Protein AF-A0A915IB80-F1 (afdb_monomer_lite)

Radius of gyration: 54.34 Å; chains: 1; bounding box: 116×82×132 Å

Secondary structure (DSSP, 8-state):
-HHHHHHHHHHS---S-TTTTSPPP-TTTT--HHHHHHHHHHHTTPPPPPP-GGGS--PPPPGGGTT-HHHHHHHHHHHHHHHHHHHHHHHHHHHHHHHHHHHHHHHHHHHHHHHHHHHHHHHHHHHHHHHHHHHHHHHHHHHHHHHHHHHHHHHHHHHHHHHHHHHHHHHHHHHHHHHHHHHTT--B-TTT--B--TTS-EEE-TTT--EEEHHHHHHHHHHHHHS-S--SS-S--PEEPTTT--EES-STT---B-TTSSSB--S--TT--TTSPTT---SB----BHHHH-B-SPP-SBS-SSSPPPP--EEEEEPTTSS-EEEEETTPPP----SB--PBPTTSSSBP--BS-SSSPPPP--EEEEEBTTSS-EEEEE--SS---B--SSB--PBPTTSS-B--SBS-SSSPPPPTTSTTT--B-TTSSSBGGGT-SS---STTS-----SS---PPPS-S-TT-------

Structure (mmCIF, N/CA/C/O backbone):
data_AF-A0A915IB80-F1
#
_entry.id   AF-A0A915IB80-F1
#
loop_
_atom_site.group_PDB
_atom_site.id
_atom_site.type_symbol
_atom_site.label_atom_id
_atom_site.label_alt_id
_atom_site.label_comp_id
_atom_site.label_asym_id
_atom_site.label_entity_id
_atom_site.label_seq_id
_atom_site.pdbx_PDB_ins_code
_atom_site.Cartn_x
_atom_site.Cartn_y
_atom_site.Cartn_z
_atom_site.occupancy
_atom_site.B_iso_or_equiv
_atom_site.auth_seq_id
_atom_site.auth_comp_id
_atom_site.auth_asym_id
_atom_site.auth_atom_id
_atom_site.pdbx_PDB_model_num
ATOM 1 N N . ALA A 1 1 ? 15.939 -15.869 7.870 1.00 87.38 1 ALA A N 1
ATOM 2 C CA . ALA A 1 1 ? 15.347 -15.795 6.517 1.00 87.38 1 ALA A CA 1
ATOM 3 C C . ALA A 1 1 ? 16.063 -16.736 5.556 1.00 87.38 1 ALA A C 1
ATOM 5 O O . ALA A 1 1 ? 15.451 -17.716 5.173 1.00 87.38 1 ALA A O 1
ATOM 6 N N . LEU A 1 2 ? 17.347 -16.518 5.237 1.00 92.12 2 LEU A N 1
ATOM 7 C CA . LEU A 1 2 ? 18.088 -17.384 4.302 1.00 92.12 2 LEU A CA 1
ATOM 8 C C . LEU A 1 2 ? 18.106 -18.865 4.714 1.00 92.12 2 LEU A C 1
ATOM 10 O O . LEU A 1 2 ? 17.762 -19.701 3.897 1.00 92.12 2 LEU A O 1
ATOM 14 N N . ALA A 1 3 ? 18.359 -19.176 5.989 1.00 94.06 3 ALA A N 1
ATOM 15 C CA . ALA A 1 3 ? 18.291 -20.556 6.486 1.00 94.06 3 ALA A CA 1
ATOM 16 C C . ALA A 1 3 ? 16.897 -21.204 6.333 1.00 94.06 3 ALA A C 1
ATOM 18 O O . ALA A 1 3 ? 16.801 -22.394 6.073 1.00 94.06 3 ALA A O 1
ATOM 19 N N . LEU A 1 4 ? 15.814 -20.420 6.443 1.00 93.06 4 LEU A N 1
ATOM 20 C CA . LEU A 1 4 ? 14.447 -20.919 6.222 1.00 93.06 4 LEU A CA 1
ATOM 21 C C . LEU A 1 4 ? 14.193 -21.192 4.736 1.00 93.06 4 LEU A C 1
ATOM 23 O O . LEU A 1 4 ? 13.539 -22.166 4.391 1.00 93.06 4 LEU A O 1
ATOM 27 N N . ILE A 1 5 ? 14.723 -20.339 3.855 1.00 90.31 5 ILE A N 1
ATOM 28 C CA . ILE A 1 5 ? 14.663 -20.552 2.404 1.00 90.31 5 ILE A CA 1
ATOM 29 C C . ILE A 1 5 ? 15.454 -21.809 2.036 1.00 90.31 5 ILE A C 1
ATOM 31 O O . ILE A 1 5 ? 14.980 -22.617 1.252 1.00 90.31 5 ILE A O 1
ATOM 35 N N . GLU A 1 6 ? 16.635 -21.992 2.619 1.00 90.50 6 GLU A N 1
ATOM 36 C CA . GLU A 1 6 ? 17.477 -23.166 2.399 1.00 90.50 6 GLU A CA 1
ATOM 37 C C . GLU A 1 6 ? 16.805 -24.454 2.890 1.00 90.50 6 GLU A C 1
ATOM 39 O O . GLU A 1 6 ? 16.798 -25.457 2.179 1.00 90.50 6 GLU A O 1
ATOM 44 N N . GLU A 1 7 ? 16.165 -24.418 4.060 1.00 93.12 7 GLU A N 1
ATOM 45 C CA . GLU A 1 7 ? 15.365 -25.531 4.573 1.00 93.12 7 GLU A CA 1
ATOM 46 C C . GLU A 1 7 ? 14.205 -25.883 3.624 1.00 93.12 7 GLU A C 1
ATOM 48 O O . GLU A 1 7 ? 13.997 -27.058 3.315 1.00 93.12 7 GLU A O 1
ATOM 53 N N . GLU A 1 8 ? 13.499 -24.883 3.091 1.00 90.75 8 GLU A N 1
ATOM 54 C CA . GLU A 1 8 ? 12.433 -25.094 2.106 1.00 90.75 8 GLU A CA 1
ATOM 55 C C . GLU A 1 8 ? 12.964 -25.612 0.760 1.00 90.75 8 GLU A C 1
ATOM 57 O O . GLU A 1 8 ? 12.385 -26.539 0.197 1.00 90.75 8 GLU A O 1
ATOM 62 N N . CYS A 1 9 ? 14.103 -25.112 0.274 1.00 85.44 9 CYS A N 1
ATOM 63 C CA . CYS A 1 9 ? 14.773 -25.628 -0.926 1.00 85.44 9 CYS A CA 1
ATOM 64 C C . CYS A 1 9 ? 15.261 -27.078 -0.752 1.00 85.44 9 CYS A C 1
ATOM 66 O O . CYS A 1 9 ? 15.281 -27.849 -1.714 1.00 85.44 9 CYS A O 1
ATOM 68 N N . ASN A 1 10 ? 15.637 -27.469 0.469 1.00 86.44 10 ASN A N 1
ATOM 69 C CA . ASN A 1 10 ? 16.021 -28.841 0.796 1.00 86.44 10 ASN A CA 1
ATOM 70 C C . ASN A 1 10 ? 14.811 -29.786 0.836 1.00 86.44 10 ASN A C 1
ATOM 72 O O . ASN A 1 10 ? 14.927 -30.940 0.417 1.00 86.44 10 ASN A O 1
ATOM 76 N N . ARG A 1 11 ? 13.652 -29.299 1.302 1.00 87.50 11 ARG A N 1
ATOM 77 C CA . ARG A 1 11 ? 12.377 -30.039 1.310 1.00 87.50 11 ARG A CA 1
ATOM 78 C C . ARG A 1 11 ? 11.784 -30.173 -0.091 1.00 87.50 11 ARG A C 1
ATOM 80 O O . ARG A 1 11 ? 11.353 -31.257 -0.478 1.00 87.50 11 ARG A O 1
ATOM 87 N N . PHE A 1 12 ? 11.801 -29.091 -0.862 1.00 82.19 12 PHE A N 1
ATOM 88 C CA . PHE A 1 12 ? 11.294 -29.021 -2.226 1.00 82.19 12 PHE A CA 1
ATOM 89 C C . PHE A 1 12 ? 12.437 -28.734 -3.190 1.00 82.19 12 PHE A C 1
ATOM 91 O O . PHE A 1 12 ? 12.675 -27.591 -3.583 1.00 82.19 12 PHE A O 1
ATOM 98 N N . ARG A 1 13 ? 13.132 -29.792 -3.622 1.00 74.12 13 ARG A N 1
ATOM 99 C CA . ARG A 1 13 ? 14.122 -29.653 -4.694 1.00 74.12 13 ARG A CA 1
ATOM 100 C C . ARG A 1 13 ? 13.411 -29.205 -5.975 1.00 74.12 13 ARG A C 1
ATOM 102 O O . ARG A 1 13 ? 12.499 -29.910 -6.415 1.00 74.12 13 ARG A O 1
ATOM 109 N N . PRO A 1 14 ? 13.801 -28.081 -6.600 1.00 67.38 14 PRO A N 1
ATOM 110 C CA . PRO A 1 14 ? 13.197 -27.645 -7.852 1.00 67.38 14 PRO A CA 1
ATOM 111 C C . PRO A 1 14 ? 13.402 -28.714 -8.932 1.00 67.38 14 PRO A C 1
ATOM 113 O O . PRO A 1 14 ? 14.522 -28.963 -9.369 1.00 67.38 14 PRO A O 1
ATOM 116 N N . THR A 1 15 ? 12.324 -29.381 -9.347 1.00 69.88 15 THR A N 1
ATOM 117 C CA . THR A 1 15 ? 12.363 -30.438 -10.376 1.00 69.88 15 THR A CA 1
ATOM 118 C C . THR A 1 15 ? 12.214 -29.892 -11.793 1.00 69.88 15 THR A C 1
ATOM 120 O O . THR A 1 15 ? 12.564 -30.567 -12.757 1.00 69.88 15 THR A O 1
ATOM 123 N N . LYS A 1 16 ? 11.710 -28.662 -11.936 1.00 73.44 16 LYS A N 1
ATOM 124 C CA . LYS A 1 16 ? 11.594 -27.954 -13.214 1.00 73.44 16 LYS A CA 1
ATOM 125 C C . LYS A 1 16 ? 12.650 -26.861 -13.284 1.00 73.44 16 LYS A C 1
ATOM 127 O O . LYS A 1 16 ? 12.793 -26.081 -12.344 1.00 73.44 16 LYS A O 1
ATOM 132 N N . ASN A 1 17 ? 13.346 -26.774 -14.416 1.00 79.31 17 ASN A N 1
ATOM 133 C CA . ASN A 1 17 ? 14.185 -25.621 -14.718 1.00 79.31 17 ASN A CA 1
ATOM 134 C C . ASN A 1 17 ? 13.285 -24.375 -14.749 1.00 79.31 17 ASN A C 1
ATOM 136 O O . ASN A 1 17 ? 12.453 -24.228 -15.643 1.00 79.31 17 ASN A O 1
ATOM 140 N N . TYR A 1 18 ? 13.423 -23.496 -13.757 1.00 76.12 18 TYR A N 1
ATOM 141 C CA . TYR A 1 18 ? 12.604 -22.288 -13.634 1.00 76.12 18 TYR A CA 1
ATOM 142 C C . TYR A 1 18 ? 12.807 -21.321 -14.813 1.00 76.12 18 TYR A C 1
ATOM 144 O O . TYR A 1 18 ? 11.948 -20.480 -15.062 1.00 76.12 18 TYR A O 1
ATOM 152 N N . LEU A 1 19 ? 13.888 -21.489 -15.581 1.00 80.75 19 LEU A N 1
ATOM 153 C CA . LEU A 1 1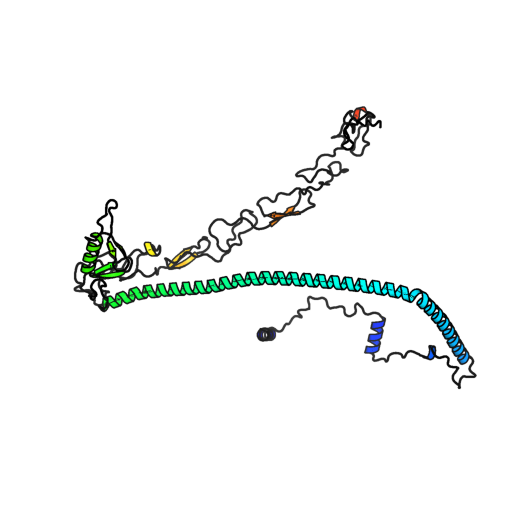9 ? 14.191 -20.742 -16.800 1.00 80.75 19 LEU A CA 1
ATOM 154 C C . LEU A 1 19 ? 13.626 -21.395 -18.072 1.00 80.75 19 LEU A C 1
ATOM 156 O O . LEU A 1 19 ? 13.797 -20.839 -19.146 1.00 80.75 19 LEU A O 1
ATOM 160 N N . ALA A 1 20 ? 12.928 -22.536 -17.991 1.00 82.56 20 ALA A N 1
ATOM 161 C CA . ALA A 1 20 ? 12.412 -23.245 -19.173 1.00 82.56 20 ALA A CA 1
ATOM 162 C C . ALA A 1 20 ? 11.377 -22.447 -19.992 1.00 82.56 20 ALA A C 1
ATOM 164 O O . ALA A 1 20 ? 11.107 -22.790 -21.137 1.00 82.56 20 ALA A O 1
ATOM 165 N N . HIS A 1 21 ? 10.779 -21.408 -19.405 1.00 83.88 21 HIS A N 1
ATOM 166 C CA . HIS A 1 21 ? 9.857 -20.500 -20.091 1.00 83.88 21 HIS A CA 1
ATOM 167 C C . HIS A 1 21 ? 10.577 -19.410 -20.902 1.00 83.88 21 HIS A C 1
ATOM 169 O O . HIS A 1 21 ? 9.936 -18.712 -21.684 1.00 83.88 21 HIS A O 1
ATOM 175 N N . LEU A 1 22 ? 11.884 -19.234 -20.691 1.00 84.50 22 LEU A N 1
ATOM 176 C CA . LEU A 1 22 ? 12.692 -18.277 -21.431 1.00 84.50 22 LEU A CA 1
ATOM 177 C C . LEU A 1 22 ? 13.285 -18.961 -22.666 1.00 84.50 22 LEU A C 1
ATOM 179 O O . LEU A 1 22 ? 13.695 -20.123 -22.583 1.00 84.50 22 LEU A O 1
ATOM 183 N N . PRO A 1 23 ? 13.360 -18.260 -23.809 1.00 85.38 23 PRO A N 1
ATOM 184 C CA . PRO A 1 23 ? 14.072 -18.779 -24.963 1.00 85.38 23 PRO A CA 1
ATOM 185 C C . PRO A 1 23 ? 15.541 -19.006 -24.595 1.00 85.38 23 PRO A C 1
ATOM 187 O O . PRO A 1 23 ? 16.161 -18.175 -23.925 1.00 85.38 23 PRO A O 1
ATOM 190 N N . THR A 1 24 ? 16.108 -20.127 -25.041 1.00 81.75 24 THR A N 1
ATOM 191 C CA . THR A 1 24 ? 17.554 -20.348 -24.958 1.00 81.75 24 THR A CA 1
ATOM 192 C C . THR A 1 24 ? 18.264 -19.227 -25.714 1.00 81.75 24 THR A C 1
ATOM 194 O O . THR A 1 24 ? 17.925 -18.998 -26.881 1.00 81.75 24 THR A O 1
ATOM 197 N N . PRO A 1 25 ? 19.223 -18.518 -25.088 1.00 83.38 25 PRO A N 1
ATOM 198 C CA . PRO A 1 25 ? 19.999 -17.507 -25.785 1.00 83.38 25 PRO A CA 1
ATOM 199 C C . PRO A 1 25 ? 20.676 -18.148 -26.989 1.00 83.38 25 PRO A C 1
ATOM 201 O O . PRO A 1 25 ? 21.252 -19.231 -26.886 1.00 83.38 25 PRO A O 1
ATOM 204 N N . LYS A 1 26 ? 20.585 -17.490 -28.139 1.00 84.62 26 LYS A N 1
ATOM 205 C CA . LYS A 1 26 ? 21.315 -17.917 -29.322 1.00 84.62 26 LYS A CA 1
ATOM 206 C C . LYS A 1 26 ? 22.748 -17.421 -29.193 1.00 84.62 26 LYS A C 1
ATOM 208 O O . LYS A 1 26 ? 23.035 -16.266 -29.499 1.00 84.62 26 LYS A O 1
ATOM 213 N N . PHE A 1 27 ? 23.617 -18.276 -28.674 1.00 80.38 27 PHE A N 1
ATOM 214 C CA . PHE A 1 27 ? 25.029 -17.950 -28.478 1.00 80.38 27 PHE A CA 1
ATOM 215 C C . PHE A 1 27 ? 25.768 -17.743 -29.810 1.00 80.38 27 PHE A C 1
ATOM 217 O O . PHE A 1 27 ? 26.704 -16.952 -29.857 1.00 80.38 27 PHE A O 1
ATOM 224 N N . ASP A 1 28 ? 25.243 -18.325 -30.891 1.00 83.50 28 ASP A N 1
ATOM 225 C CA . ASP A 1 28 ? 25.902 -18.351 -32.199 1.00 83.50 28 ASP A CA 1
ATOM 226 C C . ASP A 1 28 ? 25.352 -17.286 -33.174 1.00 83.50 28 ASP A C 1
ATOM 228 O O . ASP A 1 28 ? 25.765 -17.213 -34.327 1.00 83.50 28 ASP A O 1
ATOM 232 N N . GLU A 1 29 ? 24.397 -16.443 -32.747 1.00 83.94 29 GLU A N 1
ATOM 233 C CA . GLU A 1 29 ? 23.701 -15.484 -33.635 1.00 83.94 29 GLU A CA 1
ATOM 234 C C . GLU A 1 29 ? 24.664 -14.471 -34.281 1.00 83.94 29 GLU A C 1
ATOM 236 O O . GLU A 1 29 ? 24.414 -13.984 -35.382 1.00 83.94 29 GLU A O 1
ATOM 241 N N . PHE A 1 30 ? 25.777 -14.173 -33.608 1.00 84.50 30 PHE A N 1
ATOM 242 C CA . PHE A 1 30 ? 26.807 -13.249 -34.088 1.00 84.50 30 PHE A CA 1
ATOM 243 C C . PHE A 1 30 ? 28.076 -13.961 -34.571 1.00 84.50 30 PHE A C 1
ATOM 245 O O . PHE A 1 30 ? 29.077 -13.300 -34.855 1.00 84.50 30 PHE A O 1
ATOM 252 N N . GLU A 1 31 ? 28.064 -15.293 -34.670 1.00 88.88 31 GLU A N 1
ATOM 253 C CA . GLU A 1 31 ? 29.204 -16.034 -35.197 1.00 88.88 31 GLU A CA 1
ATOM 254 C C . GLU A 1 31 ? 29.317 -15.843 -36.705 1.00 88.88 31 GLU A C 1
ATOM 256 O O . GLU A 1 31 ? 28.497 -16.307 -37.500 1.00 88.88 31 GLU A O 1
ATOM 261 N N . THR A 1 32 ? 30.388 -15.169 -37.109 1.00 89.56 32 THR A N 1
ATOM 262 C CA . THR A 1 32 ? 30.777 -15.105 -38.517 1.00 89.56 32 THR A CA 1
ATOM 263 C C . THR A 1 32 ? 31.426 -16.421 -38.946 1.00 89.56 32 THR A C 1
ATOM 265 O O . THR A 1 32 ? 32.006 -17.134 -38.129 1.00 89.56 32 THR A O 1
ATOM 268 N N . GLU A 1 33 ? 31.402 -16.727 -40.243 1.00 89.56 33 GLU A N 1
ATOM 269 C CA . GLU A 1 33 ? 32.070 -17.920 -40.794 1.00 89.56 33 GLU A CA 1
ATOM 270 C C . GLU A 1 33 ? 33.565 -17.986 -40.429 1.00 89.56 33 GLU A C 1
ATOM 272 O O . GLU A 1 33 ? 34.106 -19.059 -40.178 1.00 89.56 33 GLU A O 1
ATOM 277 N N . VAL A 1 34 ? 34.230 -16.832 -40.302 1.00 90.31 34 VAL A N 1
ATOM 278 C CA . VAL A 1 34 ? 35.627 -16.757 -39.843 1.00 90.31 34 VAL A CA 1
ATOM 279 C C . VAL A 1 34 ? 35.761 -17.210 -38.388 1.00 90.31 34 VAL A C 1
ATOM 281 O O . VAL A 1 34 ? 36.684 -17.951 -38.065 1.00 90.31 34 VAL A O 1
ATOM 284 N N . MET A 1 35 ? 34.837 -16.798 -37.515 1.00 90.06 35 MET A N 1
ATOM 285 C CA . MET A 1 35 ? 34.837 -17.207 -36.107 1.00 90.06 35 MET A CA 1
ATOM 286 C C . MET A 1 35 ? 34.567 -18.703 -35.965 1.00 90.06 35 MET A C 1
ATOM 288 O O . MET A 1 35 ? 35.250 -19.353 -35.184 1.00 90.06 35 MET A O 1
ATOM 292 N N . LYS A 1 36 ? 33.651 -19.264 -36.762 1.00 89.81 36 LYS A N 1
ATOM 293 C CA . LYS A 1 36 ? 33.379 -20.710 -36.775 1.00 89.81 36 LYS A CA 1
ATOM 294 C C . LYS A 1 36 ? 34.614 -21.516 -37.169 1.00 89.81 36 LYS A C 1
ATOM 296 O O . LYS A 1 36 ? 34.999 -22.431 -36.447 1.00 89.81 36 LYS A O 1
ATOM 301 N N . ASN A 1 37 ? 35.279 -21.121 -38.254 1.00 89.75 37 ASN A N 1
ATOM 302 C CA . ASN A 1 37 ? 36.509 -21.770 -38.711 1.00 89.75 37 ASN A CA 1
ATOM 303 C C . ASN A 1 37 ? 37.640 -21.649 -37.674 1.00 89.75 37 ASN A C 1
ATOM 305 O O . ASN A 1 37 ? 38.411 -22.584 -37.469 1.00 89.75 37 ASN A O 1
ATOM 309 N N . GLU A 1 38 ? 37.733 -20.509 -36.985 1.00 89.81 38 GLU A N 1
ATOM 310 C CA . GLU A 1 38 ? 38.716 -20.292 -35.923 1.00 89.81 38 GLU A CA 1
ATOM 311 C C . GLU A 1 38 ? 38.407 -21.124 -34.669 1.00 89.81 38 GLU A C 1
ATOM 313 O O . GLU A 1 38 ? 39.312 -21.712 -34.072 1.00 89.81 38 GLU A O 1
ATOM 318 N N . PHE A 1 39 ? 37.133 -21.237 -34.285 1.00 90.12 39 PHE A N 1
ATOM 319 C CA . PHE A 1 39 ? 36.702 -22.120 -33.205 1.00 90.12 39 PHE A CA 1
ATOM 320 C C . PHE A 1 39 ? 36.980 -23.585 -33.537 1.00 90.12 39 PHE A C 1
ATOM 322 O O . PHE A 1 39 ? 37.485 -24.303 -32.676 1.00 90.12 39 PHE A O 1
ATOM 329 N N . GLU A 1 40 ? 36.760 -24.012 -34.780 1.00 92.12 40 GLU A N 1
ATOM 330 C CA . GLU A 1 40 ? 37.109 -25.353 -35.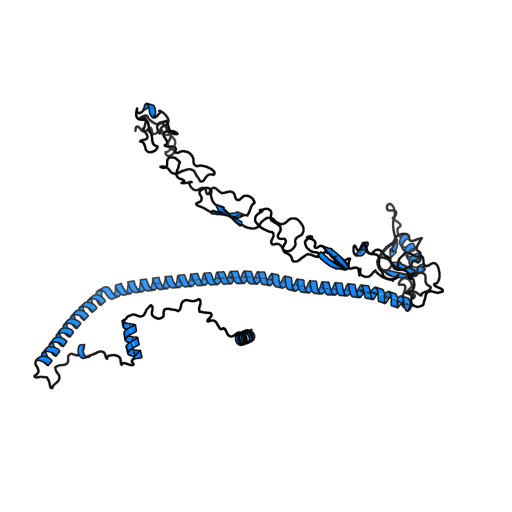251 1.00 92.12 40 GLU A CA 1
ATOM 331 C C . GLU A 1 40 ? 38.630 -25.588 -35.225 1.00 92.12 40 GLU A C 1
ATOM 333 O O . GLU A 1 40 ? 39.091 -26.622 -34.731 1.00 92.12 40 GLU A O 1
ATOM 338 N N . ARG A 1 41 ? 39.438 -24.607 -35.653 1.00 94.00 41 ARG A N 1
ATOM 339 C CA . ARG A 1 41 ? 40.908 -24.652 -35.546 1.00 94.00 41 ARG A CA 1
ATOM 340 C C . ARG A 1 41 ? 41.355 -24.840 -34.094 1.00 94.00 41 ARG A C 1
ATOM 342 O O . ARG A 1 41 ? 42.193 -25.702 -33.810 1.00 94.00 41 ARG A O 1
ATOM 349 N N . ILE A 1 42 ? 40.795 -24.053 -33.169 1.00 90.50 42 ILE A N 1
ATOM 350 C CA . ILE A 1 42 ? 41.098 -24.113 -31.730 1.00 90.50 42 ILE A CA 1
ATOM 351 C C . ILE A 1 42 ? 40.641 -25.449 -31.133 1.00 90.50 42 ILE A C 1
ATOM 353 O O . ILE A 1 42 ? 41.404 -26.082 -30.398 1.00 90.50 42 ILE A O 1
ATOM 357 N N . GLN A 1 43 ? 39.433 -25.907 -31.467 1.00 93.19 43 GLN A N 1
ATOM 358 C CA . GLN A 1 43 ? 38.877 -27.187 -31.027 1.00 93.19 43 GLN A CA 1
ATOM 359 C C . GLN A 1 43 ? 39.760 -28.359 -31.473 1.00 93.19 43 GLN A C 1
ATOM 361 O O . GLN A 1 43 ? 40.050 -29.255 -30.679 1.00 93.19 43 GLN A O 1
ATOM 366 N N . ASN A 1 44 ? 40.266 -28.299 -32.705 1.00 94.56 44 ASN A N 1
ATOM 367 C CA . ASN A 1 44 ? 41.204 -29.267 -33.269 1.00 94.56 44 ASN A CA 1
ATOM 368 C C . ASN A 1 44 ? 42.658 -29.049 -32.817 1.00 94.56 44 ASN A C 1
ATOM 370 O O . ASN A 1 44 ? 43.553 -29.777 -33.249 1.00 94.56 44 ASN A O 1
ATOM 374 N N . ARG A 1 45 ? 42.911 -28.068 -31.936 1.00 92.00 45 ARG A N 1
ATOM 375 C CA . ARG A 1 45 ? 44.236 -27.697 -31.407 1.00 92.00 45 ARG A CA 1
ATOM 376 C C . ARG A 1 45 ? 45.277 -27.440 -32.498 1.00 92.00 45 ARG A C 1
ATOM 378 O O . ARG A 1 45 ? 46.472 -27.645 -32.282 1.00 92.00 45 ARG A O 1
ATOM 385 N N . GLN A 1 46 ? 44.836 -26.998 -33.669 1.00 92.44 46 GLN A N 1
ATOM 386 C CA . GLN A 1 46 ? 45.735 -26.658 -34.759 1.00 92.44 46 GLN A CA 1
ATOM 387 C C . GLN A 1 46 ? 46.444 -25.343 -34.418 1.00 92.44 46 GLN A C 1
ATOM 389 O O . GLN A 1 46 ? 45.783 -24.410 -33.962 1.00 92.44 46 GLN A O 1
ATOM 394 N N . PRO A 1 47 ? 47.770 -25.229 -34.594 1.00 87.88 47 PRO A N 1
ATOM 395 C CA . PRO A 1 47 ? 48.475 -23.971 -34.375 1.00 87.88 47 PRO A CA 1
ATOM 396 C C . PRO A 1 47 ? 48.011 -22.909 -35.379 1.00 87.88 47 PRO A C 1
ATOM 398 O O . PRO A 1 47 ? 47.573 -23.229 -36.482 1.00 87.88 47 PRO A O 1
ATOM 401 N N . MET A 1 48 ? 48.086 -21.638 -34.985 1.00 86.12 48 MET A N 1
ATOM 402 C CA . MET A 1 48 ? 47.785 -20.531 -35.892 1.00 86.12 48 MET A CA 1
ATOM 403 C C . MET A 1 48 ? 48.845 -20.481 -36.994 1.00 86.12 48 MET A C 1
ATOM 405 O O . MET A 1 48 ? 50.034 -20.657 -36.718 1.00 86.12 48 MET A O 1
ATOM 409 N N . GLU A 1 49 ? 48.419 -20.237 -38.230 1.00 83.56 49 GLU A N 1
ATOM 410 C CA . GLU A 1 49 ? 49.351 -20.043 -39.333 1.00 83.56 49 GLU A CA 1
ATOM 411 C C . GLU A 1 49 ? 50.212 -18.803 -39.060 1.00 83.56 49 GLU A C 1
ATOM 413 O O . GLU A 1 49 ? 49.708 -17.718 -38.760 1.00 83.56 49 GLU A O 1
ATOM 418 N N . MET A 1 50 ? 51.534 -18.968 -39.106 1.00 80.81 50 MET A N 1
ATOM 419 C CA . MET A 1 50 ? 52.441 -17.853 -38.867 1.00 80.81 50 MET A CA 1
ATOM 420 C C . MET A 1 50 ? 52.394 -16.892 -40.052 1.00 80.81 50 MET A C 1
ATOM 422 O O . MET A 1 50 ? 52.581 -17.295 -41.200 1.00 80.81 50 MET A O 1
ATOM 426 N N . LEU A 1 51 ? 52.206 -15.603 -39.767 1.00 77.69 51 LEU A N 1
ATOM 427 C CA . LEU A 1 51 ? 52.257 -14.566 -40.790 1.00 77.69 51 LEU A CA 1
ATOM 428 C C . LEU A 1 51 ? 53.630 -14.578 -41.478 1.00 77.69 51 LEU A C 1
ATOM 430 O O . LEU A 1 51 ? 54.673 -14.429 -40.839 1.00 77.69 51 LEU A O 1
ATOM 434 N N . ASN A 1 52 ? 53.626 -14.737 -42.800 1.00 74.00 52 ASN A N 1
ATOM 435 C CA . ASN A 1 52 ? 54.848 -14.749 -43.590 1.00 74.00 52 ASN A CA 1
ATOM 436 C C . ASN A 1 52 ? 55.417 -13.327 -43.728 1.00 74.00 52 ASN A C 1
ATOM 438 O O . ASN A 1 52 ? 54.915 -12.515 -44.507 1.00 74.00 52 ASN A O 1
ATOM 442 N N . MET A 1 53 ? 56.487 -13.033 -42.988 1.00 74.88 53 MET A N 1
ATOM 443 C CA . MET A 1 53 ? 57.157 -11.726 -43.018 1.00 74.88 53 MET A CA 1
ATOM 444 C C . MET A 1 53 ? 58.044 -11.511 -44.251 1.00 74.88 53 MET A C 1
ATOM 446 O O . MET A 1 53 ? 58.402 -10.373 -44.534 1.00 74.88 53 MET A O 1
ATOM 450 N N . LYS A 1 54 ? 58.321 -12.554 -45.052 1.00 69.50 54 LYS A N 1
ATOM 451 C CA . LYS A 1 54 ? 59.194 -12.454 -46.240 1.00 69.50 54 LYS A CA 1
ATOM 452 C C . LYS A 1 54 ? 58.671 -11.487 -47.306 1.00 69.50 54 LYS A C 1
ATOM 454 O O . LYS A 1 54 ? 59.441 -11.040 -48.145 1.00 69.50 54 LYS A O 1
ATOM 459 N N . ARG A 1 55 ? 57.377 -11.148 -47.261 1.00 67.56 55 ARG A N 1
ATOM 460 C CA . ARG A 1 55 ? 56.746 -10.128 -48.115 1.00 67.56 55 ARG A CA 1
ATOM 461 C C . ARG A 1 55 ? 57.289 -8.713 -47.864 1.00 67.56 55 ARG A C 1
ATOM 463 O O . ARG A 1 55 ? 57.158 -7.857 -48.729 1.00 67.56 55 ARG A O 1
ATOM 470 N N . TYR A 1 56 ? 57.851 -8.453 -46.686 1.00 69.75 56 TYR A N 1
ATOM 471 C CA . TYR A 1 56 ? 58.358 -7.133 -46.303 1.00 69.75 56 TYR A CA 1
ATOM 472 C C . TYR A 1 56 ? 59.886 -7.019 -46.419 1.00 69.75 56 TYR A C 1
ATOM 474 O O . TYR A 1 56 ? 60.419 -5.912 -46.314 1.00 69.75 56 TYR A O 1
ATOM 482 N N . ASP A 1 57 ? 60.571 -8.133 -46.696 1.00 74.06 57 ASP A N 1
ATOM 483 C CA . ASP A 1 57 ? 62.026 -8.208 -46.790 1.00 74.06 57 ASP A CA 1
ATOM 484 C C . ASP A 1 57 ? 62.493 -8.273 -48.256 1.00 74.06 57 ASP A C 1
ATOM 486 O O . ASP A 1 57 ? 62.122 -9.180 -49.006 1.00 74.06 57 ASP A O 1
ATOM 490 N N . LEU A 1 58 ? 63.387 -7.360 -48.650 1.00 75.25 58 LEU A N 1
ATOM 491 C CA . LEU A 1 58 ? 64.087 -7.397 -49.943 1.00 75.25 58 LEU A CA 1
ATOM 492 C C . LEU A 1 58 ? 65.321 -8.292 -49.854 1.00 75.25 58 LEU A C 1
ATOM 494 O O . LEU A 1 58 ? 66.457 -7.818 -49.867 1.00 75.25 58 LEU A O 1
ATOM 498 N N . ASN A 1 59 ? 65.104 -9.598 -49.741 1.00 79.88 59 ASN A N 1
ATOM 499 C CA . ASN A 1 59 ? 66.210 -10.546 -49.750 1.00 79.88 59 ASN A CA 1
ATOM 500 C C . ASN A 1 59 ? 66.568 -10.950 -51.189 1.00 79.88 59 ASN A C 1
ATOM 502 O O . ASN A 1 59 ? 65.666 -11.236 -51.982 1.00 79.88 59 ASN A O 1
ATOM 506 N N . PRO A 1 60 ? 67.866 -11.024 -51.540 1.00 81.38 60 PRO A N 1
ATOM 507 C CA . PRO A 1 60 ? 68.279 -11.668 -52.780 1.00 81.38 60 PRO A CA 1
ATOM 508 C C . PRO A 1 60 ? 67.940 -13.170 -52.737 1.00 81.38 60 PRO A C 1
ATOM 510 O O . PRO A 1 60 ? 67.703 -13.719 -51.651 1.00 81.38 60 PRO A O 1
ATOM 513 N N . PRO A 1 61 ? 67.952 -13.869 -53.888 1.00 85.75 61 PRO A N 1
ATOM 514 C CA . PRO A 1 61 ? 67.818 -15.320 -53.909 1.00 85.75 61 PRO A CA 1
ATOM 515 C C . PRO A 1 61 ? 68.804 -15.985 -52.935 1.00 85.75 61 PRO A C 1
ATOM 517 O O . PRO A 1 61 ? 69.927 -15.501 -52.773 1.00 85.75 61 PRO A O 1
ATOM 520 N N . PRO A 1 62 ? 68.431 -17.098 -52.278 1.00 86.25 62 PRO A N 1
ATOM 521 C CA . PRO A 1 62 ? 69.340 -17.815 -51.389 1.00 86.25 62 PRO A CA 1
ATOM 522 C C . PRO A 1 62 ? 70.657 -18.154 -52.097 1.00 86.25 62 PRO A C 1
ATOM 524 O O . PRO A 1 62 ? 70.643 -18.491 -53.279 1.00 86.25 62 PRO A O 1
ATOM 527 N N . ALA A 1 63 ? 71.785 -18.140 -51.380 1.00 84.56 63 ALA A N 1
ATOM 528 C CA . ALA A 1 63 ? 73.118 -18.332 -51.971 1.00 84.56 63 ALA A CA 1
ATOM 529 C C . ALA A 1 63 ? 73.239 -19.591 -52.863 1.00 84.56 63 ALA A C 1
ATOM 531 O O . ALA A 1 63 ? 73.928 -19.562 -53.877 1.00 84.56 63 ALA A O 1
ATOM 532 N N . GLY A 1 64 ? 72.516 -20.672 -52.537 1.00 85.38 64 GLY A N 1
ATOM 533 C CA . GLY A 1 64 ? 72.471 -21.912 -53.329 1.00 85.38 64 GLY A CA 1
ATOM 534 C C . GLY A 1 64 ? 71.585 -21.880 -54.586 1.00 85.38 64 GLY A C 1
ATOM 535 O O . GLY A 1 64 ? 71.548 -22.866 -55.313 1.00 85.38 64 GLY A O 1
ATOM 536 N N . LYS A 1 65 ? 70.864 -20.783 -54.843 1.00 87.44 65 LYS A N 1
ATOM 537 C CA . LYS A 1 65 ? 69.958 -20.580 -55.990 1.00 87.44 65 LYS A CA 1
ATOM 538 C C . LYS A 1 65 ? 70.324 -19.349 -56.832 1.00 87.44 65 LYS A C 1
ATOM 540 O O . LYS A 1 65 ? 69.529 -18.887 -57.637 1.00 87.44 65 LYS A O 1
ATOM 545 N N . MET A 1 66 ? 71.536 -18.816 -56.683 1.00 82.19 66 MET A N 1
ATOM 546 C CA . MET A 1 66 ? 71.986 -17.618 -57.410 1.00 82.19 66 MET A CA 1
ATOM 547 C C . MET A 1 66 ? 72.087 -17.810 -58.933 1.00 82.19 66 MET A C 1
ATOM 549 O O . MET A 1 66 ? 72.107 -16.830 -59.668 1.00 82.19 66 MET A O 1
ATOM 553 N N . THR A 1 67 ? 72.155 -19.045 -59.426 1.00 87.56 67 THR A N 1
ATOM 554 C CA . THR A 1 67 ? 72.143 -19.365 -60.864 1.00 87.56 67 THR A CA 1
ATOM 555 C C . THR A 1 67 ? 70.755 -19.760 -61.378 1.00 87.56 67 THR A C 1
ATOM 557 O O . THR A 1 67 ? 70.585 -19.961 -62.578 1.00 87.56 67 THR A O 1
ATOM 560 N N . ASP A 1 68 ? 69.765 -19.874 -60.486 1.00 91.31 68 ASP A N 1
ATOM 561 C CA . ASP A 1 68 ? 68.393 -20.248 -60.816 1.00 91.31 68 ASP A CA 1
ATOM 562 C C . ASP A 1 68 ? 67.600 -19.013 -61.259 1.00 91.31 68 ASP A C 1
ATOM 564 O O . ASP A 1 68 ? 67.320 -18.103 -60.476 1.00 91.31 68 ASP A O 1
ATOM 568 N N . VAL A 1 69 ? 67.219 -18.993 -62.536 1.00 89.69 69 VAL A N 1
ATOM 569 C CA . VAL A 1 69 ? 66.444 -17.905 -63.141 1.00 89.69 69 VAL A CA 1
ATOM 570 C C . VAL A 1 69 ? 65.078 -17.746 -62.461 1.00 89.69 69 VAL A C 1
ATOM 572 O O . VAL A 1 69 ? 64.613 -16.618 -62.311 1.00 89.69 69 VAL A O 1
ATOM 575 N N . GLY A 1 70 ? 64.459 -18.839 -61.996 1.00 89.12 70 GLY A N 1
ATOM 576 C CA . GLY A 1 70 ? 63.164 -18.791 -61.311 1.00 89.12 70 GLY A CA 1
ATOM 577 C C . GLY A 1 70 ? 63.245 -18.066 -59.967 1.00 89.12 70 GLY A C 1
ATOM 578 O O . GLY A 1 70 ? 62.420 -17.204 -59.673 1.00 89.12 70 GLY A O 1
ATOM 579 N N . ALA A 1 71 ? 64.299 -18.323 -59.188 1.00 86.56 71 ALA A N 1
ATOM 580 C CA . ALA A 1 71 ? 64.518 -17.648 -57.908 1.00 86.56 71 ALA A CA 1
ATOM 581 C C . ALA A 1 71 ? 64.769 -16.135 -58.074 1.00 86.56 71 ALA A C 1
ATOM 583 O O . ALA A 1 71 ? 64.318 -15.335 -57.254 1.00 86.56 71 ALA A O 1
ATOM 584 N N . TRP A 1 72 ? 65.444 -15.723 -59.154 1.00 88.44 72 TRP A N 1
ATOM 585 C CA . TRP A 1 72 ? 65.592 -14.305 -59.499 1.00 88.44 72 TRP A CA 1
ATOM 586 C C . TRP A 1 72 ? 64.279 -13.666 -59.953 1.00 88.44 72 TRP A C 1
ATOM 588 O O . TRP A 1 72 ? 64.006 -12.530 -59.569 1.00 88.44 72 TRP A O 1
ATOM 598 N N . GLN A 1 73 ? 63.447 -14.377 -60.720 1.00 89.75 73 GLN A N 1
ATOM 599 C CA . GLN A 1 73 ? 62.112 -13.897 -61.098 1.00 89.75 73 GLN A CA 1
ATOM 600 C C . GLN A 1 73 ? 61.239 -13.651 -59.861 1.00 89.75 73 GLN A C 1
ATOM 602 O O . GLN A 1 73 ? 60.639 -12.586 -59.752 1.00 89.75 73 GLN A O 1
ATOM 607 N N . GLU A 1 74 ? 61.226 -14.572 -58.894 1.00 85.62 74 GLU A N 1
ATOM 608 C CA . GLU A 1 74 ? 60.503 -14.398 -57.626 1.00 85.62 74 GLU A CA 1
ATOM 609 C C . GLU A 1 74 ? 61.008 -13.183 -56.827 1.00 85.62 74 GLU A C 1
ATOM 611 O O . GLU A 1 74 ? 60.205 -12.391 -56.331 1.00 85.62 74 GLU A O 1
ATOM 616 N N . ALA A 1 75 ? 62.329 -12.987 -56.742 1.00 86.38 75 ALA A N 1
ATOM 617 C CA . ALA A 1 75 ? 62.919 -11.831 -56.064 1.00 86.38 75 ALA A CA 1
ATOM 618 C C . ALA A 1 75 ? 62.576 -10.496 -56.759 1.00 86.38 75 ALA A C 1
ATOM 620 O O . ALA A 1 75 ? 62.318 -9.495 -56.087 1.00 86.38 75 ALA A O 1
ATOM 621 N N . VAL A 1 76 ? 62.529 -10.475 -58.097 1.00 88.00 76 VAL A N 1
ATOM 622 C CA . VAL A 1 76 ? 62.103 -9.305 -58.887 1.00 88.00 76 VAL A CA 1
ATOM 623 C C . VAL A 1 76 ? 60.612 -9.023 -58.705 1.00 88.00 76 VAL A C 1
ATOM 625 O O . VAL A 1 76 ? 60.235 -7.872 -58.516 1.00 88.00 76 VAL A O 1
ATOM 628 N N . ILE A 1 77 ? 59.761 -10.049 -58.696 1.00 88.00 77 ILE A N 1
ATOM 629 C CA . ILE A 1 77 ? 58.322 -9.883 -58.447 1.00 88.00 77 ILE A CA 1
ATOM 630 C C . ILE A 1 77 ? 58.083 -9.328 -57.034 1.00 88.00 77 ILE A C 1
ATOM 632 O O . ILE A 1 77 ? 57.285 -8.406 -56.864 1.00 88.00 77 ILE A O 1
ATOM 636 N N . ASN A 1 78 ? 58.801 -9.833 -56.023 1.00 85.38 78 ASN A N 1
ATOM 637 C CA . ASN A 1 78 ? 58.709 -9.321 -54.654 1.00 85.38 78 ASN A CA 1
ATOM 638 C C . ASN A 1 78 ? 59.160 -7.851 -54.563 1.00 85.38 78 ASN A C 1
ATOM 640 O O . ASN A 1 78 ? 58.486 -7.033 -53.938 1.00 85.38 78 ASN A O 1
ATOM 644 N N . SER A 1 79 ? 60.260 -7.486 -55.234 1.00 86.94 79 SER A N 1
ATOM 645 C CA . SER A 1 79 ? 60.749 -6.102 -55.230 1.00 86.94 79 SER A CA 1
ATOM 646 C C . SER A 1 79 ? 59.819 -5.138 -55.970 1.00 86.94 79 SER A C 1
ATOM 648 O O . SER A 1 79 ? 59.584 -4.033 -55.481 1.00 86.94 79 SER A O 1
ATOM 650 N N . GLN A 1 80 ? 59.212 -5.565 -57.083 1.00 88.69 80 GLN A N 1
ATOM 651 C CA . GLN A 1 80 ? 58.167 -4.809 -57.779 1.00 88.69 80 GLN A CA 1
ATOM 652 C C . GLN A 1 80 ? 56.939 -4.602 -56.888 1.00 88.69 80 GLN A C 1
ATOM 654 O O . GLN A 1 80 ? 56.480 -3.474 -56.725 1.00 88.69 80 GLN A O 1
ATOM 659 N N . ALA A 1 81 ? 56.448 -5.665 -56.246 1.00 86.31 81 ALA A N 1
ATOM 660 C CA . ALA A 1 81 ? 55.325 -5.569 -55.317 1.00 86.31 81 ALA A CA 1
ATOM 661 C C . ALA A 1 81 ? 55.618 -4.608 -54.150 1.00 86.31 81 ALA A C 1
ATOM 663 O O . ALA A 1 81 ? 54.732 -3.876 -53.704 1.00 86.31 81 ALA A O 1
ATOM 664 N N . GLN A 1 82 ? 56.863 -4.573 -53.666 1.00 86.44 82 GLN A N 1
ATOM 665 C CA . GLN A 1 82 ? 57.273 -3.665 -52.600 1.00 86.44 82 GLN A CA 1
ATOM 666 C C . GLN A 1 82 ? 57.397 -2.214 -53.065 1.00 86.44 82 GLN A C 1
ATOM 668 O O . GLN A 1 82 ? 57.007 -1.318 -52.315 1.00 86.44 82 GLN A O 1
ATOM 673 N N . LEU A 1 83 ? 57.889 -1.968 -54.282 1.00 88.62 83 LEU A N 1
ATOM 674 C CA . LEU A 1 83 ? 57.925 -0.629 -54.874 1.00 88.62 83 LEU A CA 1
ATOM 675 C C . LEU A 1 83 ? 56.512 -0.044 -54.988 1.00 88.62 83 LEU A C 1
ATOM 677 O O . LEU A 1 83 ? 56.272 1.064 -54.507 1.00 88.62 83 LEU A O 1
ATOM 681 N N . GLU A 1 84 ? 55.568 -0.819 -55.526 1.00 89.94 84 GLU A N 1
ATOM 682 C CA . GLU A 1 84 ? 54.160 -0.416 -55.631 1.00 89.94 84 GLU A CA 1
ATOM 683 C C . GLU A 1 84 ? 53.535 -0.165 -54.253 1.00 89.94 84 GLU A C 1
ATOM 685 O O . GLU A 1 84 ? 52.843 0.830 -54.038 1.00 89.94 84 GLU A O 1
ATOM 690 N N . HIS A 1 85 ? 53.835 -1.014 -53.264 1.00 88.25 85 HIS A N 1
ATOM 691 C CA . HIS A 1 85 ? 53.379 -0.791 -51.894 1.00 88.25 85 HIS A CA 1
ATOM 692 C C . HIS A 1 85 ? 53.941 0.507 -51.291 1.00 88.25 85 HIS A C 1
ATOM 694 O O . HIS A 1 85 ? 53.216 1.209 -50.587 1.00 88.25 85 HIS A O 1
ATOM 700 N N . GLN A 1 86 ? 55.212 0.855 -51.539 1.00 89.12 86 GLN A N 1
ATOM 701 C CA . GLN A 1 86 ? 55.762 2.137 -51.080 1.00 89.12 86 GLN A CA 1
ATOM 702 C C . GLN A 1 86 ? 55.101 3.319 -51.793 1.00 89.12 86 GLN A C 1
ATOM 704 O O . GLN A 1 86 ? 54.765 4.293 -51.125 1.00 89.12 86 GLN A O 1
ATOM 709 N N . ALA A 1 87 ? 54.852 3.226 -53.103 1.00 92.31 87 ALA A N 1
ATOM 710 C CA . ALA A 1 87 ? 54.144 4.265 -53.850 1.00 92.31 87 ALA A CA 1
ATOM 711 C C . ALA A 1 87 ? 52.730 4.501 -53.288 1.00 92.31 87 ALA A C 1
ATOM 713 O O . ALA A 1 87 ? 52.362 5.636 -52.981 1.00 92.31 87 ALA A O 1
ATOM 714 N N . LEU A 1 88 ? 51.973 3.427 -53.040 1.00 93.69 88 LEU A N 1
ATOM 715 C CA . LEU A 1 88 ? 50.663 3.498 -52.385 1.00 93.69 88 LEU A CA 1
ATOM 716 C C . LEU A 1 88 ? 50.750 4.038 -50.956 1.00 93.69 88 LEU A C 1
ATOM 718 O O . LEU A 1 88 ? 49.892 4.809 -50.533 1.00 93.69 88 LEU A O 1
ATOM 722 N N . ARG A 1 89 ? 51.779 3.651 -50.195 1.00 94.44 89 ARG A N 1
ATOM 723 C CA . ARG A 1 89 ? 51.995 4.164 -48.840 1.00 94.44 89 ARG A CA 1
ATOM 724 C C . ARG A 1 89 ? 52.218 5.671 -48.855 1.00 94.44 89 ARG A C 1
ATOM 726 O O . ARG A 1 89 ? 51.642 6.342 -48.010 1.00 94.44 89 ARG A O 1
ATOM 733 N N . VAL A 1 90 ? 53.019 6.190 -49.785 1.00 95.62 90 VAL A N 1
ATOM 734 C CA . VAL A 1 90 ? 53.230 7.637 -49.940 1.00 95.62 90 VAL A CA 1
ATOM 735 C C . VAL A 1 90 ? 51.907 8.324 -50.267 1.00 95.62 90 VAL A C 1
ATOM 737 O O . VAL A 1 90 ? 51.506 9.204 -49.517 1.00 95.62 90 VAL A O 1
ATOM 740 N N . ALA A 1 91 ? 51.160 7.835 -51.262 1.00 95.94 91 ALA A N 1
ATOM 741 C CA . ALA A 1 91 ? 49.853 8.398 -51.610 1.00 95.94 91 ALA A CA 1
ATOM 742 C C . ALA A 1 91 ? 48.862 8.397 -50.425 1.00 95.94 91 ALA A C 1
ATOM 744 O O . ALA A 1 91 ? 48.171 9.382 -50.180 1.00 95.94 91 ALA A O 1
ATOM 745 N N . ASN A 1 92 ? 48.820 7.316 -49.639 1.00 96.62 92 ASN A N 1
ATOM 746 C CA . ASN A 1 92 ? 47.987 7.240 -48.435 1.00 96.62 92 ASN A CA 1
ATOM 747 C C . ASN A 1 92 ? 48.448 8.211 -47.338 1.00 96.62 92 ASN A C 1
ATOM 749 O O . ASN A 1 92 ? 47.611 8.763 -46.624 1.00 96.62 92 ASN A O 1
ATOM 753 N N . MET A 1 93 ? 49.760 8.409 -47.179 1.00 96.19 93 MET A N 1
ATOM 754 C CA . MET A 1 93 ? 50.307 9.367 -46.216 1.00 96.19 93 MET A CA 1
ATOM 755 C C . MET A 1 93 ? 50.028 10.805 -46.646 1.00 96.19 93 MET A C 1
ATOM 757 O O . MET A 1 93 ? 49.699 11.615 -45.785 1.00 96.19 93 MET A O 1
ATOM 761 N N . ASP A 1 94 ? 50.073 11.104 -47.943 1.00 96.75 94 ASP A N 1
ATOM 762 C CA . ASP A 1 94 ? 49.707 12.415 -48.483 1.00 96.75 94 ASP A CA 1
ATOM 763 C C . ASP A 1 94 ? 48.224 12.710 -48.219 1.00 96.75 94 ASP A C 1
ATOM 765 O O . ASP A 1 94 ? 47.894 13.748 -47.647 1.00 96.75 94 ASP A O 1
ATOM 769 N N . LEU A 1 95 ? 47.331 11.749 -48.496 1.00 96.94 95 LEU A N 1
ATOM 770 C CA . LEU A 1 95 ? 45.905 11.864 -48.157 1.00 96.94 95 LEU A CA 1
ATOM 771 C C . LEU A 1 95 ? 45.679 12.046 -46.648 1.00 96.94 95 LEU A C 1
ATOM 773 O O . LEU A 1 95 ? 44.835 12.841 -46.229 1.00 96.94 95 LEU A O 1
ATOM 777 N N . MET A 1 96 ? 46.421 11.317 -45.811 1.00 96.12 96 MET A N 1
ATOM 778 C CA . MET A 1 96 ? 46.325 11.445 -44.356 1.00 96.12 96 MET A CA 1
ATOM 779 C C . MET A 1 96 ? 46.847 12.800 -43.866 1.00 96.12 96 MET A C 1
ATOM 781 O O . MET A 1 96 ? 46.259 13.377 -42.952 1.00 96.12 96 MET A O 1
ATOM 785 N N . ALA A 1 97 ? 47.920 13.318 -44.460 1.00 95.50 97 ALA A N 1
ATOM 786 C CA . ALA A 1 97 ? 48.463 14.630 -44.135 1.00 95.50 97 ALA A CA 1
ATOM 787 C C . ALA A 1 97 ? 47.498 15.754 -44.542 1.00 95.50 97 ALA A C 1
ATOM 789 O O . ALA A 1 97 ? 47.343 16.719 -43.795 1.00 95.50 97 ALA A O 1
ATOM 790 N N . GLU A 1 98 ? 46.820 15.606 -45.682 1.00 95.94 98 GLU A N 1
ATOM 791 C CA . GLU A 1 98 ? 45.888 16.601 -46.213 1.00 95.94 98 GLU A CA 1
ATOM 792 C C . GLU A 1 98 ? 44.543 16.611 -45.464 1.00 95.94 98 GLU A C 1
ATOM 794 O O . GLU A 1 98 ? 44.076 17.669 -45.043 1.00 95.94 98 GLU A O 1
ATOM 799 N N . TYR A 1 99 ? 43.932 15.442 -45.236 1.00 96.81 99 TYR A N 1
ATOM 800 C CA . TYR A 1 99 ? 42.561 15.346 -44.708 1.00 96.81 99 TYR A CA 1
ATOM 801 C C . TYR A 1 99 ? 42.463 14.795 -43.282 1.00 96.81 99 TYR A C 1
ATOM 803 O O . TYR A 1 99 ? 41.428 14.952 -42.630 1.00 96.81 99 TYR A O 1
ATOM 811 N N . GLY A 1 100 ? 43.510 14.144 -42.770 1.00 96.19 100 GLY A N 1
ATOM 812 C CA . GLY A 1 100 ? 43.446 13.385 -41.520 1.00 96.19 100 GLY A CA 1
ATOM 813 C C . GLY A 1 100 ? 43.113 14.243 -40.302 1.00 96.19 100 GLY A C 1
ATOM 814 O O . GLY A 1 100 ? 42.301 13.836 -39.473 1.00 96.19 100 GLY A O 1
ATOM 815 N N . ALA A 1 101 ? 43.678 15.451 -40.209 1.00 95.62 101 ALA A N 1
ATOM 816 C CA . ALA A 1 101 ? 43.425 16.347 -39.082 1.00 95.62 101 ALA A CA 1
ATOM 817 C C . ALA A 1 101 ? 41.958 16.805 -39.019 1.00 95.62 101 ALA A C 1
ATOM 819 O O . ALA A 1 101 ? 41.340 16.743 -37.955 1.00 95.62 101 ALA A O 1
ATOM 820 N N . GLU A 1 102 ? 41.383 17.227 -40.148 1.00 96.25 102 GLU A N 1
ATOM 821 C CA . GLU A 1 102 ? 39.983 17.667 -40.206 1.00 96.25 102 GLU A CA 1
ATOM 822 C C . GLU A 1 102 ? 39.010 16.492 -40.046 1.00 96.25 102 GLU A C 1
ATOM 824 O O . GLU A 1 102 ? 38.056 16.584 -39.272 1.00 96.25 102 GLU A O 1
ATOM 829 N N . ALA A 1 103 ? 39.293 15.343 -40.668 1.00 96.81 103 ALA A N 1
ATOM 830 C CA . ALA A 1 103 ? 38.507 14.126 -40.471 1.00 96.81 103 ALA A CA 1
ATOM 831 C C . ALA A 1 103 ? 38.494 13.686 -38.996 1.00 96.81 103 ALA A C 1
ATOM 833 O O . ALA A 1 103 ? 37.443 13.327 -38.459 1.00 96.81 103 ALA A O 1
ATOM 834 N N . TRP A 1 104 ? 39.639 13.772 -38.308 1.00 97.00 104 TRP A N 1
ATOM 835 C CA . TRP A 1 104 ? 39.740 13.436 -36.888 1.00 97.00 104 TRP A CA 1
ATOM 836 C C . TRP A 1 104 ? 38.972 14.413 -35.992 1.00 97.00 104 TRP A C 1
ATOM 838 O O . TRP A 1 104 ? 38.338 13.993 -35.024 1.00 97.00 104 TRP A O 1
ATOM 848 N N . LYS A 1 105 ? 38.972 15.714 -36.311 1.00 97.44 105 LYS A N 1
ATOM 849 C CA . LYS A 1 105 ? 38.150 16.704 -35.594 1.00 97.44 105 LYS A CA 1
ATOM 850 C C . LYS A 1 105 ? 36.662 16.375 -35.703 1.00 97.44 105 LYS A C 1
ATOM 852 O O . LYS A 1 105 ? 35.992 16.298 -34.676 1.00 97.44 105 LYS A O 1
ATOM 857 N N . VAL A 1 106 ? 36.168 16.096 -36.912 1.00 97.38 106 VAL A N 1
ATOM 858 C CA . VAL A 1 106 ? 34.767 15.693 -37.132 1.00 97.38 106 VAL A CA 1
ATOM 859 C C . VAL A 1 106 ? 34.441 14.402 -36.377 1.00 97.38 106 VAL A C 1
ATOM 861 O O . VAL A 1 106 ? 33.400 14.307 -35.728 1.00 97.38 106 VAL A O 1
ATOM 864 N N . TYR A 1 107 ? 35.345 13.421 -36.400 1.00 97.50 107 TYR A N 1
ATOM 865 C CA . TYR A 1 107 ? 35.181 12.185 -35.636 1.00 97.50 107 TYR A CA 1
ATOM 866 C C . TYR A 1 107 ? 35.062 12.446 -34.124 1.00 97.50 107 TYR A C 1
ATOM 868 O O . TYR A 1 107 ? 34.148 11.925 -33.480 1.00 97.50 107 TYR A O 1
ATOM 876 N N . ASN A 1 108 ? 35.911 13.311 -33.560 1.00 97.75 108 ASN A N 1
ATOM 877 C CA . ASN A 1 108 ? 35.830 13.695 -32.148 1.00 97.75 108 ASN A CA 1
ATOM 878 C C . ASN A 1 108 ? 34.513 14.406 -31.809 1.00 97.75 108 ASN A C 1
ATOM 880 O O . ASN A 1 108 ? 33.941 14.155 -30.748 1.00 97.75 108 ASN A O 1
ATOM 884 N N . GLU A 1 109 ? 33.984 15.249 -32.701 1.00 97.94 109 GLU A N 1
ATOM 885 C CA . GLU A 1 109 ? 32.664 15.853 -32.499 1.00 97.94 109 GLU A CA 1
ATOM 886 C C . GLU A 1 109 ? 31.548 14.807 -32.452 1.00 97.94 109 GLU A C 1
ATOM 888 O O . GLU A 1 109 ? 30.655 14.896 -31.606 1.00 97.94 109 GLU A O 1
ATOM 893 N N . ILE A 1 110 ? 31.584 13.810 -33.341 1.00 98.00 110 ILE A N 1
ATOM 894 C CA . ILE A 1 110 ? 30.608 12.714 -33.348 1.00 98.00 110 ILE A CA 1
ATOM 895 C C . ILE A 1 110 ? 30.698 11.928 -32.038 1.00 98.00 110 ILE A C 1
ATOM 897 O O . ILE A 1 110 ? 29.669 11.704 -31.397 1.00 98.00 110 ILE A O 1
ATOM 901 N N . LEU A 1 111 ? 31.910 11.579 -31.592 1.00 97.44 111 LEU A N 1
ATOM 902 C CA . LEU A 1 111 ? 32.121 10.907 -30.308 1.00 97.44 111 LEU A CA 1
ATOM 903 C C . LEU A 1 111 ? 31.572 11.727 -29.137 1.00 97.44 111 LEU A C 1
ATOM 905 O O . LEU A 1 111 ? 30.889 11.181 -28.270 1.00 97.44 111 LEU A O 1
ATOM 909 N N . GLN A 1 112 ? 31.802 13.041 -29.129 1.00 98.19 112 GLN A N 1
ATOM 910 C CA . GLN A 1 112 ? 31.273 13.918 -28.089 1.00 98.19 112 GLN A CA 1
ATOM 911 C C . GLN A 1 112 ? 29.738 13.958 -28.103 1.00 98.19 112 GLN A C 1
ATOM 913 O O . GLN A 1 112 ? 29.112 13.930 -27.042 1.00 98.19 112 GLN A O 1
ATOM 918 N N . ARG A 1 113 ? 29.107 13.977 -29.286 1.00 98.19 113 ARG A N 1
ATOM 919 C CA . ARG A 1 113 ? 27.641 13.896 -29.408 1.00 98.19 113 ARG A CA 1
ATOM 920 C C . ARG A 1 113 ? 27.109 12.563 -28.883 1.00 98.19 113 ARG A C 1
ATOM 922 O O . ARG A 1 113 ? 26.154 12.569 -28.108 1.00 98.19 113 ARG A O 1
ATOM 929 N N . MET A 1 114 ? 27.745 11.445 -29.239 1.00 98.06 114 MET A N 1
ATOM 930 C CA . MET A 1 114 ? 27.376 10.114 -28.740 1.00 98.06 114 MET A CA 1
ATOM 931 C C . MET A 1 114 ? 27.501 10.028 -27.214 1.00 98.06 114 MET A C 1
ATOM 933 O O . MET A 1 114 ? 26.588 9.536 -26.550 1.00 98.06 114 MET A O 1
ATOM 937 N N . LEU A 1 115 ? 28.584 10.566 -26.644 1.00 97.88 115 LEU A N 1
ATOM 938 C CA . LEU A 1 115 ? 28.786 10.631 -25.196 1.00 97.88 115 LEU A CA 1
ATOM 939 C C . LEU A 1 115 ? 27.682 11.448 -24.514 1.00 97.88 115 LEU A C 1
ATOM 941 O O . LEU A 1 115 ? 27.088 10.994 -23.536 1.00 97.88 115 LEU A O 1
ATOM 945 N N . ASN A 1 116 ? 27.363 12.628 -25.048 1.00 98.12 116 ASN A N 1
ATOM 946 C CA . ASN A 1 116 ? 26.312 13.488 -24.506 1.00 98.12 116 ASN A CA 1
ATOM 947 C C . ASN A 1 116 ? 24.931 12.815 -24.574 1.00 98.12 116 ASN A C 1
ATOM 949 O O . ASN A 1 116 ? 24.133 12.938 -23.640 1.00 98.12 116 ASN A O 1
ATOM 953 N N . GLN A 1 117 ? 24.650 12.073 -25.649 1.00 98.12 117 GLN A N 1
ATOM 954 C CA . GLN A 1 117 ? 23.414 11.306 -25.799 1.00 98.12 117 GLN A CA 1
ATOM 955 C C . GLN A 1 117 ? 23.329 10.182 -24.760 1.00 98.12 117 GLN A C 1
ATOM 957 O O . GLN A 1 117 ? 22.322 10.080 -24.057 1.00 98.12 117 GLN A O 1
ATOM 962 N N . ALA A 1 118 ? 24.393 9.391 -24.599 1.00 97.56 118 ALA A N 1
ATOM 963 C CA . ALA A 1 118 ? 24.454 8.332 -23.593 1.00 97.56 118 ALA A CA 1
ATOM 964 C C . ALA A 1 118 ? 24.313 8.892 -22.166 1.00 97.56 118 ALA A C 1
ATOM 966 O O . ALA A 1 118 ? 23.560 8.358 -21.352 1.00 97.56 118 ALA A O 1
ATOM 967 N N . GLN A 1 119 ? 24.967 10.020 -21.871 1.00 98.19 119 GLN A N 1
ATOM 968 C CA . GLN A 1 119 ? 24.863 10.690 -20.575 1.00 98.19 119 GLN A CA 1
ATOM 969 C C . GLN A 1 119 ? 23.446 11.216 -20.308 1.00 98.19 119 GLN A C 1
ATOM 971 O O . GLN A 1 119 ? 22.950 11.123 -19.183 1.00 98.19 119 GLN A O 1
ATOM 976 N N . SER A 1 120 ? 22.775 11.736 -21.338 1.00 98.06 120 SER A N 1
ATOM 977 C CA . SER A 1 120 ? 21.384 12.184 -21.242 1.00 98.06 120 SER A CA 1
ATOM 978 C C . SER A 1 120 ? 20.445 11.013 -20.953 1.00 98.06 120 SER A C 1
ATOM 980 O O . SER A 1 120 ? 19.622 11.108 -20.044 1.00 98.06 120 SER A O 1
ATOM 982 N N . GLN A 1 121 ? 20.613 9.881 -21.646 1.00 98.06 121 GLN A N 1
ATOM 983 C CA . GLN A 1 121 ? 19.845 8.662 -21.374 1.00 98.06 121 GLN A CA 1
ATOM 984 C C . GLN A 1 121 ? 20.083 8.138 -19.954 1.00 98.06 121 GLN A C 1
ATOM 986 O O . GLN A 1 121 ? 19.129 7.826 -19.244 1.00 98.06 121 GLN A O 1
ATOM 991 N N . LEU A 1 122 ? 21.336 8.115 -19.493 1.00 97.25 122 LEU A N 1
ATOM 992 C CA . LEU A 1 122 ? 21.666 7.720 -18.124 1.00 97.25 122 LEU A CA 1
ATOM 993 C C . LEU A 1 122 ? 20.976 8.618 -17.088 1.00 97.25 122 LEU A C 1
ATOM 995 O O . LEU A 1 122 ? 20.461 8.127 -16.084 1.00 97.25 122 LEU A O 1
ATOM 999 N N . ASN A 1 123 ? 20.959 9.932 -17.318 1.00 97.56 123 ASN A N 1
ATOM 1000 C CA . ASN A 1 123 ? 20.313 10.880 -16.414 1.00 97.56 123 ASN A CA 1
ATOM 1001 C C . ASN A 1 123 ? 18.787 10.717 -16.398 1.00 97.56 123 ASN A C 1
ATOM 1003 O O . ASN A 1 123 ? 18.192 10.800 -15.323 1.00 97.56 123 ASN A O 1
ATOM 1007 N N . LEU A 1 124 ? 18.167 10.432 -17.548 1.00 97.88 124 LEU A N 1
ATOM 1008 C CA . LEU A 1 124 ? 16.740 10.107 -17.632 1.00 97.88 124 LEU A CA 1
ATOM 1009 C C . LEU A 1 124 ? 16.411 8.857 -16.809 1.00 97.88 124 LEU A C 1
ATOM 1011 O O . LEU A 1 124 ? 15.591 8.934 -15.898 1.00 97.88 124 LEU A O 1
ATOM 1015 N N . VAL A 1 125 ? 17.130 7.753 -17.028 1.00 97.12 125 VAL A N 1
ATOM 1016 C CA . VAL A 1 125 ? 16.920 6.503 -16.276 1.00 97.12 125 VAL A CA 1
ATOM 1017 C C . VAL A 1 125 ? 17.157 6.708 -14.775 1.00 97.12 125 VAL A C 1
ATOM 1019 O O . VAL A 1 125 ? 16.402 6.211 -13.941 1.00 97.12 125 VAL A O 1
ATOM 1022 N N . ARG A 1 126 ? 18.176 7.486 -14.385 1.00 97.31 126 ARG A N 1
ATOM 1023 C CA . ARG A 1 126 ? 18.404 7.837 -12.972 1.00 97.31 126 ARG A CA 1
ATOM 1024 C C . ARG A 1 126 ? 17.222 8.592 -12.369 1.00 97.31 126 ARG A C 1
ATOM 1026 O O . ARG A 1 126 ? 16.864 8.314 -11.225 1.00 97.31 126 ARG A O 1
ATOM 1033 N N . LYS A 1 127 ? 16.625 9.521 -13.117 1.00 97.00 127 LYS A N 1
ATOM 1034 C CA . LYS A 1 127 ? 15.446 10.272 -12.678 1.00 97.00 127 LYS A CA 1
ATOM 1035 C C . LYS A 1 127 ? 14.236 9.350 -12.514 1.00 97.00 127 LYS A C 1
ATOM 1037 O O . LYS A 1 127 ? 13.606 9.385 -11.463 1.00 97.00 127 LYS A O 1
ATOM 1042 N N . GLU A 1 128 ? 13.983 8.461 -13.470 1.00 97.88 128 GLU A N 1
ATOM 1043 C CA . GLU A 1 128 ? 12.906 7.462 -13.382 1.00 97.88 128 GLU A CA 1
ATOM 1044 C C . GLU A 1 128 ? 13.068 6.554 -12.150 1.00 97.88 128 GLU A C 1
ATOM 1046 O O . GLU A 1 128 ? 12.124 6.341 -11.387 1.00 97.88 128 GLU A O 1
ATOM 1051 N N . ILE A 1 129 ? 14.290 6.078 -11.879 1.00 96.25 129 ILE A N 1
ATOM 1052 C CA . ILE A 1 129 ? 14.593 5.289 -10.672 1.00 96.25 129 ILE A CA 1
ATOM 1053 C C . ILE A 1 129 ? 14.301 6.096 -9.398 1.00 96.25 129 ILE A C 1
ATOM 1055 O O . ILE A 1 129 ? 13.760 5.557 -8.427 1.00 96.25 129 ILE A O 1
ATOM 1059 N N . GLN A 1 130 ? 14.666 7.380 -9.370 1.00 96.56 130 GLN A N 1
ATOM 1060 C CA . GLN A 1 130 ? 14.403 8.252 -8.226 1.00 96.56 130 GLN A CA 1
ATOM 1061 C C . GLN A 1 130 ? 12.905 8.483 -8.011 1.00 96.56 130 GLN A C 1
ATOM 1063 O O . GLN A 1 130 ? 12.459 8.414 -6.867 1.00 96.56 130 GLN A O 1
ATOM 1068 N N . GLU A 1 131 ? 12.131 8.688 -9.075 1.00 96.88 131 GLU A N 1
ATOM 1069 C CA . GLU A 1 131 ? 10.674 8.841 -9.012 1.00 96.88 131 GLU A CA 1
ATOM 1070 C C . GLU A 1 131 ? 10.005 7.584 -8.440 1.00 96.88 131 GLU A C 1
ATOM 1072 O O . GLU A 1 131 ? 9.224 7.676 -7.490 1.00 96.88 131 GLU A O 1
ATOM 1077 N N . VAL A 1 132 ? 10.392 6.394 -8.917 1.00 97.56 132 VAL A N 1
ATOM 1078 C CA . VAL A 1 132 ? 9.900 5.114 -8.376 1.00 97.56 132 VAL A CA 1
ATOM 1079 C C . VAL A 1 132 ? 10.255 4.958 -6.896 1.00 97.56 132 VAL A C 1
ATOM 1081 O O . VAL A 1 132 ? 9.427 4.522 -6.092 1.00 97.56 132 VAL A O 1
ATOM 1084 N N . ASN A 1 133 ? 11.482 5.305 -6.502 1.00 97.38 133 ASN A N 1
ATOM 1085 C CA . ASN A 1 133 ? 11.904 5.226 -5.104 1.00 97.38 133 ASN A CA 1
ATOM 1086 C C . ASN A 1 133 ? 11.168 6.239 -4.217 1.00 97.38 133 ASN A C 1
ATOM 1088 O O . ASN A 1 133 ? 10.841 5.921 -3.070 1.00 97.38 133 ASN A O 1
ATOM 1092 N N . PHE A 1 134 ? 10.886 7.434 -4.735 1.00 96.81 134 PHE A N 1
ATOM 1093 C CA . PHE A 1 134 ? 10.116 8.456 -4.039 1.00 96.81 134 PHE A CA 1
ATOM 1094 C C . PHE A 1 134 ? 8.674 7.998 -3.798 1.00 96.81 134 PHE A C 1
ATOM 1096 O O . PHE A 1 134 ? 8.222 7.999 -2.651 1.00 96.81 134 PHE A O 1
ATOM 1103 N N . ASP A 1 135 ? 7.989 7.515 -4.837 1.00 96.50 135 ASP A N 1
ATOM 1104 C CA . ASP A 1 135 ? 6.628 6.978 -4.732 1.00 96.50 135 ASP A CA 1
ATOM 1105 C C . ASP A 1 135 ? 6.570 5.772 -3.776 1.00 96.50 135 ASP A C 1
ATOM 1107 O O . ASP A 1 135 ? 5.734 5.711 -2.869 1.00 96.50 135 ASP A O 1
ATOM 1111 N N . ARG A 1 136 ? 7.538 4.848 -3.879 1.00 97.81 136 ARG A N 1
ATOM 1112 C CA . ARG A 1 136 ? 7.671 3.723 -2.941 1.00 97.81 136 ARG A CA 1
ATOM 1113 C C . ARG A 1 136 ? 7.808 4.208 -1.500 1.00 97.81 136 ARG A C 1
ATOM 1115 O O . ARG A 1 136 ? 7.119 3.685 -0.624 1.00 97.81 136 ARG A O 1
ATOM 1122 N N . LYS A 1 137 ? 8.662 5.204 -1.246 1.00 96.38 137 LYS A N 1
ATOM 1123 C CA . LYS A 1 137 ? 8.855 5.778 0.092 1.00 96.38 137 LYS A CA 1
ATOM 1124 C C . LYS A 1 137 ? 7.561 6.397 0.614 1.00 96.38 137 LYS A C 1
ATOM 1126 O O . LYS A 1 137 ? 7.198 6.135 1.757 1.00 96.38 137 LYS A O 1
ATOM 1131 N N . GLN A 1 138 ? 6.844 7.171 -0.199 1.00 96.12 138 GLN A N 1
ATOM 1132 C CA . GLN A 1 138 ? 5.565 7.764 0.206 1.00 96.12 138 GLN A CA 1
ATOM 1133 C C . GLN A 1 138 ? 4.537 6.691 0.582 1.00 96.12 138 GLN A C 1
ATOM 1135 O O . GLN A 1 138 ? 3.953 6.750 1.667 1.00 96.12 138 GLN A O 1
ATOM 1140 N N . LYS A 1 139 ? 4.377 5.662 -0.260 1.00 96.00 139 LYS A N 1
ATOM 1141 C CA . LYS A 1 139 ? 3.481 4.526 0.004 1.00 96.00 139 LYS A CA 1
ATOM 1142 C C . LYS A 1 139 ? 3.859 3.784 1.287 1.00 96.00 139 LYS A C 1
ATOM 1144 O O . LYS A 1 139 ? 2.987 3.497 2.107 1.00 96.00 139 LYS A O 1
ATOM 1149 N N . GLN A 1 140 ? 5.149 3.511 1.491 1.00 96.06 140 GLN A N 1
ATOM 1150 C CA . GLN A 1 140 ? 5.652 2.838 2.692 1.00 96.06 140 GLN A CA 1
ATOM 1151 C C . GLN A 1 140 ? 5.434 3.669 3.960 1.00 96.06 140 GLN A C 1
ATOM 1153 O O . GLN A 1 140 ? 5.000 3.119 4.968 1.00 96.06 140 GLN A O 1
ATOM 1158 N N . MET A 1 141 ? 5.671 4.982 3.916 1.00 95.62 141 MET A N 1
ATOM 1159 C CA . MET A 1 141 ? 5.437 5.872 5.058 1.00 95.62 141 MET A CA 1
ATOM 1160 C C . MET A 1 141 ? 3.950 5.938 5.424 1.00 95.62 141 MET A C 1
ATOM 1162 O O . MET A 1 141 ? 3.601 5.781 6.594 1.00 95.62 141 MET A O 1
ATOM 1166 N N . ALA A 1 142 ? 3.067 6.080 4.431 1.00 94.00 142 ALA A N 1
ATOM 1167 C CA . ALA A 1 142 ? 1.621 6.093 4.648 1.00 94.00 142 ALA A CA 1
ATOM 1168 C C . ALA A 1 142 ? 1.104 4.758 5.216 1.00 94.00 142 ALA A C 1
ATOM 1170 O O . ALA A 1 142 ? 0.269 4.740 6.123 1.00 94.00 142 ALA A O 1
ATOM 1171 N N . ALA A 1 143 ? 1.603 3.627 4.705 1.00 95.44 143 ALA A N 1
ATOM 1172 C CA . ALA A 1 143 ? 1.279 2.307 5.239 1.00 95.44 143 ALA A CA 1
ATOM 1173 C C . ALA A 1 143 ? 1.828 2.118 6.662 1.00 95.44 143 ALA A C 1
ATOM 1175 O O . ALA A 1 143 ? 1.113 1.625 7.531 1.00 95.44 143 ALA A O 1
ATOM 1176 N N . GLY A 1 144 ? 3.061 2.559 6.922 1.00 94.56 144 GLY A N 1
ATOM 1177 C CA . GLY A 1 144 ? 3.697 2.488 8.236 1.00 94.56 144 GLY A CA 1
ATOM 1178 C C . GLY A 1 144 ? 2.935 3.271 9.305 1.00 94.56 144 GLY A C 1
ATOM 1179 O O . GLY A 1 144 ? 2.741 2.768 10.409 1.00 94.56 144 GLY A O 1
ATOM 1180 N N . GLU A 1 145 ? 2.431 4.464 8.982 1.00 95.12 145 GLU A N 1
ATOM 1181 C CA . GLU A 1 145 ? 1.590 5.234 9.905 1.00 95.12 145 GLU A CA 1
ATOM 1182 C C . GLU A 1 145 ? 0.264 4.517 10.204 1.00 95.12 145 GLU A C 1
ATOM 1184 O O . GLU A 1 145 ? -0.162 4.444 11.359 1.00 95.12 145 GLU A O 1
ATOM 1189 N N . LYS A 1 146 ? -0.375 3.928 9.183 1.00 94.00 146 LYS A N 1
ATOM 1190 C CA . LYS A 1 146 ? -1.589 3.117 9.368 1.00 94.00 146 LYS A CA 1
ATOM 1191 C C . LYS A 1 146 ? -1.325 1.903 10.256 1.00 94.00 146 LYS A C 1
ATOM 1193 O O . LYS A 1 146 ? -2.122 1.643 11.152 1.00 94.00 146 LYS A O 1
ATOM 1198 N N . LEU A 1 147 ? -0.219 1.189 10.039 1.00 92.94 147 LEU A N 1
ATOM 1199 C CA . LEU A 1 147 ? 0.164 0.037 10.857 1.00 92.94 147 LEU A CA 1
ATOM 1200 C C . LEU A 1 147 ? 0.396 0.441 12.313 1.00 92.94 147 LEU A C 1
ATOM 1202 O O . LEU A 1 147 ? -0.175 -0.191 13.194 1.00 92.94 147 LEU A O 1
ATOM 1206 N N . LYS A 1 148 ? 1.106 1.546 12.574 1.00 92.88 148 LYS A N 1
ATOM 1207 C CA . LYS A 1 148 ? 1.281 2.065 13.942 1.00 92.88 148 LYS A CA 1
ATOM 1208 C C . LYS A 1 148 ? -0.054 2.356 14.626 1.00 92.88 148 LYS A C 1
ATOM 1210 O O . LYS A 1 148 ? -0.280 1.896 15.740 1.00 92.88 148 LYS A O 1
ATOM 1215 N N . LYS A 1 149 ? -0.972 3.046 13.940 1.00 91.94 149 LYS A N 1
ATOM 1216 C CA . LYS A 1 149 ? -2.321 3.316 14.473 1.00 91.94 149 LYS A CA 1
ATOM 1217 C C . LYS A 1 149 ? -3.097 2.026 14.748 1.00 91.94 149 LYS A C 1
ATOM 1219 O O . LYS A 1 149 ? -3.841 1.952 15.724 1.00 91.94 149 LYS A O 1
ATOM 1224 N N . LEU A 1 150 ? -2.952 1.012 13.894 1.00 88.56 150 LEU A N 1
ATOM 1225 C CA . LEU A 1 150 ? -3.597 -0.288 14.085 1.00 88.56 150 LEU A CA 1
ATOM 1226 C C . LEU A 1 150 ? -2.999 -1.058 15.266 1.00 88.56 150 LEU A C 1
ATOM 1228 O O . LEU A 1 150 ? -3.767 -1.587 16.062 1.00 88.56 150 LEU A O 1
ATOM 1232 N N . GLU A 1 151 ? -1.678 -1.063 15.431 1.00 87.25 151 GLU A N 1
ATOM 1233 C CA . GLU A 1 151 ? -1.002 -1.671 16.584 1.00 87.25 151 GLU A CA 1
ATOM 1234 C C . GLU A 1 151 ? -1.377 -0.972 17.898 1.00 87.25 151 GLU A C 1
ATOM 1236 O O . GLU A 1 151 ? -1.637 -1.621 18.912 1.00 87.25 151 GLU A O 1
ATOM 1241 N N . GLU A 1 152 ? -1.450 0.361 17.904 1.00 86.25 152 GLU A N 1
ATOM 1242 C CA . GLU A 1 152 ? -1.924 1.133 19.058 1.00 86.25 152 GLU A CA 1
ATOM 1243 C C . GLU A 1 152 ? -3.384 0.808 19.387 1.00 86.25 152 GLU A C 1
ATOM 1245 O O . GLU A 1 152 ? -3.738 0.593 20.550 1.00 86.25 152 GLU A O 1
ATOM 1250 N N . ARG A 1 153 ? -4.235 0.698 18.362 1.00 81.19 153 ARG A N 1
ATOM 1251 C CA . ARG A 1 153 ? -5.635 0.303 18.527 1.00 81.19 153 ARG A CA 1
ATOM 1252 C C . ARG A 1 153 ? -5.775 -1.133 19.022 1.00 81.19 153 ARG A C 1
ATOM 1254 O O . ARG A 1 153 ? -6.649 -1.392 19.843 1.00 81.19 153 ARG A O 1
ATOM 1261 N N . GLU A 1 154 ? -4.942 -2.060 18.561 1.00 79.12 154 GLU A N 1
ATOM 1262 C CA . GLU A 1 154 ? -4.910 -3.438 19.057 1.00 79.12 154 GLU A CA 1
ATOM 1263 C C . GLU A 1 154 ? -4.561 -3.467 20.548 1.00 79.12 154 GLU A C 1
ATOM 1265 O O . GLU A 1 154 ? -5.273 -4.092 21.338 1.00 79.12 154 GLU A O 1
ATOM 1270 N N . LYS A 1 155 ? -3.539 -2.707 20.962 1.00 75.44 155 LYS A N 1
ATOM 1271 C CA . LYS A 1 155 ? -3.182 -2.545 22.380 1.00 75.44 155 LYS A CA 1
ATOM 1272 C C . LYS A 1 155 ? -4.348 -1.974 23.192 1.00 75.44 155 LYS A C 1
ATOM 1274 O O . LYS A 1 155 ? -4.615 -2.462 24.289 1.00 75.44 155 LYS A O 1
ATOM 1279 N N . PHE A 1 156 ? -5.078 -0.996 22.650 1.00 69.75 156 PHE A N 1
ATOM 1280 C CA . PHE A 1 156 ? -6.265 -0.426 23.294 1.00 69.75 156 PHE A CA 1
ATOM 1281 C C . PHE A 1 156 ? -7.447 -1.411 23.372 1.00 69.75 156 PHE A C 1
ATOM 1283 O O . PHE A 1 156 ? -8.165 -1.473 24.366 1.00 69.75 156 PHE A O 1
ATOM 1290 N N . LEU A 1 157 ? -7.660 -2.236 22.348 1.00 65.81 157 LEU A N 1
ATOM 1291 C CA . LEU A 1 157 ? -8.678 -3.288 22.390 1.00 65.81 157 LEU A CA 1
ATOM 1292 C C . LEU A 1 157 ? -8.318 -4.364 23.422 1.00 65.81 157 LEU A C 1
ATOM 1294 O O . LEU A 1 157 ? -9.196 -4.843 24.141 1.00 65.81 157 LEU A O 1
ATOM 1298 N N . ALA A 1 158 ? -7.032 -4.694 23.561 1.00 62.31 158 ALA A N 1
ATOM 1299 C CA . ALA A 1 158 ? -6.542 -5.598 24.595 1.00 62.31 158 ALA A CA 1
ATOM 1300 C C . ALA A 1 158 ? -6.721 -5.020 26.012 1.00 62.31 158 ALA A C 1
ATOM 1302 O O . ALA A 1 158 ? -7.072 -5.761 26.935 1.00 62.31 158 ALA A O 1
ATOM 1303 N N . THR A 1 159 ? -6.545 -3.706 26.212 1.00 63.19 159 THR A N 1
ATOM 1304 C CA . THR A 1 159 ? -6.883 -3.060 27.492 1.00 63.19 159 THR A CA 1
ATOM 1305 C C . THR A 1 159 ? -8.390 -3.025 27.727 1.00 63.19 159 THR A C 1
ATOM 1307 O O . THR A 1 159 ? -8.810 -3.317 28.840 1.00 63.19 159 THR A O 1
ATOM 1310 N N . GLY A 1 160 ? -9.214 -2.791 26.704 1.00 59.91 160 GLY A N 1
ATOM 1311 C CA . GLY A 1 160 ? -10.674 -2.903 26.793 1.00 59.91 160 GLY A CA 1
ATOM 1312 C C . GLY A 1 160 ? -11.139 -4.302 27.216 1.00 59.91 160 GLY A C 1
ATOM 1313 O O . GLY A 1 160 ? -11.969 -4.435 28.112 1.00 59.91 160 GLY A O 1
ATOM 1314 N N . LEU A 1 161 ? -10.538 -5.356 26.657 1.00 61.09 161 LEU A N 1
ATOM 1315 C CA . LEU A 1 161 ? -10.772 -6.747 27.063 1.00 61.09 161 LEU A CA 1
ATOM 1316 C C . LEU A 1 161 ? -10.331 -7.006 28.508 1.00 61.09 161 LEU A C 1
ATOM 1318 O O . LEU A 1 161 ? -11.049 -7.669 29.253 1.00 61.09 161 LEU A O 1
ATOM 1322 N N . ARG A 1 162 ? -9.191 -6.446 28.933 1.00 59.62 162 ARG A N 1
ATOM 1323 C CA . ARG A 1 162 ? -8.732 -6.497 30.331 1.00 59.62 162 ARG A CA 1
ATOM 1324 C C . ARG A 1 162 ? -9.674 -5.763 31.273 1.00 59.62 162 ARG A C 1
ATOM 1326 O O . ARG A 1 162 ? -9.931 -6.279 32.349 1.00 59.62 162 ARG A O 1
ATOM 1333 N N . VAL A 1 163 ? -10.206 -4.611 30.874 1.00 60.31 163 VAL A N 1
ATOM 1334 C CA . VAL A 1 163 ? -11.179 -3.825 31.638 1.00 60.31 163 VAL A CA 1
ATOM 1335 C C . VAL A 1 163 ? -12.510 -4.568 31.727 1.00 60.31 163 VAL A C 1
ATOM 1337 O O . VAL A 1 163 ? -13.041 -4.695 32.820 1.00 60.31 163 VAL A O 1
ATOM 1340 N N . LEU A 1 164 ? -13.008 -5.154 30.636 1.00 59.16 164 LEU A N 1
ATOM 1341 C CA . LEU A 1 164 ? -14.196 -6.017 30.634 1.00 59.16 164 LEU A CA 1
ATOM 1342 C C . LEU A 1 164 ? -14.005 -7.260 31.508 1.00 59.16 164 LEU A C 1
ATOM 1344 O O . LEU A 1 164 ? -14.892 -7.585 32.290 1.00 59.16 164 LEU A O 1
ATOM 1348 N N . LEU A 1 165 ? -12.845 -7.920 31.437 1.00 59.25 165 LEU A N 1
ATOM 1349 C CA . LEU A 1 165 ? -12.466 -9.005 32.349 1.00 59.25 165 LEU A CA 1
ATOM 1350 C C . LEU A 1 165 ? -12.390 -8.518 33.797 1.00 59.25 165 LEU A C 1
ATOM 1352 O O . LEU A 1 165 ? -12.840 -9.229 34.690 1.00 59.25 165 LEU A O 1
ATOM 1356 N N . TYR A 1 166 ? -11.873 -7.311 34.039 1.00 55.75 166 TYR A N 1
ATOM 1357 C CA . TYR A 1 166 ? -11.832 -6.701 35.364 1.00 55.75 166 TYR A CA 1
ATOM 1358 C C . TYR A 1 166 ? -13.239 -6.396 35.865 1.00 55.75 166 TYR A C 1
ATOM 1360 O O . TYR A 1 166 ? -13.528 -6.734 36.996 1.00 55.75 166 TYR A O 1
ATOM 1368 N N . PHE A 1 167 ? -14.144 -5.861 35.043 1.00 56.59 167 PHE A N 1
ATOM 1369 C CA . PHE A 1 167 ? -15.550 -5.633 35.389 1.00 56.59 167 PHE A CA 1
ATOM 1370 C C . PHE A 1 167 ? -16.311 -6.942 35.613 1.00 56.59 167 PHE A C 1
ATOM 1372 O O . PHE A 1 167 ? -17.095 -7.033 36.555 1.00 56.59 167 PHE A O 1
ATOM 1379 N N . LEU A 1 168 ? -16.067 -7.983 34.811 1.00 56.00 168 LEU A N 1
ATOM 1380 C CA . LEU A 1 168 ? -16.662 -9.306 35.025 1.00 56.00 168 LEU A CA 1
ATOM 1381 C C . LEU A 1 168 ? -16.157 -9.922 36.335 1.00 56.00 168 LEU A C 1
ATOM 1383 O O . LEU A 1 168 ? -16.943 -10.427 37.131 1.00 56.00 168 LEU A O 1
ATOM 1387 N N . LYS A 1 169 ? -14.850 -9.821 36.596 1.00 58.00 169 LYS A N 1
ATOM 1388 C CA . LYS A 1 169 ? -14.234 -10.280 37.842 1.00 58.00 169 LYS A CA 1
ATOM 1389 C C . LYS A 1 169 ? -14.706 -9.441 39.031 1.00 58.00 169 LYS A C 1
ATOM 1391 O O . LYS A 1 169 ? -15.016 -10.008 40.067 1.00 58.00 169 LYS A O 1
ATOM 1396 N N . LEU A 1 170 ? -14.842 -8.124 38.883 1.00 55.94 170 LEU A N 1
ATOM 1397 C CA . LEU A 1 170 ? -15.312 -7.191 39.911 1.00 55.94 170 LEU A CA 1
ATOM 1398 C C . LEU A 1 170 ? -16.794 -7.415 40.240 1.00 55.94 170 LEU A C 1
ATOM 1400 O O . LEU A 1 170 ? -17.167 -7.404 41.401 1.00 55.94 170 LEU A O 1
ATOM 1404 N N . THR A 1 171 ? -17.653 -7.666 39.252 1.00 54.09 171 THR A N 1
ATOM 1405 C CA . THR A 1 171 ? -19.086 -7.934 39.486 1.00 54.09 171 THR A CA 1
ATOM 1406 C C . THR A 1 171 ? -19.329 -9.288 40.153 1.00 54.09 171 THR A C 1
ATOM 1408 O O . THR A 1 171 ? -20.140 -9.358 41.077 1.00 54.09 171 THR A O 1
ATOM 1411 N N . VAL A 1 172 ? -18.598 -10.336 39.751 1.00 58.72 172 VAL A N 1
ATOM 1412 C CA . VAL A 1 172 ? -18.628 -11.655 40.413 1.00 58.72 172 VAL A CA 1
ATOM 1413 C C . VAL A 1 172 ? -18.071 -11.553 41.838 1.00 58.72 172 VAL A C 1
ATOM 1415 O O . VAL A 1 172 ? -18.743 -11.955 42.783 1.00 58.72 172 VAL A O 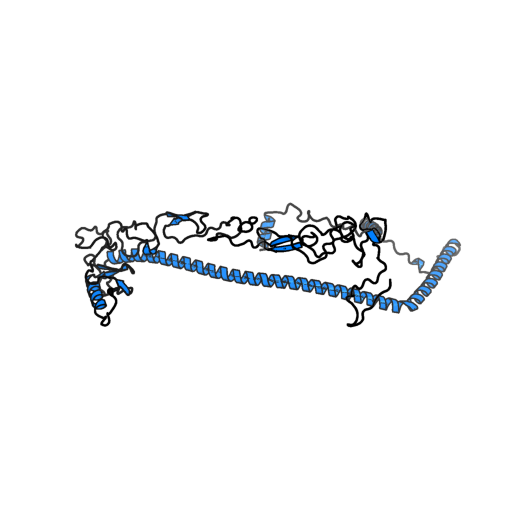1
ATOM 1418 N N . THR A 1 173 ? -16.920 -10.895 42.018 1.00 63.06 173 THR A N 1
ATOM 1419 C CA . THR A 1 173 ? -16.320 -10.697 43.351 1.00 63.06 173 THR A CA 1
ATOM 1420 C C . THR A 1 173 ? -17.128 -9.774 44.256 1.00 63.06 173 THR A C 1
ATOM 1422 O O . THR A 1 173 ? -17.122 -9.995 45.457 1.00 63.06 173 THR A O 1
ATOM 1425 N N . ILE A 1 174 ? -17.850 -8.763 43.753 1.00 71.12 174 ILE A N 1
ATOM 1426 C CA . ILE A 1 174 ? -18.726 -7.927 44.594 1.00 71.12 174 ILE A CA 1
ATOM 1427 C C . ILE A 1 174 ? -19.876 -8.762 45.160 1.00 71.12 174 ILE A C 1
ATOM 1429 O O . ILE A 1 174 ? -20.185 -8.622 46.342 1.00 71.12 174 ILE A O 1
ATOM 1433 N N . LEU A 1 175 ? -20.504 -9.615 44.344 1.00 75.62 175 LEU A N 1
ATOM 1434 C CA . LEU A 1 175 ? -21.578 -10.496 44.801 1.00 75.62 175 LEU A CA 1
ATOM 1435 C C . LEU A 1 175 ? -21.050 -11.492 45.841 1.00 75.62 175 LEU A C 1
ATOM 1437 O O . LEU A 1 175 ? -21.572 -11.524 46.951 1.00 75.62 175 LEU A O 1
ATOM 1441 N N . GLU A 1 176 ? -19.973 -12.214 45.525 1.00 78.62 176 GLU A N 1
ATOM 1442 C CA . GLU A 1 176 ? -19.349 -13.188 46.434 1.00 78.62 176 GLU A CA 1
ATOM 1443 C C . GLU A 1 176 ? -18.861 -12.532 47.736 1.00 78.62 176 GLU A C 1
ATOM 1445 O O . GLU A 1 176 ? -19.171 -13.014 48.824 1.00 78.62 176 GLU A O 1
ATOM 1450 N N . ARG A 1 177 ? -18.191 -11.375 47.651 1.00 82.94 177 ARG A N 1
ATOM 1451 C CA . ARG A 1 177 ? -17.700 -10.621 48.814 1.00 82.94 177 ARG A CA 1
ATOM 1452 C C . ARG A 1 177 ? -18.839 -10.129 49.697 1.00 82.94 177 ARG A C 1
ATOM 1454 O O . ARG A 1 177 ? -18.748 -10.255 50.913 1.00 82.94 177 ARG A O 1
ATOM 1461 N N . LEU A 1 178 ? -19.902 -9.561 49.122 1.00 85.31 178 LEU A N 1
ATOM 1462 C CA . LEU A 1 178 ? -21.056 -9.110 49.907 1.00 85.31 178 LEU A CA 1
ATOM 1463 C C . LEU A 1 178 ? -21.766 -10.293 50.572 1.00 85.31 178 LEU A C 1
ATOM 1465 O O . LEU A 1 178 ? -22.152 -10.191 51.735 1.00 85.31 178 LEU A O 1
ATOM 1469 N N . GLU A 1 179 ? -21.923 -11.418 49.870 1.00 83.81 179 GLU A N 1
ATOM 1470 C CA . GLU A 1 179 ? -22.495 -12.635 50.451 1.00 83.81 179 GLU A CA 1
ATOM 1471 C C . GLU A 1 179 ? -21.654 -13.168 51.611 1.00 83.81 179 GLU A C 1
ATOM 1473 O O . GLU A 1 179 ? -22.209 -13.504 52.658 1.00 83.81 179 GLU A O 1
ATOM 1478 N N . GLU A 1 180 ? -20.334 -13.221 51.451 1.00 85.75 180 GLU A N 1
ATOM 1479 C CA . GLU A 1 180 ? -19.401 -13.677 52.478 1.00 85.75 180 GLU A CA 1
ATOM 1480 C C . GLU A 1 180 ? -19.373 -12.732 53.685 1.00 85.75 180 GLU A C 1
ATOM 1482 O O . GLU A 1 180 ? -19.527 -13.184 54.820 1.00 85.75 180 GLU A O 1
ATOM 1487 N N . GLN A 1 181 ? -19.269 -11.418 53.464 1.00 87.56 181 GLN A N 1
ATOM 1488 C CA . GLN A 1 181 ? -19.236 -10.429 54.543 1.00 87.56 181 GLN A CA 1
ATOM 1489 C C . GLN A 1 181 ? -20.539 -10.395 55.347 1.00 87.56 181 GLN A C 1
ATOM 1491 O O . GLN A 1 181 ? -20.511 -10.263 56.570 1.00 87.56 181 GLN A O 1
ATOM 1496 N N . LEU A 1 182 ? -21.692 -10.545 54.689 1.00 87.38 182 LEU A N 1
ATOM 1497 C CA . LEU A 1 182 ? -22.978 -10.632 55.383 1.00 87.38 182 LEU A CA 1
ATOM 1498 C C . LEU A 1 182 ? -23.129 -11.973 56.116 1.00 87.38 182 LEU A C 1
ATOM 1500 O O . LEU A 1 182 ? -23.617 -12.002 57.244 1.00 87.38 182 LEU A O 1
ATOM 1504 N N . ARG A 1 183 ? -22.685 -13.089 55.519 1.00 84.56 183 ARG A N 1
ATOM 1505 C CA . ARG A 1 183 ? -22.718 -14.424 56.148 1.00 84.56 183 ARG A CA 1
ATOM 1506 C C . ARG A 1 183 ? -21.812 -14.504 57.378 1.00 84.56 183 ARG A C 1
ATOM 1508 O O . ARG A 1 183 ? -22.203 -15.129 58.365 1.00 84.56 183 ARG A O 1
ATOM 1515 N N . ASN A 1 184 ? -20.658 -13.849 57.339 1.00 86.31 184 ASN A N 1
ATOM 1516 C CA . ASN A 1 184 ? -19.683 -13.824 58.430 1.00 86.31 184 ASN A CA 1
ATOM 1517 C C . ASN A 1 184 ? -19.889 -12.640 59.393 1.00 86.31 184 ASN A C 1
ATOM 1519 O O . ASN A 1 184 ? -19.128 -12.495 60.343 1.00 86.31 184 ASN A O 1
ATOM 1523 N N . GLU A 1 185 ? -20.917 -11.808 59.172 1.00 88.00 185 GLU A N 1
ATOM 1524 C CA . GLU A 1 185 ? -21.236 -10.619 59.983 1.00 88.00 185 GLU A CA 1
ATOM 1525 C C . GLU A 1 185 ? -20.055 -9.636 60.104 1.00 88.00 185 GLU A C 1
ATOM 1527 O O . GLU A 1 185 ? -19.834 -9.013 61.141 1.00 88.00 185 GLU A O 1
ATOM 1532 N N . THR A 1 186 ? -19.274 -9.500 59.030 1.00 88.75 186 THR A N 1
ATOM 1533 C CA . THR A 1 186 ? -18.129 -8.583 58.933 1.00 88.75 186 THR A CA 1
ATOM 1534 C C . THR A 1 186 ? -18.434 -7.323 58.126 1.00 88.75 186 THR A C 1
ATOM 1536 O O . THR A 1 186 ? -17.611 -6.414 58.102 1.00 88.75 186 THR A O 1
ATOM 1539 N N . TYR A 1 187 ? -19.599 -7.240 57.473 1.00 91.25 187 TYR A N 1
ATOM 1540 C CA . TYR A 1 187 ? -20.020 -6.038 56.751 1.00 91.25 187 TYR A CA 1
ATOM 1541 C C . TYR A 1 187 ? -20.395 -4.911 57.727 1.00 91.25 187 TYR A C 1
ATOM 1543 O O . TYR A 1 187 ? -21.199 -5.125 58.634 1.00 91.25 187 TYR A O 1
ATOM 1551 N N . GLU A 1 188 ? -19.890 -3.698 57.505 1.00 91.00 188 GLU A N 1
ATOM 1552 C CA . GLU A 1 188 ? -20.128 -2.535 58.368 1.00 91.00 188 GLU A CA 1
ATOM 1553 C C . GLU A 1 188 ? -21.030 -1.492 57.701 1.00 91.00 188 GLU A C 1
ATOM 1555 O O . GLU A 1 188 ? -20.888 -1.144 56.528 1.00 91.00 188 GLU A O 1
ATOM 1560 N N . CYS A 1 189 ? -21.985 -0.968 58.467 1.00 91.00 189 CYS A N 1
ATOM 1561 C CA . CYS A 1 189 ? -22.830 0.134 58.033 1.00 91.00 189 CYS A CA 1
ATOM 1562 C C . CYS A 1 189 ? -22.030 1.439 58.070 1.00 91.00 189 CYS A C 1
ATOM 1564 O O . CYS A 1 189 ? -21.737 1.951 59.142 1.00 91.00 189 CYS A O 1
ATOM 1566 N N . MET A 1 190 ? -21.758 2.046 56.917 1.00 88.56 190 MET A N 1
ATOM 1567 C CA . MET A 1 190 ? -20.950 3.276 56.820 1.00 88.56 190 MET A CA 1
ATOM 1568 C C . MET A 1 190 ? -21.551 4.531 57.488 1.00 88.56 190 MET A C 1
ATOM 1570 O O . MET A 1 190 ? -20.888 5.557 57.542 1.00 88.56 190 MET A O 1
ATOM 1574 N N . ILE A 1 191 ? -22.800 4.484 57.970 1.00 88.06 191 ILE A N 1
ATOM 1575 C CA . ILE A 1 191 ? -23.408 5.607 58.710 1.00 88.06 191 ILE A CA 1
ATOM 1576 C C . ILE A 1 191 ? -23.046 5.553 60.201 1.00 88.06 191 ILE A C 1
ATOM 1578 O O . ILE A 1 191 ? -22.820 6.593 60.806 1.00 88.06 191 ILE A O 1
ATOM 1582 N N . CYS A 1 192 ? -23.040 4.363 60.815 1.00 91.38 192 CYS A N 1
ATOM 1583 C CA . CYS A 1 192 ? -22.764 4.201 62.251 1.00 91.38 192 CYS A CA 1
ATOM 1584 C C . CYS A 1 192 ? -21.483 3.417 62.558 1.00 91.38 192 CYS A C 1
ATOM 1586 O O . CYS A 1 192 ? -21.135 3.279 63.723 1.00 91.38 192 CYS A O 1
ATOM 1588 N N . CYS A 1 193 ? -20.816 2.882 61.536 1.00 89.06 193 CYS A N 1
ATOM 1589 C CA . CYS A 1 193 ? -19.635 2.024 61.632 1.00 89.06 193 CYS A CA 1
ATOM 1590 C C . CYS A 1 193 ? -19.843 0.753 62.483 1.00 89.06 193 CYS A C 1
ATOM 1592 O O . CYS A 1 193 ? -18.884 0.144 62.943 1.00 89.06 193 CYS A O 1
ATOM 1594 N N . GLU A 1 194 ? -21.094 0.322 62.685 1.00 92.31 194 GLU A N 1
ATOM 1595 C CA . GLU A 1 194 ? -21.420 -0.945 63.350 1.00 92.31 194 GLU A CA 1
ATOM 1596 C C . GLU A 1 194 ? -21.606 -2.072 62.322 1.00 92.31 194 GLU A C 1
ATOM 1598 O O . GLU A 1 194 ? -22.108 -1.854 61.212 1.00 92.31 194 GLU A O 1
ATOM 1603 N N . LYS A 1 195 ? -21.274 -3.306 62.721 1.00 92.12 195 LYS A N 1
ATOM 1604 C CA . LYS A 1 195 ? -21.488 -4.516 61.912 1.00 92.12 195 LYS A CA 1
ATOM 1605 C C . LYS A 1 195 ? -22.978 -4.787 61.690 1.00 92.12 195 LYS A C 1
ATOM 1607 O O . LYS A 1 195 ? -23.765 -4.754 62.636 1.00 92.12 195 LYS A O 1
ATOM 1612 N N . ILE A 1 196 ? -23.354 -5.098 60.451 1.00 90.50 196 ILE A N 1
ATOM 1613 C CA . ILE A 1 196 ? -24.704 -5.536 60.080 1.00 90.50 196 ILE A CA 1
ATOM 1614 C C . ILE A 1 196 ? -24.838 -7.026 60.397 1.00 90.50 196 ILE A C 1
ATOM 1616 O O . ILE A 1 196 ? -24.174 -7.869 59.795 1.00 90.50 196 ILE A O 1
ATOM 1620 N N . ARG A 1 197 ? -25.708 -7.350 61.354 1.00 88.25 197 ARG A N 1
ATOM 1621 C CA . ARG A 1 197 ? -25.968 -8.719 61.811 1.00 88.25 197 ARG A CA 1
ATOM 1622 C C . ARG A 1 197 ? -27.189 -9.307 61.119 1.00 88.25 197 ARG A C 1
ATOM 1624 O O . ARG A 1 197 ? -28.099 -8.587 60.721 1.00 88.25 197 ARG A O 1
ATOM 1631 N N . ARG A 1 198 ? -27.312 -10.638 61.125 1.00 85.56 198 ARG A N 1
ATOM 1632 C CA . ARG A 1 198 ? -28.473 -11.365 60.562 1.00 85.56 198 ARG A CA 1
ATOM 1633 C C . ARG A 1 198 ? -29.844 -10.889 61.049 1.00 85.56 198 ARG A C 1
ATOM 1635 O O . ARG A 1 198 ? -30.833 -11.059 60.341 1.00 85.56 198 ARG A O 1
ATOM 1642 N N . ARG A 1 199 ? -29.917 -10.381 62.283 1.00 83.50 199 ARG A N 1
ATOM 1643 C CA . ARG A 1 199 ? -31.162 -9.937 62.933 1.00 83.50 199 ARG A CA 1
ATOM 1644 C C . ARG A 1 199 ? -31.521 -8.488 62.612 1.00 83.50 199 ARG A C 1
ATOM 1646 O O . ARG A 1 199 ? -32.619 -8.063 62.959 1.00 83.50 199 ARG A O 1
ATOM 1653 N N . ASP A 1 200 ? -30.613 -7.747 61.986 1.00 88.50 200 ASP A N 1
ATOM 1654 C CA . ASP A 1 200 ? -30.818 -6.338 61.706 1.00 88.50 200 ASP A CA 1
ATOM 1655 C C . ASP A 1 200 ? -31.777 -6.140 60.533 1.00 88.50 200 ASP A C 1
ATOM 1657 O O . ASP A 1 200 ? -31.746 -6.853 59.527 1.00 88.50 200 ASP A O 1
ATOM 1661 N N . PHE A 1 201 ? -32.604 -5.105 60.638 1.00 90.38 201 PHE A N 1
ATOM 1662 C CA . PHE A 1 201 ? -33.334 -4.592 59.490 1.00 90.38 201 PHE A CA 1
ATOM 1663 C C . PHE A 1 201 ? -32.392 -3.749 58.645 1.00 90.38 201 PHE A C 1
ATOM 1665 O O . PHE A 1 201 ? -31.757 -2.814 59.146 1.00 90.38 201 PHE A O 1
ATOM 1672 N N . ILE A 1 202 ? -32.331 -4.061 57.356 1.00 92.06 202 ILE A N 1
ATOM 1673 C CA . ILE A 1 202 ? -31.439 -3.397 56.411 1.00 92.06 202 ILE A CA 1
ATOM 1674 C C . ILE A 1 202 ? -32.210 -2.600 55.368 1.00 92.06 202 ILE A C 1
ATOM 1676 O O . ILE A 1 202 ? -33.370 -2.887 55.070 1.00 92.06 202 ILE A O 1
ATOM 1680 N N . TRP A 1 203 ? -31.524 -1.640 54.768 1.00 92.56 203 TRP A N 1
ATOM 1681 C CA . TRP A 1 203 ? -31.878 -1.059 53.485 1.00 92.56 203 TRP A CA 1
ATOM 1682 C C . TRP A 1 203 ? -30.682 -1.201 52.541 1.00 92.56 203 TRP A C 1
ATOM 1684 O O . TRP A 1 203 ? -29.544 -0.955 52.943 1.00 92.56 203 TRP A O 1
ATOM 1694 N N . SER A 1 204 ? -30.930 -1.602 51.293 1.00 90.56 204 SER A N 1
ATOM 1695 C CA . SER A 1 204 ? -29.893 -1.729 50.264 1.00 90.56 204 SER A CA 1
ATOM 1696 C C . SER A 1 204 ? -30.194 -0.827 49.074 1.00 90.56 204 SER A C 1
ATOM 1698 O O . SER A 1 204 ? -31.276 -0.925 48.481 1.00 90.56 204 SER A O 1
ATOM 1700 N N . CYS A 1 205 ? -29.227 -0.001 48.677 1.00 89.69 205 CYS A N 1
ATOM 1701 C CA . CYS A 1 205 ? -29.385 0.862 47.510 1.00 89.69 205 CYS A CA 1
ATOM 1702 C C . CYS A 1 205 ? -29.466 0.030 46.223 1.00 89.69 205 CYS A C 1
ATOM 1704 O O . CYS A 1 205 ? -28.616 -0.821 45.991 1.00 89.69 205 CYS A O 1
ATOM 1706 N N . GLN A 1 206 ? -30.431 0.299 45.343 1.00 85.31 206 GLN A N 1
ATOM 1707 C CA . GLN A 1 206 ? -30.541 -0.437 44.073 1.00 85.31 206 GLN A CA 1
ATOM 1708 C C . GLN A 1 206 ? -29.552 0.021 42.997 1.00 85.31 206 GLN A C 1
ATOM 1710 O O . GLN A 1 206 ? -29.379 -0.680 42.008 1.00 85.31 206 GLN A O 1
ATOM 1715 N N . GLN A 1 207 ? -28.901 1.171 43.198 1.00 86.38 207 GLN A N 1
ATOM 1716 C CA . GLN A 1 207 ? -27.919 1.704 42.254 1.00 86.38 207 GLN A CA 1
ATOM 1717 C C . GLN A 1 207 ? -26.493 1.259 42.592 1.00 86.38 207 GLN A C 1
ATOM 1719 O O . GLN A 1 207 ? -25.767 0.802 41.717 1.00 86.38 207 GLN A O 1
ATOM 1724 N N . CYS A 1 208 ? -26.081 1.379 43.859 1.00 88.81 208 CYS A N 1
ATOM 1725 C CA . CYS A 1 208 ? -24.719 1.039 44.288 1.00 88.81 208 CYS A CA 1
ATOM 1726 C C . CYS A 1 208 ? -24.619 -0.201 45.181 1.00 88.81 208 CYS A C 1
ATOM 1728 O O . CYS A 1 208 ? -23.520 -0.539 45.615 1.00 88.81 208 CYS A O 1
ATOM 1730 N N . PHE A 1 209 ? -25.746 -0.841 45.502 1.00 90.06 209 PHE A N 1
ATOM 1731 C CA . PHE A 1 209 ? -25.835 -2.093 46.266 1.00 90.06 209 PHE A CA 1
ATOM 1732 C C . PHE A 1 209 ? -25.236 -2.089 47.679 1.00 90.06 209 PHE A C 1
ATOM 1734 O O . PHE A 1 209 ? -25.182 -3.141 48.312 1.00 90.06 209 PHE A O 1
ATOM 1741 N N . HIS A 1 210 ? -24.851 -0.925 48.207 1.00 90.69 210 HIS A N 1
ATOM 1742 C CA . HIS A 1 210 ? -24.418 -0.796 49.594 1.00 90.69 210 HIS A CA 1
ATOM 1743 C C . HIS A 1 210 ? -25.580 -1.085 50.540 1.00 90.69 210 HIS A C 1
ATOM 1745 O O . HIS A 1 210 ? -26.713 -0.642 50.313 1.00 90.69 210 HIS A O 1
ATOM 1751 N N . VAL A 1 211 ? -25.267 -1.827 51.598 1.00 92.38 211 VAL A N 1
ATOM 1752 C CA . VAL A 1 211 ? -26.198 -2.220 52.651 1.00 92.38 211 VAL A CA 1
ATOM 1753 C C . VAL A 1 211 ? -25.990 -1.316 53.856 1.00 92.38 211 VAL A C 1
ATOM 1755 O O . VAL A 1 211 ? -24.867 -0.966 54.205 1.00 92.38 211 VAL A O 1
ATOM 1758 N N . PHE A 1 212 ? -27.081 -0.923 54.489 1.00 93.50 212 PHE A N 1
ATOM 1759 C CA . PHE A 1 212 ? -27.077 -0.067 55.662 1.00 93.50 212 PHE A CA 1
ATOM 1760 C C . PHE A 1 212 ? -28.129 -0.563 56.644 1.00 93.50 212 PHE A C 1
ATOM 1762 O O . PHE A 1 212 ? -29.128 -1.158 56.233 1.00 93.50 212 PHE A O 1
ATOM 1769 N N . HIS A 1 213 ? -27.984 -0.245 57.929 1.00 93.31 213 HIS A N 1
ATOM 1770 C CA . HIS A 1 213 ? -29.095 -0.425 58.858 1.00 93.31 213 HIS A CA 1
ATOM 1771 C C . HIS A 1 213 ? -30.272 0.469 58.461 1.00 93.31 213 HIS A C 1
ATOM 1773 O O . HIS A 1 213 ? -30.105 1.671 58.233 1.00 93.31 213 HIS A O 1
ATOM 1779 N N . LEU A 1 214 ? -31.483 -0.087 58.474 1.00 92.12 214 LEU A N 1
ATOM 1780 C CA . LEU A 1 214 ? -32.710 0.646 58.164 1.00 92.12 214 LEU A CA 1
ATOM 1781 C C . LEU A 1 214 ? -32.876 1.869 59.082 1.00 92.12 214 LEU A C 1
ATOM 1783 O O . LEU A 1 214 ? -33.240 2.945 58.613 1.00 92.12 214 LEU A O 1
ATOM 1787 N N . LYS A 1 215 ? -32.540 1.732 60.376 1.00 91.62 215 LYS A N 1
ATOM 1788 C CA . LYS A 1 215 ? -32.564 2.833 61.361 1.00 91.62 215 LYS A CA 1
ATOM 1789 C C . LYS A 1 215 ? -31.667 4.007 60.942 1.00 91.62 215 LYS A C 1
ATOM 1791 O O . LYS A 1 215 ? -32.060 5.162 61.091 1.00 91.62 215 LYS A O 1
ATOM 1796 N N . CYS A 1 216 ? -30.486 3.714 60.399 1.00 93.69 216 CYS A N 1
ATOM 1797 C CA . CYS A 1 216 ? -29.501 4.718 60.012 1.00 93.69 216 CYS A CA 1
ATOM 1798 C C . CYS A 1 216 ? -29.933 5.443 58.737 1.00 93.69 216 CYS A C 1
ATOM 1800 O O . CYS A 1 216 ? -29.930 6.671 58.697 1.00 93.69 216 CYS A O 1
ATOM 1802 N N . VAL A 1 217 ? -30.392 4.695 57.730 1.00 91.56 217 VAL A N 1
ATOM 1803 C CA . VAL A 1 217 ? -30.871 5.281 56.470 1.00 91.56 217 VAL A CA 1
ATOM 1804 C C . VAL A 1 217 ? -32.131 6.107 56.673 1.00 91.56 217 VAL A C 1
ATOM 1806 O O . VAL A 1 217 ? -32.233 7.179 56.096 1.00 91.56 217 VAL A O 1
ATOM 1809 N N . LYS A 1 218 ? -33.065 5.678 57.532 1.00 90.88 218 LYS A N 1
ATOM 1810 C CA . LYS A 1 218 ? -34.256 6.477 57.865 1.00 90.88 218 LYS A CA 1
ATOM 1811 C C . LYS A 1 218 ? -33.898 7.843 58.446 1.00 90.88 218 LYS A C 1
ATOM 1813 O O . LYS A 1 218 ? -34.493 8.841 58.052 1.00 90.88 218 LYS A O 1
ATOM 1818 N N . LYS A 1 219 ? -32.932 7.899 59.371 1.00 90.31 219 LYS A N 1
ATOM 1819 C CA . LYS A 1 219 ? -32.450 9.170 59.940 1.00 90.31 219 LYS A CA 1
ATOM 1820 C C . LYS A 1 219 ? -31.793 10.042 58.868 1.00 90.31 219 LYS A C 1
ATOM 1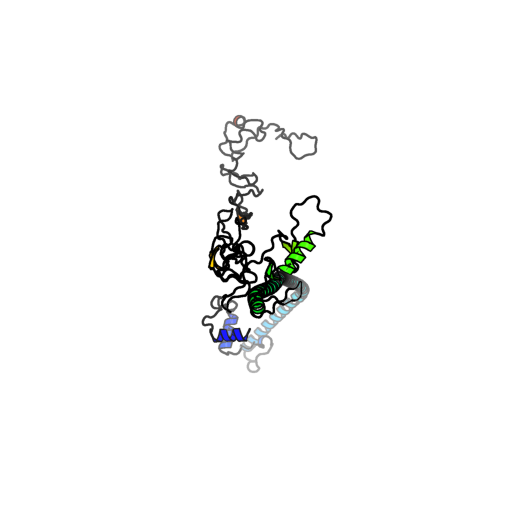822 O O . LYS A 1 219 ? -32.132 11.214 58.762 1.00 90.31 219 LYS A O 1
ATOM 1827 N N . TRP A 1 220 ? -30.932 9.446 58.043 1.00 90.81 220 TRP A N 1
ATOM 1828 C CA . TRP A 1 220 ? -30.248 10.134 56.945 1.00 90.81 220 TRP A CA 1
ATOM 1829 C C . TRP A 1 220 ? -31.209 10.696 55.888 1.00 90.81 220 TRP A C 1
ATOM 1831 O O . TRP A 1 220 ? -31.069 11.833 55.440 1.00 90.81 220 TRP A O 1
ATOM 1841 N N . ALA A 1 221 ? -32.201 9.903 55.480 1.00 88.50 221 ALA A N 1
ATOM 1842 C CA . ALA A 1 221 ? -33.186 10.300 54.484 1.00 88.50 221 ALA A CA 1
ATOM 1843 C C . ALA A 1 221 ? -33.991 11.516 54.963 1.00 88.50 221 ALA A C 1
ATOM 1845 O O . ALA A 1 221 ? -34.155 12.461 54.199 1.00 88.50 221 ALA A O 1
ATOM 1846 N N . LYS A 1 222 ? -34.397 11.531 56.243 1.00 85.62 222 LYS A N 1
ATOM 1847 C CA . LYS A 1 222 ? -35.115 12.655 56.865 1.00 85.62 222 LYS A CA 1
ATOM 1848 C C . LYS A 1 222 ? -34.269 13.927 56.967 1.00 85.62 222 LYS A C 1
ATOM 1850 O O . LYS A 1 222 ? -34.762 14.997 56.635 1.00 85.62 222 LYS A O 1
ATOM 1855 N N . SER A 1 223 ? -33.000 13.829 57.375 1.00 81.31 223 SER A N 1
ATOM 1856 C CA . SER A 1 223 ? -32.115 15.006 57.453 1.00 81.31 223 SER A CA 1
ATOM 1857 C C . SER A 1 223 ? -31.775 15.582 56.077 1.00 81.31 223 SER A C 1
ATOM 1859 O O . SER A 1 223 ? -31.533 16.775 55.935 1.00 81.31 223 SER A O 1
ATOM 1861 N N . SER A 1 224 ? -31.764 14.736 55.046 1.00 69.25 224 SER A N 1
ATOM 1862 C CA . SER A 1 224 ? -31.490 15.157 53.669 1.00 69.25 224 SER A CA 1
ATOM 1863 C C . SER A 1 224 ? -32.661 15.914 53.033 1.00 69.25 224 SER A C 1
ATOM 1865 O O . SER A 1 224 ? -32.446 16.680 52.099 1.00 69.25 224 SER A O 1
ATOM 1867 N N . THR A 1 225 ? -33.891 15.703 53.514 1.00 66.62 225 THR A N 1
ATOM 1868 C CA . THR A 1 225 ? -35.098 16.376 53.007 1.00 66.62 225 THR A CA 1
ATOM 1869 C C . THR A 1 225 ? -35.398 17.702 53.711 1.00 66.62 225 THR A C 1
ATOM 1871 O O . THR A 1 225 ? -36.059 18.546 53.121 1.00 66.62 225 THR A O 1
ATOM 1874 N N . THR A 1 226 ? -34.907 17.919 54.938 1.00 55.62 226 THR A N 1
ATOM 1875 C CA . THR A 1 226 ? -35.198 19.125 55.743 1.00 55.62 226 THR A CA 1
ATOM 1876 C C . THR A 1 226 ? -34.305 20.335 55.443 1.00 55.62 226 THR A C 1
ATOM 1878 O O . THR A 1 226 ? -34.635 21.431 55.869 1.00 55.62 226 THR A O 1
ATOM 1881 N N . ASN A 1 227 ? -33.204 20.175 54.700 1.00 49.69 227 ASN A N 1
ATOM 1882 C CA . ASN A 1 227 ? -32.220 21.244 54.448 1.00 49.69 227 ASN A CA 1
ATOM 1883 C C . ASN A 1 227 ? -32.461 22.058 53.151 1.00 49.69 227 ASN A C 1
ATOM 1885 O O . ASN A 1 227 ? -31.521 22.649 52.626 1.00 49.69 227 ASN A O 1
ATOM 1889 N N . ASN A 1 228 ? -33.681 22.089 52.602 1.00 49.62 228 ASN A N 1
ATOM 1890 C CA . ASN A 1 228 ? -34.015 22.915 51.430 1.00 49.62 228 ASN A CA 1
ATOM 1891 C C . ASN A 1 228 ? -35.074 23.967 51.783 1.00 49.62 228 ASN A C 1
ATOM 1893 O O . ASN A 1 228 ? -36.266 23.743 51.599 1.00 49.62 228 ASN A O 1
ATOM 1897 N N . GLU A 1 229 ? -34.628 25.130 52.263 1.00 46.91 229 GLU A N 1
ATOM 1898 C CA . GLU A 1 229 ? -35.494 26.280 52.579 1.00 46.91 229 GLU A CA 1
ATOM 1899 C C . GLU A 1 229 ? -35.979 27.056 51.333 1.00 46.91 229 GLU A C 1
ATOM 1901 O O . GLU A 1 229 ? -36.796 27.958 51.461 1.00 46.91 229 GLU A O 1
ATOM 1906 N N . ASN A 1 230 ? -35.575 26.667 50.115 1.00 48.12 230 ASN A N 1
ATOM 1907 C CA . ASN A 1 230 ? -35.994 27.309 48.857 1.00 48.12 230 ASN A CA 1
ATOM 1908 C C . ASN A 1 230 ? -36.674 26.322 47.890 1.00 48.12 230 ASN A C 1
ATOM 1910 O O . ASN A 1 230 ? -36.202 26.105 46.776 1.00 48.12 230 ASN A O 1
ATOM 1914 N N . ALA A 1 231 ? -37.775 25.694 48.309 1.00 45.81 231 ALA A N 1
ATOM 1915 C CA . ALA A 1 231 ? -38.560 24.785 47.467 1.00 45.81 231 ALA A CA 1
ATOM 1916 C C . ALA A 1 231 ? -39.932 25.379 47.107 1.00 45.81 231 ALA A C 1
ATOM 1918 O O . ALA A 1 231 ? -40.978 24.833 47.450 1.00 45.81 231 ALA A O 1
ATOM 1919 N N . SER A 1 232 ? -39.930 26.501 46.389 1.00 44.66 232 SER A N 1
ATOM 1920 C CA . SER A 1 232 ? -41.038 26.845 45.495 1.00 44.66 232 SER A CA 1
ATOM 1921 C C . SER A 1 232 ? -40.737 26.186 44.144 1.00 44.66 232 SER A C 1
ATOM 1923 O O . SER A 1 232 ? -39.663 26.392 43.594 1.00 44.66 232 SER A O 1
ATOM 1925 N N . GLU A 1 233 ? -41.675 25.388 43.626 1.00 48.69 233 GLU A N 1
ATOM 1926 C CA . GLU A 1 233 ? -41.692 24.863 42.245 1.00 48.69 233 GLU A CA 1
ATOM 1927 C C . GLU A 1 233 ? -40.826 23.627 41.899 1.00 48.69 233 GLU A C 1
ATOM 1929 O O . GLU A 1 233 ? -40.133 23.619 40.894 1.00 48.69 233 GLU A O 1
ATOM 1934 N N . THR A 1 234 ? -40.915 22.513 42.643 1.00 41.97 234 THR A N 1
ATOM 1935 C CA . THR A 1 234 ? -40.940 21.147 42.038 1.00 41.97 234 THR A CA 1
ATOM 1936 C C . THR A 1 234 ? -41.354 20.070 43.072 1.00 41.97 234 THR A C 1
ATOM 1938 O O . THR A 1 234 ? -40.662 19.895 44.074 1.00 41.97 234 THR A O 1
ATOM 1941 N N . PRO A 1 235 ? -42.428 19.271 42.875 1.00 45.72 235 PRO A N 1
ATOM 1942 C CA . PRO A 1 235 ? -43.015 18.438 43.944 1.00 45.72 235 PRO A CA 1
ATOM 1943 C C . PRO A 1 235 ? -42.325 17.084 44.211 1.00 45.72 235 PRO A C 1
ATOM 1945 O O . PRO A 1 235 ? -42.989 16.129 44.607 1.00 45.72 235 PRO A O 1
ATOM 1948 N N . ASN A 1 236 ? -41.024 16.916 43.945 1.00 53.88 236 ASN A N 1
ATOM 1949 C CA . ASN A 1 236 ? -40.416 15.575 44.016 1.00 53.88 236 ASN A CA 1
ATOM 1950 C C . ASN A 1 236 ? -38.929 15.561 44.404 1.00 53.88 236 ASN A C 1
ATOM 1952 O O . ASN A 1 236 ? -38.102 14.908 43.759 1.00 53.88 236 ASN A O 1
ATOM 1956 N N . LEU A 1 237 ? -38.572 16.271 45.477 1.00 64.69 237 LEU A N 1
ATOM 1957 C CA . LEU A 1 237 ? -37.231 16.188 46.056 1.00 64.69 237 LEU A CA 1
ATOM 1958 C C . LEU A 1 237 ? -37.054 14.850 46.798 1.00 64.69 237 LEU A C 1
ATOM 1960 O O . LEU A 1 237 ? -37.402 14.695 47.965 1.00 64.69 237 LEU A O 1
ATOM 1964 N N . GLY A 1 238 ? -36.528 13.847 46.097 1.00 79.12 238 GLY A N 1
ATOM 1965 C CA . GLY A 1 238 ? -36.044 12.620 46.728 1.00 79.12 238 GLY A CA 1
ATOM 1966 C C . GLY A 1 238 ? -34.842 12.868 47.655 1.00 79.12 238 GLY A C 1
ATOM 1967 O O . GLY A 1 238 ? -34.243 13.939 47.658 1.00 79.12 238 GLY A O 1
ATOM 1968 N N . TRP A 1 239 ? -34.440 11.852 48.416 1.00 88.50 239 TRP A N 1
ATOM 1969 C CA . TRP A 1 239 ? -33.262 11.883 49.289 1.00 88.50 239 TRP A CA 1
ATOM 1970 C C . TRP A 1 239 ? -32.066 11.184 48.627 1.00 88.50 239 TRP A C 1
ATOM 1972 O O . TRP A 1 239 ? -32.229 10.276 47.808 1.00 88.50 239 TRP A O 1
ATOM 1982 N N . ARG A 1 240 ? -30.838 11.587 48.966 1.00 90.00 240 ARG A N 1
ATOM 1983 C CA . ARG A 1 240 ? -29.620 11.052 48.336 1.00 90.00 240 ARG A CA 1
ATOM 1984 C C . ARG A 1 240 ? -29.016 9.905 49.139 1.00 90.00 240 ARG A C 1
ATOM 1986 O O . ARG A 1 240 ? -28.857 9.999 50.355 1.00 90.00 240 ARG A O 1
ATOM 1993 N N . CYS A 1 241 ? -28.641 8.826 48.453 1.00 90.12 241 CYS A N 1
ATOM 1994 C CA . CYS A 1 241 ? -27.943 7.698 49.071 1.00 90.12 241 CYS A CA 1
ATOM 1995 C C . CYS A 1 241 ? -26.580 8.140 49.655 1.00 90.12 241 CYS A C 1
ATOM 1997 O O . CYS A 1 241 ? -25.796 8.725 48.908 1.00 90.12 241 CYS A O 1
ATOM 1999 N N . PRO A 1 242 ? -26.236 7.788 50.912 1.00 89.25 242 PRO A N 1
ATOM 2000 C CA . PRO A 1 242 ? -24.955 8.163 51.522 1.00 89.25 242 PRO A CA 1
ATOM 2001 C C . PRO A 1 242 ? -23.718 7.674 50.754 1.00 89.25 242 PRO A C 1
ATOM 2003 O O . PRO A 1 242 ? -22.674 8.310 50.811 1.00 89.25 242 PRO A O 1
ATOM 2006 N N . ALA A 1 243 ? -23.826 6.548 50.038 1.00 87.62 243 ALA A N 1
ATOM 2007 C CA . ALA A 1 243 ? -22.707 5.970 49.294 1.00 87.62 243 ALA A CA 1
ATOM 2008 C C . ALA A 1 243 ? -22.556 6.541 47.877 1.00 87.62 243 ALA A C 1
ATOM 2010 O O . ALA A 1 243 ? -21.453 6.868 47.463 1.00 87.62 243 ALA A O 1
ATOM 2011 N N . CYS A 1 244 ? -23.646 6.617 47.105 1.00 90.62 244 CYS A N 1
ATOM 2012 C CA . CYS A 1 244 ? -23.575 6.936 45.670 1.00 90.62 244 CYS A CA 1
ATOM 2013 C C . CYS A 1 244 ? -24.291 8.219 45.259 1.00 90.62 244 CYS A C 1
ATOM 2015 O O . CYS A 1 244 ? -24.347 8.519 44.072 1.00 90.62 244 CYS A O 1
ATOM 2017 N N . GLN A 1 245 ? -24.895 8.939 46.206 1.00 90.12 245 GLN A N 1
ATOM 2018 C CA . GLN A 1 245 ? -25.642 10.178 45.968 1.00 90.12 245 GLN A CA 1
ATOM 2019 C C . GLN A 1 245 ? -26.846 10.055 45.010 1.00 90.12 245 GLN A C 1
ATOM 2021 O O . GLN A 1 245 ? -27.491 11.062 44.698 1.00 90.12 245 GLN A O 1
ATOM 2026 N N . ASN A 1 246 ? -27.203 8.832 44.593 1.00 87.88 246 ASN A N 1
ATOM 2027 C CA . ASN A 1 246 ? -28.380 8.571 43.771 1.00 87.88 246 ASN A CA 1
ATOM 2028 C C . ASN A 1 246 ? -29.654 9.020 44.497 1.00 87.88 246 ASN A C 1
ATOM 2030 O O . ASN A 1 246 ? -29.806 8.773 45.700 1.00 87.88 246 ASN A O 1
ATOM 2034 N N . ILE A 1 247 ? -30.563 9.654 43.757 1.00 88.44 247 ILE A N 1
ATOM 2035 C CA . ILE A 1 247 ? -31.808 10.206 44.295 1.00 88.44 247 ILE A CA 1
ATOM 2036 C C . ILE A 1 247 ? -32.824 9.070 44.442 1.00 88.44 247 ILE A C 1
ATOM 2038 O O . ILE A 1 247 ? -33.194 8.414 43.471 1.00 88.44 247 ILE A O 1
ATOM 2042 N N . ASN A 1 248 ? -33.274 8.835 45.670 1.00 86.25 248 ASN A N 1
ATOM 2043 C CA . ASN A 1 248 ? -34.294 7.856 46.027 1.00 86.25 248 ASN A CA 1
ATOM 2044 C C . ASN A 1 248 ? -35.571 8.593 46.439 1.00 86.25 248 ASN A C 1
ATOM 2046 O O . ASN A 1 248 ? -35.516 9.639 47.079 1.00 86.25 248 ASN A O 1
ATOM 2050 N N . ARG A 1 249 ? -36.735 8.052 46.086 1.00 82.50 249 ARG A N 1
ATOM 2051 C CA . ARG A 1 249 ? -38.034 8.640 46.449 1.00 82.50 249 ARG A CA 1
ATOM 2052 C C . ARG A 1 249 ? -38.518 8.094 47.799 1.00 82.50 249 ARG A C 1
ATOM 2054 O O . ARG A 1 249 ? -38.026 7.061 48.250 1.00 82.50 249 ARG A O 1
ATOM 2061 N N . ASN A 1 250 ? -39.482 8.779 48.416 1.00 73.75 250 ASN A N 1
ATOM 2062 C CA . ASN A 1 250 ? -40.223 8.342 49.611 1.00 73.75 250 ASN A CA 1
ATOM 2063 C C . ASN A 1 250 ? -39.348 8.060 50.852 1.00 73.75 250 ASN A C 1
ATOM 2065 O O . ASN A 1 250 ? -39.136 6.910 51.234 1.00 73.75 250 ASN A O 1
ATOM 2069 N N . ALA A 1 251 ? -38.864 9.115 51.517 1.00 76.38 251 ALA A N 1
ATOM 2070 C CA . ALA A 1 251 ? -38.066 9.003 52.747 1.00 76.38 251 ALA A CA 1
ATOM 2071 C C . ALA A 1 251 ? -38.853 8.447 53.958 1.00 76.38 251 ALA A C 1
ATOM 2073 O O . ALA A 1 251 ? -38.266 7.845 54.859 1.00 76.38 251 ALA A O 1
ATOM 2074 N N . GLU A 1 252 ? -40.173 8.640 53.987 1.00 70.38 252 GLU A N 1
ATOM 2075 C CA . GLU A 1 252 ? -41.023 8.321 55.144 1.00 70.38 252 GLU A CA 1
ATOM 2076 C C . GLU A 1 252 ? -41.389 6.831 55.233 1.00 70.38 252 GLU A C 1
ATOM 2078 O O . GLU A 1 252 ? -41.418 6.269 56.328 1.00 70.38 252 GLU A O 1
ATOM 2083 N N . ASN A 1 253 ? -41.537 6.163 54.085 1.00 78.75 253 ASN A N 1
ATOM 2084 C CA . ASN A 1 253 ? -42.001 4.774 53.976 1.00 78.75 253 ASN A CA 1
ATOM 2085 C C . ASN A 1 253 ? -40.870 3.788 53.645 1.00 78.75 253 ASN A C 1
ATOM 2087 O O . ASN A 1 253 ? -41.046 2.839 52.885 1.00 78.75 253 ASN A O 1
ATOM 2091 N N . LEU A 1 254 ? -39.672 4.017 54.189 1.00 86.38 254 LEU A N 1
ATOM 2092 C CA . LEU A 1 254 ? -38.571 3.067 54.036 1.00 86.38 254 LEU A CA 1
ATOM 2093 C C . LEU A 1 254 ? -38.862 1.792 54.839 1.00 86.38 254 LEU A C 1
ATOM 2095 O O . LEU A 1 254 ? -38.969 1.820 56.066 1.00 86.38 254 LEU A O 1
ATOM 2099 N N . GLU A 1 255 ? -38.917 0.655 54.163 1.00 88.06 255 GLU A N 1
ATOM 2100 C CA . GLU A 1 255 ? -39.064 -0.661 54.787 1.00 88.06 255 GLU A CA 1
ATOM 2101 C C . GLU A 1 255 ? -37.847 -1.538 54.490 1.00 88.06 255 GLU A C 1
ATOM 2103 O O . GLU A 1 255 ? -37.069 -1.274 53.567 1.00 88.06 255 GLU A O 1
ATOM 2108 N N . SER A 1 256 ? -37.653 -2.580 55.302 1.00 88.88 256 SER A N 1
ATOM 2109 C CA . SER A 1 256 ? -36.603 -3.561 55.041 1.00 88.88 256 SER A CA 1
ATOM 2110 C C . SER A 1 256 ? -37.121 -4.575 54.038 1.00 88.88 256 SER A C 1
ATOM 2112 O O . SER A 1 256 ? -37.944 -5.407 54.389 1.00 88.88 256 SER A O 1
ATOM 2114 N N . PHE A 1 257 ? -36.656 -4.516 52.797 1.00 89.19 257 PHE A N 1
ATOM 2115 C CA . PHE A 1 257 ? -36.987 -5.505 51.772 1.00 89.19 257 PHE A CA 1
ATOM 2116 C C . PHE A 1 257 ? -35.845 -6.507 51.573 1.00 89.19 257 PHE A C 1
ATOM 2118 O O . PHE A 1 257 ? -34.684 -6.196 51.847 1.00 89.19 257 PHE A O 1
ATOM 2125 N N . CYS A 1 258 ? -36.153 -7.688 51.015 1.00 89.00 258 CYS A N 1
ATOM 2126 C CA . CYS A 1 258 ? -35.127 -8.543 50.404 1.00 89.00 258 CYS A CA 1
ATOM 2127 C C . CYS A 1 258 ? -34.313 -7.738 49.381 1.00 89.00 258 CYS A C 1
ATOM 2129 O O . CYS A 1 258 ? -34.836 -6.812 48.758 1.00 89.00 258 CYS A O 1
ATOM 2131 N N . PHE A 1 259 ? -33.092 -8.174 49.063 1.00 89.56 259 PHE A N 1
ATOM 2132 C CA . PHE A 1 259 ? -32.323 -7.569 47.963 1.00 89.56 259 PHE A CA 1
ATOM 2133 C C . PHE A 1 259 ? -33.077 -7.561 46.623 1.00 89.56 259 PHE A C 1
ATOM 2135 O O . PHE A 1 259 ? -32.834 -6.717 45.770 1.00 89.56 259 PHE A O 1
ATOM 2142 N N . CYS A 1 260 ? -34.018 -8.488 46.443 1.00 87.88 260 CYS A N 1
ATOM 2143 C CA . CYS A 1 260 ? -34.893 -8.597 45.285 1.00 87.88 260 CYS A CA 1
ATOM 2144 C C . CYS A 1 260 ? -36.105 -7.648 45.256 1.00 87.88 260 CYS A C 1
ATOM 2146 O O . CYS A 1 260 ? -36.861 -7.706 44.290 1.00 87.88 260 CYS A O 1
ATOM 2148 N N . LEU A 1 261 ? -36.320 -6.857 46.312 1.00 87.75 261 LEU A N 1
ATOM 2149 C CA . LEU A 1 261 ? -37.440 -5.929 46.525 1.00 87.75 261 LEU A CA 1
ATOM 2150 C C . LEU A 1 261 ? -38.869 -6.501 46.455 1.00 87.75 261 LEU A C 1
ATOM 2152 O O . LEU A 1 261 ? -39.827 -5.743 46.395 1.00 87.75 261 LEU A O 1
ATOM 2156 N N . ARG A 1 262 ? -39.048 -7.825 46.476 1.00 85.38 262 ARG A N 1
ATOM 2157 C CA . ARG A 1 262 ? -40.381 -8.454 46.366 1.00 85.38 262 ARG A CA 1
ATOM 2158 C C . ARG A 1 262 ? -41.037 -8.800 47.693 1.00 85.38 262 ARG A C 1
ATOM 2160 O O . ARG A 1 262 ? -42.234 -9.046 47.718 1.00 85.38 262 ARG A O 1
ATOM 2167 N N . GLU A 1 263 ? -40.261 -8.882 48.765 1.00 84.81 263 GLU A N 1
ATOM 2168 C CA . GLU A 1 263 ? -40.766 -9.270 50.079 1.00 84.81 263 GLU A CA 1
ATOM 2169 C C . GLU A 1 263 ? -40.223 -8.325 51.135 1.00 84.81 263 GLU A C 1
ATOM 2171 O O . GLU A 1 263 ? -39.012 -8.082 51.183 1.00 84.81 263 GLU A O 1
ATOM 2176 N N . ILE A 1 264 ? -41.128 -7.817 51.970 1.00 83.38 264 ILE A N 1
ATOM 2177 C CA . ILE A 1 264 ? -40.785 -7.086 53.184 1.00 83.38 264 ILE A CA 1
ATOM 2178 C C . ILE A 1 264 ? -40.264 -8.110 54.198 1.00 83.38 264 ILE A C 1
ATOM 2180 O O . ILE A 1 264 ? -40.893 -9.135 54.463 1.00 83.38 264 ILE A O 1
ATOM 2184 N N . LEU A 1 265 ? -39.095 -7.847 54.766 1.00 75.25 265 LEU A N 1
ATOM 2185 C CA . LEU A 1 265 ? -38.496 -8.606 55.853 1.00 75.25 265 LEU A CA 1
ATOM 2186 C C . LEU A 1 265 ? -39.161 -8.163 57.160 1.00 75.25 265 LEU A C 1
ATOM 2188 O O . LEU A 1 265 ? -38.677 -7.265 57.841 1.00 75.25 265 LEU A O 1
ATOM 2192 N N . ILE A 1 266 ? -40.307 -8.767 57.474 1.00 61.03 266 ILE A N 1
ATOM 2193 C CA . ILE A 1 266 ? -41.150 -8.409 58.629 1.00 61.03 266 ILE A CA 1
ATOM 2194 C C . ILE A 1 266 ? -40.803 -9.166 59.922 1.00 61.03 266 ILE A C 1
ATOM 2196 O O . ILE A 1 266 ? -41.113 -8.677 61.003 1.00 61.03 266 ILE A O 1
ATOM 2200 N N . TYR A 1 267 ? -40.123 -10.318 59.857 1.00 55.12 267 TYR A N 1
ATOM 2201 C CA . TYR A 1 267 ? -39.845 -11.136 61.043 1.00 55.12 267 TYR A CA 1
ATOM 2202 C C . TYR A 1 267 ? -38.446 -11.751 61.025 1.00 55.12 267 TYR A C 1
ATOM 2204 O O . TYR A 1 267 ? -37.942 -12.174 59.983 1.00 55.12 267 TYR A O 1
ATOM 2212 N N . GLN A 1 268 ? -37.824 -11.807 62.211 1.00 52.88 268 GLN A N 1
ATOM 2213 C CA . GLN A 1 268 ? -36.605 -12.571 62.465 1.00 52.88 268 GLN A CA 1
ATOM 2214 C C . GLN A 1 268 ? -36.768 -13.957 61.844 1.00 52.88 268 GLN A C 1
ATOM 2216 O O . GLN A 1 268 ? -37.729 -14.657 62.152 1.00 52.88 268 GLN A O 1
ATOM 2221 N N . ASN A 1 269 ? -35.826 -14.352 60.992 1.00 48.34 269 ASN A N 1
ATOM 2222 C CA . ASN A 1 269 ? -35.726 -15.692 60.422 1.00 48.34 269 ASN A CA 1
ATOM 2223 C C . ASN A 1 269 ? -35.459 -16.732 61.539 1.00 48.34 269 ASN A C 1
ATOM 2225 O O . ASN A 1 269 ? -34.384 -17.324 61.617 1.00 48.34 269 ASN A O 1
ATOM 2229 N N . LYS A 1 270 ? -36.420 -16.958 62.441 1.00 44.28 270 LYS A N 1
ATOM 2230 C CA . LYS A 1 270 ? -36.471 -18.131 63.313 1.00 44.28 270 LYS A CA 1
ATOM 2231 C C . LYS A 1 270 ? -36.805 -19.317 62.410 1.00 44.28 270 LYS A C 1
ATOM 2233 O O . LYS A 1 270 ? -37.967 -19.620 62.184 1.00 44.28 270 LYS A O 1
ATOM 2238 N N . GLY A 1 271 ? -35.768 -19.916 61.827 1.00 48.50 271 GLY A N 1
ATOM 2239 C CA . GLY A 1 271 ? -35.882 -21.112 60.988 1.00 48.50 271 GLY A CA 1
ATOM 2240 C C . GLY A 1 271 ? -35.280 -21.009 59.586 1.00 48.50 271 GLY A C 1
ATOM 2241 O O . GLY A 1 271 ? -35.322 -21.998 58.858 1.00 48.50 271 GLY A O 1
ATOM 2242 N N . ALA A 1 272 ? -34.680 -19.881 59.178 1.00 52.91 272 ALA A N 1
ATOM 2243 C CA . ALA A 1 272 ? -33.896 -19.907 57.944 1.00 52.91 272 ALA A CA 1
ATOM 2244 C C . ALA A 1 272 ? -32.668 -20.789 58.160 1.00 52.91 272 ALA A C 1
ATOM 2246 O O . ALA A 1 272 ? -31.843 -20.517 59.030 1.00 52.91 272 ALA A O 1
ATOM 2247 N N . SER A 1 273 ? -32.556 -21.839 57.350 1.00 56.50 273 SER A N 1
ATOM 2248 C CA . SER A 1 273 ? -31.363 -22.673 57.250 1.00 56.50 273 SER A CA 1
ATOM 2249 C C . SER A 1 273 ? -30.104 -21.797 57.255 1.00 56.50 273 SER A C 1
ATOM 2251 O O . SER A 1 273 ? -30.027 -20.859 56.455 1.00 56.50 273 SER A O 1
ATOM 2253 N N . SER A 1 274 ? -29.116 -22.139 58.090 1.00 61.84 274 SER A N 1
ATOM 2254 C CA . SER A 1 274 ? -27.809 -21.458 58.221 1.00 61.84 274 SER A CA 1
ATOM 2255 C C . SER A 1 274 ? -27.110 -21.171 56.872 1.00 61.84 274 SER A C 1
ATOM 2257 O O . SER A 1 274 ? -26.276 -20.277 56.752 1.00 61.84 274 SER A O 1
ATOM 2259 N N . PHE A 1 275 ? -27.506 -21.893 55.822 1.00 62.97 275 PHE A N 1
ATOM 2260 C CA . PHE A 1 275 ? -26.973 -21.819 54.467 1.00 62.97 275 PHE A CA 1
ATOM 2261 C C . PHE A 1 275 ? -27.484 -20.650 53.602 1.00 62.97 275 PHE A C 1
ATOM 2263 O O . PHE A 1 275 ? -26.876 -20.376 52.565 1.00 62.97 275 PHE A O 1
ATOM 2270 N N . ARG A 1 276 ? -28.564 -19.949 53.985 1.00 74.94 276 ARG A N 1
ATOM 2271 C CA . ARG A 1 276 ? -29.094 -18.814 53.199 1.00 74.94 276 ARG A CA 1
ATOM 2272 C C . ARG A 1 276 ? -28.301 -17.533 53.451 1.00 74.94 276 ARG A C 1
ATOM 2274 O O . ARG A 1 276 ? -27.964 -17.222 54.592 1.00 74.94 276 ARG A O 1
ATOM 2281 N N . THR A 1 277 ? -28.087 -16.749 52.393 1.00 80.69 277 THR A N 1
ATOM 2282 C CA . THR A 1 277 ? -27.519 -15.403 52.512 1.00 80.69 277 THR A CA 1
ATOM 2283 C C . THR A 1 277 ? -28.427 -14.536 53.397 1.00 80.69 277 THR A C 1
ATOM 2285 O O . THR A 1 277 ? -29.630 -14.441 53.117 1.00 80.69 277 THR A O 1
ATOM 2288 N N . PRO A 1 278 ? -27.897 -13.905 54.461 1.00 85.81 278 PRO A N 1
ATOM 2289 C CA . PRO A 1 278 ? -28.676 -13.027 55.331 1.00 85.81 278 PRO A CA 1
ATOM 2290 C C . PRO A 1 278 ? -29.423 -11.943 54.550 1.00 85.81 278 PRO A C 1
ATOM 2292 O O . PRO A 1 278 ? -28.960 -11.489 53.506 1.00 85.81 278 PRO A O 1
ATOM 2295 N N . HIS A 1 279 ? -30.601 -11.551 55.041 1.00 86.75 279 HIS A N 1
ATOM 2296 C CA . HIS A 1 279 ? -31.469 -10.534 54.421 1.00 86.75 279 HIS A CA 1
ATOM 2297 C C . HIS A 1 279 ? -31.954 -10.852 52.987 1.00 86.75 279 HIS A C 1
ATOM 2299 O O . HIS A 1 279 ? -32.505 -9.998 52.292 1.00 86.75 279 HIS A O 1
ATOM 2305 N N . SER A 1 280 ? -31.804 -12.101 52.539 1.00 87.06 280 SER A N 1
ATOM 2306 C CA . SER A 1 280 ? -32.373 -12.599 51.283 1.00 87.06 280 SER A CA 1
ATOM 2307 C C . SER A 1 280 ? -33.654 -13.394 51.541 1.00 87.06 280 SER A C 1
ATOM 2309 O O . SER A 1 280 ? -33.733 -14.148 52.507 1.00 87.06 280 SER A O 1
ATOM 2311 N N . CYS A 1 281 ? -34.647 -13.307 50.648 1.00 85.00 281 CYS A N 1
ATOM 2312 C CA . CYS A 1 281 ? -35.883 -14.097 50.788 1.00 85.00 281 CYS A CA 1
ATOM 2313 C C . CYS A 1 281 ? -35.710 -15.587 50.424 1.00 85.00 281 CYS A C 1
ATOM 2315 O O . CYS A 1 281 ? -36.569 -16.420 50.703 1.00 85.00 281 CYS A O 1
ATOM 2317 N N . GLY A 1 282 ? -34.602 -15.941 49.762 1.00 80.06 282 GLY A N 1
ATOM 2318 C CA . GLY A 1 282 ? -34.303 -17.301 49.298 1.00 80.06 282 GLY A CA 1
ATOM 2319 C C . GLY A 1 282 ? -35.224 -17.838 48.194 1.00 80.06 282 GLY A C 1
ATOM 2320 O O . GLY A 1 282 ? -35.159 -19.023 47.886 1.00 80.06 282 GLY A O 1
ATOM 2321 N N . LYS A 1 283 ? -36.054 -16.989 47.573 1.00 85.94 283 LYS A N 1
ATOM 2322 C CA . LYS A 1 283 ? -36.748 -17.283 46.307 1.00 85.94 283 LYS A CA 1
ATOM 2323 C C . LYS A 1 283 ? -35.901 -16.818 45.117 1.00 85.94 283 LYS A C 1
ATOM 2325 O O . LYS A 1 283 ? -35.042 -15.950 45.265 1.00 85.94 283 LYS A O 1
ATOM 2330 N N . MET A 1 284 ? -36.189 -17.330 43.921 1.00 86.50 284 MET A N 1
ATOM 2331 C CA . MET A 1 284 ? -35.576 -16.901 42.647 1.00 86.50 284 MET A CA 1
ATOM 2332 C C . MET A 1 284 ? -35.682 -15.386 42.470 1.00 86.50 284 MET A C 1
ATOM 2334 O O . MET A 1 284 ? -36.803 -14.893 42.509 1.00 86.50 284 MET A O 1
ATOM 2338 N N . CYS A 1 285 ? -34.576 -14.666 42.268 1.00 87.94 285 CYS A N 1
ATOM 2339 C CA . CYS A 1 285 ? -34.441 -13.205 42.296 1.00 87.94 285 CYS A CA 1
ATOM 2340 C C . CYS A 1 285 ? -35.430 -12.479 41.375 1.00 87.94 285 CYS A C 1
ATOM 2342 O O . CYS A 1 285 ? -36.080 -11.538 41.824 1.00 87.94 285 CYS A O 1
ATOM 2344 N N . LYS A 1 286 ? -35.571 -12.916 40.115 1.00 85.94 286 LYS A N 1
ATOM 2345 C CA . LYS A 1 286 ? -36.481 -12.340 39.102 1.00 85.94 286 LYS A CA 1
ATOM 2346 C C . LYS A 1 286 ? -36.387 -10.812 38.881 1.00 85.94 286 LYS A C 1
ATOM 2348 O O . LYS A 1 286 ? -37.235 -10.277 38.177 1.00 85.94 286 LYS A O 1
ATOM 2353 N N . ARG A 1 287 ? -35.379 -10.103 39.417 1.00 85.19 287 ARG A N 1
ATOM 2354 C CA . ARG A 1 287 ? -35.133 -8.683 39.090 1.00 85.19 287 ARG A CA 1
ATOM 2355 C C . ARG A 1 287 ? -34.969 -8.514 37.574 1.00 85.19 287 ARG A C 1
ATOM 2357 O O . ARG A 1 287 ? -34.301 -9.342 36.942 1.00 85.19 287 ARG A O 1
ATOM 2364 N N . SER A 1 288 ? -35.586 -7.463 37.023 1.00 79.06 288 SER A N 1
ATOM 2365 C CA . SER A 1 288 ? -35.447 -7.098 35.609 1.00 79.06 288 SER A CA 1
ATOM 2366 C C . SER A 1 288 ? -34.017 -6.640 35.326 1.00 79.06 288 SER A C 1
ATOM 2368 O O . SER A 1 288 ? -33.401 -5.953 36.141 1.00 79.06 288 SER A O 1
ATOM 2370 N N . ARG A 1 289 ? -33.485 -7.057 34.175 1.00 78.00 289 ARG A N 1
ATOM 2371 C CA . ARG A 1 289 ? -32.157 -6.678 33.667 1.00 78.00 289 ARG A CA 1
ATOM 2372 C C . ARG A 1 289 ? -32.252 -5.736 32.463 1.00 78.00 289 ARG A C 1
ATOM 2374 O O . ARG A 1 289 ? -31.229 -5.424 31.848 1.00 78.00 289 ARG A O 1
ATOM 2381 N N . GLU A 1 290 ? -33.466 -5.301 32.140 1.00 67.00 290 GLU A N 1
ATOM 2382 C CA . GLU A 1 290 ? -33.793 -4.486 30.973 1.00 67.00 290 GLU A CA 1
ATOM 2383 C C . GLU A 1 290 ? -33.130 -3.109 31.050 1.00 67.00 290 GLU A C 1
ATOM 2385 O O . GLU A 1 290 ? -32.464 -2.700 30.107 1.00 67.00 290 GLU A O 1
ATOM 2390 N N . SER A 1 291 ? -33.167 -2.469 32.222 1.00 61.91 291 SER A N 1
ATOM 2391 C CA . SER A 1 291 ? -32.589 -1.138 32.448 1.00 61.91 291 SER A CA 1
ATOM 2392 C C . SER A 1 291 ? -31.058 -1.069 32.377 1.00 61.91 291 SER A C 1
ATOM 2394 O O . SER A 1 291 ? -30.518 0.024 32.246 1.00 61.91 291 SER A O 1
ATOM 2396 N N . ILE A 1 292 ? -30.350 -2.202 32.480 1.00 65.12 292 ILE A N 1
ATOM 2397 C CA . ILE A 1 292 ? -28.873 -2.241 32.500 1.00 65.12 292 ILE A CA 1
ATOM 2398 C C . ILE A 1 292 ? -28.313 -2.870 31.221 1.00 65.12 292 ILE A C 1
ATOM 2400 O O . ILE A 1 292 ? -27.320 -2.397 30.685 1.00 65.12 292 ILE A O 1
ATOM 2404 N N . THR A 1 293 ? -28.920 -3.959 30.742 1.00 67.38 293 THR A N 1
ATOM 2405 C CA . THR A 1 293 ? -28.360 -4.783 29.650 1.00 67.38 293 THR A CA 1
ATOM 2406 C C . THR A 1 293 ? -29.321 -4.984 28.477 1.00 67.38 293 THR A C 1
ATOM 2408 O O . THR A 1 293 ? -29.027 -5.789 27.596 1.00 67.38 293 THR A O 1
ATOM 2411 N N . GLY A 1 294 ? -30.496 -4.335 28.483 1.00 75.44 294 GLY A N 1
ATOM 2412 C CA . GLY A 1 294 ? -31.544 -4.558 27.474 1.00 75.44 294 GLY A CA 1
ATOM 2413 C C . GLY A 1 294 ? -32.054 -6.004 27.439 1.00 75.44 294 GLY A C 1
ATOM 2414 O O . GLY A 1 294 ? -32.594 -6.464 26.440 1.00 75.44 294 GLY A O 1
ATOM 2415 N N . CYS A 1 295 ? -31.818 -6.766 28.509 1.00 83.44 295 CYS A N 1
ATOM 2416 C CA . CYS A 1 295 ? -32.117 -8.186 28.570 1.00 83.44 295 CYS A CA 1
ATOM 2417 C C . CYS A 1 295 ? -33.542 -8.403 29.111 1.00 83.44 295 CYS A C 1
ATOM 2419 O O . CYS A 1 295 ? -33.777 -8.092 30.283 1.00 83.44 295 CYS A O 1
ATOM 2421 N N . PRO A 1 296 ? -34.461 -9.013 28.334 1.00 82.75 296 PRO A N 1
ATOM 2422 C CA . PRO A 1 296 ? -35.837 -9.274 28.773 1.00 82.75 296 PRO A CA 1
ATOM 2423 C C . PRO A 1 296 ? -35.940 -10.470 29.736 1.00 82.75 296 PRO A C 1
ATOM 2425 O O . PRO A 1 296 ? -37.023 -10.844 30.180 1.00 82.75 296 PRO A O 1
ATOM 2428 N N . HIS A 1 297 ? -34.821 -11.131 30.052 1.00 84.12 297 HIS A N 1
ATOM 2429 C CA . HIS A 1 297 ? -34.829 -12.356 30.840 1.00 84.12 297 HIS A CA 1
ATOM 2430 C C . HIS A 1 297 ? -34.722 -12.087 32.349 1.00 84.12 297 HIS A C 1
ATOM 2432 O O . HIS A 1 297 ? -33.790 -11.401 32.786 1.00 84.12 297 HIS A O 1
ATOM 2438 N N . PRO A 1 298 ? -35.593 -12.703 33.175 1.00 84.69 298 PRO A N 1
ATOM 2439 C CA . PRO A 1 298 ? -35.519 -12.576 34.626 1.00 84.69 298 PRO A CA 1
ATOM 2440 C C . PRO A 1 298 ? -34.264 -13.260 35.182 1.00 84.69 298 PRO A C 1
ATOM 2442 O O . PRO A 1 298 ? -33.835 -14.307 34.692 1.00 84.69 298 PRO A O 1
ATOM 2445 N N . CYS A 1 299 ? -33.689 -12.694 36.249 1.00 86.75 299 CYS A N 1
ATOM 2446 C CA . CYS A 1 299 ? -32.545 -13.294 36.940 1.00 86.75 299 CYS A CA 1
ATOM 2447 C C . CYS A 1 299 ? -32.883 -14.702 37.491 1.00 86.75 299 CYS A C 1
ATOM 2449 O O . CYS A 1 299 ? -33.813 -14.804 38.303 1.00 86.75 299 CYS A O 1
ATOM 2451 N N . PRO A 1 300 ? -32.130 -15.762 37.110 1.00 86.31 300 PRO A N 1
ATOM 2452 C CA . PRO A 1 300 ? -32.391 -17.135 37.543 1.00 86.31 300 PRO A CA 1
ATOM 2453 C C . PRO A 1 300 ? -31.705 -17.510 38.867 1.00 86.31 300 PRO A C 1
ATOM 2455 O O . PRO A 1 300 ? -31.887 -18.621 39.343 1.00 86.31 300 PRO A O 1
ATOM 2458 N N . LEU A 1 301 ? -30.897 -16.631 39.465 1.00 86.75 301 LEU A N 1
ATOM 2459 C CA . LEU A 1 301 ? -30.278 -16.913 40.763 1.00 86.75 301 LEU A CA 1
ATOM 2460 C C . LEU A 1 301 ? -31.287 -16.748 41.901 1.00 86.75 301 LEU A C 1
ATOM 2462 O O . LEU A 1 301 ? -32.278 -16.032 41.749 1.00 86.75 301 LEU A O 1
ATOM 2466 N N . LEU A 1 302 ? -31.023 -17.357 43.060 1.00 87.69 302 LEU A N 1
ATOM 2467 C CA . LEU A 1 302 ? -31.734 -17.021 44.298 1.00 87.69 302 LEU A CA 1
ATOM 2468 C C . LEU A 1 302 ? -31.529 -15.538 44.642 1.00 87.69 302 LEU A C 1
ATOM 2470 O O . LEU A 1 302 ? -30.628 -14.886 44.121 1.00 87.69 302 LEU A O 1
ATOM 2474 N N . CYS A 1 303 ? -32.395 -14.972 45.485 1.00 87.44 303 CYS A N 1
ATOM 2475 C CA . CYS A 1 303 ? -32.216 -13.612 45.989 1.00 87.44 303 CYS A CA 1
ATOM 2476 C C . CYS A 1 303 ? -30.791 -13.442 46.539 1.00 87.44 303 CYS A C 1
ATOM 2478 O O . CYS A 1 303 ? -30.408 -14.155 47.459 1.00 87.44 303 CYS A O 1
ATOM 2480 N N . HIS A 1 304 ? -30.054 -12.498 45.961 1.00 87.38 304 HIS A N 1
ATOM 2481 C CA . HIS A 1 304 ? -28.635 -12.262 46.209 1.00 87.38 304 HIS A CA 1
ATOM 2482 C C . HIS A 1 304 ? -28.393 -10.759 46.445 1.00 87.38 304 HIS A C 1
ATOM 2484 O O . HIS A 1 304 ? -29.137 -9.935 45.893 1.00 87.38 304 HIS A O 1
ATOM 2490 N N . PRO A 1 305 ? -27.384 -10.365 47.237 1.00 88.00 305 PRO A N 1
ATOM 2491 C CA . PRO A 1 305 ? -26.923 -8.983 47.311 1.00 88.00 305 PRO A CA 1
ATOM 2492 C C . PRO A 1 305 ? -26.235 -8.577 45.998 1.00 88.00 305 PRO A C 1
ATOM 2494 O O . PRO A 1 305 ? -25.878 -9.421 45.175 1.00 88.00 305 PRO A O 1
ATOM 2497 N N . GLY A 1 306 ? -26.059 -7.275 45.772 1.00 87.38 306 GLY A N 1
ATOM 2498 C CA . GLY A 1 306 ? -25.345 -6.799 44.583 1.00 87.38 306 GLY A CA 1
ATOM 2499 C C . GLY A 1 306 ? -26.155 -6.795 43.272 1.00 87.38 306 GLY A C 1
ATOM 2500 O O . GLY A 1 306 ? -27.358 -7.104 43.264 1.00 87.38 306 GLY A O 1
ATOM 2501 N N . PRO A 1 307 ? -25.495 -6.420 42.157 1.00 86.06 307 PRO A N 1
ATOM 2502 C CA . PRO A 1 307 ? -26.079 -6.438 40.819 1.00 86.06 307 PRO A CA 1
ATOM 2503 C C . PRO A 1 307 ? -26.330 -7.869 40.337 1.00 86.06 307 PRO A C 1
ATOM 2505 O O . PRO A 1 307 ? -25.660 -8.816 40.743 1.00 86.06 307 PRO A O 1
ATOM 2508 N N . CYS A 1 308 ? -27.299 -8.042 39.436 1.00 85.06 308 CYS A N 1
ATOM 2509 C CA . CYS A 1 308 ? -27.492 -9.331 38.772 1.00 85.06 308 CYS A CA 1
ATOM 2510 C C . CYS A 1 308 ? -26.314 -9.619 37.822 1.00 85.06 308 CYS A C 1
ATOM 2512 O O . CYS A 1 308 ? -25.958 -8.730 37.047 1.00 85.06 308 CYS A O 1
ATOM 2514 N N . PRO A 1 309 ? -25.760 -10.847 37.797 1.00 81.69 309 PRO A N 1
ATOM 2515 C CA . PRO A 1 309 ? -24.727 -11.200 36.825 1.00 81.69 309 PRO A CA 1
ATOM 2516 C C . PRO A 1 309 ? -25.287 -11.202 35.391 1.00 81.69 309 PRO A C 1
ATOM 2518 O O . PRO A 1 309 ? -26.512 -11.239 35.219 1.00 81.69 309 PRO A O 1
ATOM 2521 N N . PRO A 1 310 ? -24.428 -11.223 34.353 1.00 82.25 310 PRO A N 1
ATOM 2522 C CA . PRO A 1 310 ? -24.853 -11.304 32.954 1.00 82.25 310 PRO A CA 1
ATOM 2523 C C . PRO A 1 310 ? -25.835 -12.454 32.680 1.00 82.25 310 PRO A C 1
ATOM 2525 O O . PRO A 1 310 ? -25.934 -13.423 33.438 1.00 82.25 310 PRO A O 1
ATOM 2528 N N . CYS A 1 311 ? -26.635 -12.347 31.616 1.00 84.50 311 CYS A N 1
ATOM 2529 C CA . CYS A 1 311 ? -27.602 -13.393 31.280 1.00 84.50 311 CYS A CA 1
ATOM 2530 C C . CYS A 1 311 ? -26.902 -14.668 30.788 1.00 84.50 311 CYS A C 1
ATOM 2532 O O . CYS A 1 311 ? -26.133 -14.592 29.831 1.00 84.50 311 CYS A O 1
ATOM 2534 N N . PRO A 1 312 ? -27.172 -15.844 31.392 1.00 82.81 312 PRO A N 1
ATOM 2535 C CA . PRO A 1 312 ? -26.613 -17.099 30.902 1.00 82.81 312 PRO A CA 1
ATOM 2536 C C . PRO A 1 312 ? -27.349 -17.626 29.663 1.00 82.81 312 PRO A C 1
ATOM 2538 O O . PRO A 1 312 ? -26.829 -18.515 28.995 1.00 82.81 312 PRO A O 1
ATOM 2541 N N . LYS A 1 313 ? -28.545 -17.101 29.341 1.00 83.50 313 LYS A N 1
ATOM 2542 C CA . LYS A 1 313 ? -29.299 -17.537 28.162 1.00 83.50 313 LYS A CA 1
ATOM 2543 C C . LYS A 1 313 ? -28.560 -17.157 26.887 1.00 83.50 313 LYS A C 1
ATOM 2545 O O . LYS A 1 313 ? -28.164 -16.004 26.708 1.00 83.50 313 LYS A O 1
ATOM 2550 N N . ILE A 1 314 ? -28.429 -18.136 26.007 1.00 85.56 314 ILE A N 1
ATOM 2551 C CA . ILE A 1 314 ? -27.914 -17.961 24.658 1.00 85.56 314 ILE A CA 1
ATOM 2552 C C . ILE A 1 314 ? -29.099 -17.582 23.774 1.00 85.56 314 ILE A C 1
ATOM 2554 O O . ILE A 1 314 ? -30.138 -18.237 23.816 1.00 85.56 314 ILE A O 1
ATOM 2558 N N . VAL A 1 315 ? -28.947 -16.498 23.028 1.00 86.69 315 VAL A N 1
ATOM 2559 C CA . VAL A 1 315 ? -29.909 -16.023 22.036 1.00 86.69 315 VAL A CA 1
ATOM 2560 C C . VAL A 1 315 ? -29.217 -15.953 20.688 1.00 86.69 315 VAL A C 1
ATOM 2562 O O . VAL A 1 315 ? -28.006 -15.728 20.599 1.00 86.69 315 VAL A O 1
ATOM 2565 N N . GLU A 1 316 ? -29.990 -16.145 19.635 1.00 88.44 316 GLU A N 1
ATOM 2566 C CA . GLU A 1 316 ? -29.531 -15.844 18.294 1.00 88.44 316 GLU A CA 1
ATOM 2567 C C . GLU A 1 316 ? -29.598 -14.328 18.093 1.00 88.44 316 GLU A C 1
ATOM 2569 O O . GLU A 1 316 ? -30.663 -13.720 18.190 1.00 88.44 316 GLU A O 1
ATOM 2574 N N . LYS A 1 317 ? -28.441 -13.698 17.874 1.00 85.19 317 LYS A N 1
ATOM 2575 C CA . LYS A 1 317 ? -28.374 -12.306 17.431 1.00 85.19 317 LYS A CA 1
ATOM 2576 C C . LYS A 1 317 ? -28.107 -12.263 15.941 1.00 85.19 317 LYS A C 1
ATOM 2578 O O . LYS A 1 317 ? -27.310 -13.048 15.423 1.00 85.19 317 LYS A O 1
ATOM 2583 N N . PHE A 1 318 ? -28.721 -11.295 15.281 1.00 83.06 318 PHE A N 1
ATOM 2584 C CA . PHE A 1 318 ? -28.450 -10.984 13.889 1.00 83.06 318 PHE A CA 1
ATOM 2585 C C . PHE A 1 318 ? -27.359 -9.925 13.799 1.00 83.06 318 PHE A C 1
ATOM 2587 O O . PHE A 1 318 ? -27.207 -9.071 14.674 1.00 83.06 318 PHE A O 1
ATOM 2594 N N . CYS A 1 319 ? -26.571 -10.012 12.736 1.00 85.69 319 CYS A N 1
ATOM 2595 C CA . CYS A 1 319 ? -25.664 -8.952 12.348 1.00 85.69 319 CYS A CA 1
ATOM 2596 C C . CYS A 1 319 ? -26.449 -7.654 12.132 1.00 85.69 319 CYS A C 1
ATOM 2598 O O . CYS A 1 319 ? -27.588 -7.702 11.676 1.00 85.69 319 CYS A O 1
ATOM 2600 N N . VAL A 1 320 ? -25.813 -6.502 12.345 1.00 81.94 320 VAL A N 1
ATOM 2601 C CA . VAL A 1 320 ? -26.404 -5.189 12.028 1.00 81.94 320 VAL A CA 1
ATOM 2602 C C . VAL A 1 320 ? -26.911 -5.105 10.575 1.00 81.94 320 VAL A C 1
ATOM 2604 O O . VAL A 1 320 ? -27.894 -4.426 10.318 1.00 81.94 320 VAL A O 1
ATOM 2607 N N . CYS A 1 321 ? -26.287 -5.820 9.631 1.00 78.19 321 CYS A N 1
ATOM 2608 C CA . CYS A 1 321 ? -26.733 -5.881 8.231 1.00 78.19 321 CYS A CA 1
ATOM 2609 C C . CYS A 1 321 ? -27.778 -6.981 7.937 1.00 78.19 321 CYS A C 1
ATOM 2611 O O . CYS A 1 321 ? -28.158 -7.166 6.790 1.00 78.19 321 CYS A O 1
ATOM 2613 N N . GLY A 1 322 ? -28.188 -7.780 8.928 1.00 82.12 322 GLY A N 1
ATOM 2614 C CA . GLY A 1 322 ? -29.157 -8.878 8.783 1.00 82.12 322 GLY A CA 1
ATOM 2615 C C . GLY A 1 322 ? -28.625 -10.171 8.144 1.00 82.12 322 GLY A C 1
ATOM 2616 O O . GLY A 1 322 ? -29.159 -11.244 8.400 1.00 82.12 322 GLY A O 1
ATOM 2617 N N . SER A 1 323 ? -27.521 -10.126 7.393 1.00 78.38 323 SER A N 1
ATOM 2618 C CA . SER A 1 323 ? -27.061 -11.231 6.521 1.00 78.38 323 SER A CA 1
ATOM 2619 C C . SER A 1 323 ? -26.460 -12.460 7.225 1.00 78.38 323 SER A C 1
ATOM 2621 O O . SER A 1 323 ? -26.050 -13.429 6.580 1.00 78.38 323 SER A O 1
ATOM 2623 N N . SER A 1 324 ? -26.299 -12.426 8.546 1.00 83.25 324 SER A N 1
ATOM 2624 C CA . SER A 1 324 ? -25.792 -13.573 9.303 1.00 83.25 324 SER A CA 1
ATOM 2625 C C . SER A 1 324 ? -26.237 -13.504 10.746 1.00 83.25 324 SER A C 1
ATOM 2627 O O . SER A 1 324 ? -26.253 -12.415 11.322 1.00 83.25 324 SER A O 1
ATOM 2629 N N . SER A 1 325 ? -26.466 -14.660 11.349 1.00 87.69 325 SER A N 1
ATOM 2630 C CA . SER A 1 325 ? -26.741 -14.788 12.770 1.00 87.69 325 SER A CA 1
ATOM 2631 C C . SER A 1 325 ? -25.600 -15.490 13.508 1.00 87.69 325 SER A C 1
ATOM 2633 O O . SER A 1 325 ? -24.785 -16.208 12.919 1.00 87.69 325 SER A O 1
ATOM 2635 N N . LYS A 1 326 ? -25.497 -15.234 14.815 1.00 87.12 326 LYS A N 1
ATOM 2636 C CA . LYS A 1 326 ? -24.615 -15.964 15.733 1.00 87.12 326 LYS A CA 1
ATOM 2637 C C . LYS A 1 326 ? -25.308 -16.180 17.070 1.00 87.12 326 LYS A C 1
ATOM 2639 O O . LYS A 1 326 ? -26.007 -15.304 17.573 1.00 87.12 326 LYS A O 1
ATOM 2644 N N . HIS A 1 327 ? -25.032 -17.330 17.673 1.00 89.12 327 HIS A N 1
ATOM 2645 C CA . HIS A 1 327 ? -25.476 -17.663 19.020 1.00 89.12 327 HIS A CA 1
ATOM 2646 C C . HIS A 1 327 ? -24.552 -16.992 20.041 1.00 89.12 327 HIS A C 1
ATOM 2648 O O . HIS A 1 327 ? -23.368 -17.318 20.132 1.00 89.12 327 HIS A O 1
ATOM 2654 N N . VAL A 1 328 ? -25.085 -16.035 20.797 1.00 86.94 328 VAL A N 1
ATOM 2655 C CA . VAL A 1 328 ? -24.341 -15.249 21.792 1.00 86.94 328 VAL A CA 1
ATOM 2656 C C . VAL A 1 328 ? -25.127 -15.162 23.096 1.00 86.94 328 VAL A C 1
ATOM 2658 O O . VAL A 1 328 ? -26.333 -15.397 23.135 1.00 86.94 328 VAL A O 1
ATOM 2661 N N . ARG A 1 329 ? -24.462 -14.830 24.205 1.00 84.88 329 ARG A N 1
ATOM 2662 C CA . ARG A 1 329 ? -25.168 -14.605 25.476 1.00 84.88 329 ARG A CA 1
ATOM 2663 C C . ARG A 1 329 ? -26.041 -13.355 25.379 1.00 84.88 329 ARG A C 1
ATOM 2665 O O . ARG A 1 329 ? -25.617 -12.334 24.842 1.00 84.88 329 ARG A O 1
ATOM 2672 N N . CYS A 1 330 ? -27.251 -13.421 25.919 1.00 83.69 330 CYS A N 1
ATOM 2673 C CA . CYS A 1 330 ? -28.178 -12.295 25.930 1.00 83.69 330 CYS A CA 1
ATOM 2674 C C . CYS A 1 330 ? -27.584 -11.087 26.682 1.00 83.69 330 CYS A C 1
ATOM 2676 O O . CYS A 1 330 ? -27.002 -11.248 27.756 1.00 83.69 330 CYS A O 1
ATOM 2678 N N . GLY A 1 331 ? -27.751 -9.883 26.127 1.00 77.12 331 GLY A N 1
ATOM 2679 C CA . GLY A 1 331 ? -27.147 -8.643 26.639 1.00 77.12 331 GLY A CA 1
ATOM 2680 C C . GLY A 1 331 ? -25.726 -8.358 26.129 1.00 77.12 331 GLY A C 1
ATOM 2681 O O . GLY A 1 331 ? -25.103 -7.408 26.586 1.00 77.12 331 GLY A O 1
ATOM 2682 N N . THR A 1 332 ? -25.198 -9.165 25.201 1.00 80.44 332 THR A N 1
ATOM 2683 C CA . THR A 1 332 ? -23.997 -8.812 24.418 1.00 80.44 332 THR A CA 1
ATOM 2684 C C . THR A 1 332 ? -24.305 -7.676 23.442 1.00 80.44 332 THR A C 1
ATOM 2686 O O . THR A 1 332 ? -25.443 -7.559 22.997 1.00 80.44 332 THR A O 1
ATOM 2689 N N . GLU A 1 333 ? -23.323 -6.840 23.102 1.00 77.75 333 GLU A N 1
ATOM 2690 C CA . GLU A 1 333 ? -23.480 -5.790 22.080 1.00 77.75 333 GLU A CA 1
ATOM 2691 C C . GLU A 1 333 ? -23.771 -6.381 20.689 1.00 77.75 333 GLU A C 1
ATOM 2693 O O . GLU A 1 333 ? -23.555 -7.571 20.437 1.00 77.75 333 GLU A O 1
ATOM 2698 N N . ASP A 1 334 ? -24.299 -5.561 19.783 1.00 78.88 334 ASP A N 1
ATOM 2699 C CA . ASP A 1 334 ? -24.565 -5.981 18.406 1.00 78.88 334 ASP A CA 1
ATOM 2700 C C . ASP A 1 334 ? -23.259 -6.219 17.640 1.00 78.88 334 ASP A C 1
ATOM 2702 O O . ASP A 1 334 ? -22.262 -5.522 17.836 1.00 78.88 334 ASP A O 1
ATOM 2706 N N . PHE A 1 335 ? -23.244 -7.218 16.752 1.00 82.00 335 PHE A N 1
ATOM 2707 C CA . PHE A 1 335 ? -22.039 -7.583 16.006 1.00 82.00 335 PHE A CA 1
ATOM 2708 C C . PHE A 1 335 ? -22.170 -7.277 14.513 1.00 82.00 335 PHE A C 1
ATOM 2710 O O . PHE A 1 335 ? -23.250 -7.332 13.927 1.00 82.00 335 PHE A O 1
ATOM 2717 N N . LYS A 1 336 ? -21.029 -6.996 13.879 1.00 83.38 336 LYS A N 1
ATOM 2718 C CA . LYS A 1 336 ? -20.897 -6.838 12.425 1.00 83.38 336 LYS A CA 1
ATOM 2719 C C . LYS A 1 336 ? -20.286 -8.101 11.824 1.00 83.38 336 LYS A C 1
ATOM 2721 O O . LYS A 1 336 ? -19.352 -8.678 12.390 1.00 83.38 336 LYS A O 1
ATOM 2726 N N . CYS A 1 337 ? -20.820 -8.563 10.699 1.00 81.06 337 CYS A N 1
ATOM 2727 C CA . CYS A 1 337 ? -20.297 -9.726 10.000 1.00 81.06 337 CYS A CA 1
ATOM 2728 C C . CYS A 1 337 ? -19.040 -9.348 9.203 1.00 81.06 337 CYS A C 1
ATOM 2730 O O . CYS A 1 337 ? -18.717 -8.176 9.033 1.00 81.06 337 CYS A O 1
ATOM 2732 N N . LYS A 1 338 ? -18.298 -10.354 8.738 1.00 83.06 338 LYS A N 1
ATOM 2733 C CA . LYS A 1 338 ? -17.109 -10.162 7.889 1.00 83.06 338 LYS A CA 1
ATOM 2734 C C . LYS A 1 338 ? -17.376 -10.519 6.421 1.00 83.06 338 LYS A C 1
ATOM 2736 O O . LYS A 1 338 ? -16.430 -10.695 5.662 1.00 83.06 338 LYS A O 1
ATOM 2741 N N . LYS A 1 339 ? -18.647 -10.680 6.040 1.00 81.81 339 LYS A N 1
ATOM 2742 C CA . LYS A 1 339 ? -19.049 -10.974 4.661 1.00 81.81 339 LYS A CA 1
ATOM 2743 C C . LYS A 1 339 ? -19.092 -9.676 3.848 1.00 81.81 339 LYS A C 1
ATOM 2745 O O . LYS A 1 339 ? -19.371 -8.607 4.401 1.00 81.81 339 LYS A O 1
ATOM 2750 N N . LYS A 1 340 ? -18.787 -9.778 2.555 1.00 84.50 340 LYS A N 1
ATOM 2751 C CA . LYS A 1 340 ? -19.033 -8.701 1.587 1.00 84.50 340 LYS A CA 1
ATOM 2752 C C . LYS A 1 340 ? -20.546 -8.558 1.381 1.00 84.50 340 LYS A C 1
ATOM 2754 O O . LYS A 1 340 ? -21.262 -9.537 1.567 1.00 84.50 340 LYS A O 1
ATOM 2759 N N . CYS A 1 341 ? -21.016 -7.347 1.085 1.00 83.12 341 CYS A N 1
ATOM 2760 C CA . CYS A 1 341 ? -22.448 -7.075 0.933 1.00 83.12 341 CYS A CA 1
ATOM 2761 C C . CYS A 1 341 ? -23.041 -7.727 -0.326 1.00 83.12 341 CYS A C 1
ATOM 2763 O O . CYS A 1 341 ? -24.142 -8.245 -0.248 1.00 83.12 341 CYS A O 1
ATOM 2765 N N . GLU A 1 342 ? -22.318 -7.712 -1.453 1.00 81.38 342 GLU A N 1
ATOM 2766 C CA . GLU A 1 342 ? -22.699 -8.337 -2.741 1.00 81.38 342 GLU A CA 1
ATOM 2767 C C . GLU A 1 342 ? -24.018 -7.847 -3.379 1.00 81.38 342 GLU A C 1
ATOM 2769 O O . GLU A 1 342 ? -24.331 -8.240 -4.497 1.00 81.38 342 GLU A O 1
ATOM 2774 N N . GLU A 1 343 ? -24.733 -6.922 -2.738 1.00 82.75 343 GLU A N 1
ATOM 2775 C CA . GLU A 1 343 ? -25.895 -6.224 -3.298 1.00 82.75 343 GLU A CA 1
ATOM 2776 C C . GLU A 1 343 ? -25.525 -5.392 -4.533 1.00 82.75 343 GLU A C 1
ATOM 2778 O O . GLU A 1 343 ? -24.433 -4.817 -4.611 1.00 82.75 343 GLU A O 1
ATOM 2783 N N . ILE A 1 344 ? -26.448 -5.304 -5.490 1.00 83.12 344 ILE A N 1
ATOM 2784 C CA . ILE A 1 344 ? -26.270 -4.535 -6.726 1.00 83.12 344 ILE A CA 1
ATOM 2785 C C . ILE A 1 344 ? -26.273 -3.031 -6.394 1.00 83.12 344 ILE A C 1
ATOM 2787 O O . ILE A 1 344 ? -27.151 -2.533 -5.692 1.00 83.12 344 ILE A O 1
ATOM 2791 N N . LEU A 1 345 ? -25.263 -2.303 -6.879 1.00 86.25 345 LEU A N 1
ATOM 2792 C CA . LEU A 1 345 ? -25.126 -0.856 -6.695 1.00 86.25 345 LEU A CA 1
ATOM 2793 C C . LEU A 1 345 ? -26.119 -0.084 -7.575 1.00 86.25 345 LEU A C 1
ATOM 2795 O O . LEU A 1 345 ? -26.692 -0.617 -8.519 1.00 86.25 345 LEU A O 1
ATOM 2799 N N . ASN A 1 346 ? -26.242 1.222 -7.337 1.00 82.00 346 ASN A N 1
ATOM 2800 C CA . ASN A 1 346 ? -27.121 2.138 -8.081 1.00 82.00 346 ASN A CA 1
ATOM 2801 C C . ASN A 1 346 ? -26.892 2.189 -9.612 1.00 82.00 346 ASN A C 1
ATOM 2803 O O . ASN A 1 346 ? -27.686 2.796 -10.321 1.00 82.00 346 ASN A O 1
ATOM 2807 N N . CYS A 1 347 ? -25.790 1.625 -10.115 1.00 81.44 347 CYS A N 1
ATOM 2808 C CA . CYS A 1 347 ? -25.501 1.524 -11.548 1.00 81.44 347 CYS A CA 1
ATOM 2809 C C . CYS A 1 347 ? -26.070 0.256 -12.207 1.00 81.44 347 CYS A C 1
ATOM 2811 O O . CYS A 1 347 ? -25.868 0.076 -13.400 1.00 81.44 347 CYS A O 1
ATOM 2813 N N . GLU A 1 348 ? -26.698 -0.643 -11.442 1.00 81.69 348 GLU A N 1
ATOM 2814 C CA . GLU A 1 348 ? -27.253 -1.944 -11.865 1.00 81.69 348 GLU A CA 1
ATOM 2815 C C . GLU A 1 348 ? -26.264 -2.956 -12.484 1.00 81.69 348 GLU A C 1
ATOM 2817 O O . GLU A 1 348 ? -26.612 -4.116 -12.687 1.00 81.69 348 GLU A O 1
ATOM 2822 N N . VAL A 1 349 ? -25.008 -2.564 -12.717 1.00 82.25 349 VAL A N 1
ATOM 2823 C CA . VAL A 1 349 ? -23.960 -3.416 -13.307 1.00 82.25 349 VAL A CA 1
ATOM 2824 C C . VAL A 1 349 ? -22.968 -3.934 -12.261 1.00 82.25 349 VAL A C 1
ATOM 2826 O O . VAL A 1 349 ? -22.502 -5.069 -12.347 1.00 82.25 349 VAL A O 1
ATOM 2829 N N . HIS A 1 350 ? -22.621 -3.115 -11.266 1.00 81.75 350 HIS A N 1
ATOM 2830 C CA . HIS A 1 350 ? -21.594 -3.439 -10.273 1.00 81.75 350 HIS A CA 1
ATOM 2831 C C . HIS A 1 350 ? -22.197 -3.838 -8.926 1.00 81.75 350 HIS A C 1
ATOM 2833 O O . HIS A 1 350 ? -23.255 -3.353 -8.537 1.00 81.75 350 HIS A O 1
ATOM 2839 N N . ILE A 1 351 ? -21.480 -4.684 -8.186 1.00 86.31 351 ILE A N 1
ATOM 2840 C CA . ILE A 1 351 ? -21.867 -5.165 -6.853 1.00 86.31 351 ILE A CA 1
ATOM 2841 C C . ILE A 1 351 ? -21.085 -4.457 -5.741 1.00 86.31 351 ILE A C 1
ATOM 2843 O O . ILE A 1 351 ? -19.927 -4.068 -5.913 1.00 86.31 351 ILE A O 1
ATOM 2847 N N . CYS A 1 352 ? -21.698 -4.323 -4.568 1.00 85.06 352 CYS A N 1
ATOM 2848 C CA . CYS A 1 352 ? -21.084 -3.712 -3.398 1.00 85.06 352 CYS A CA 1
ATOM 2849 C C . CYS A 1 352 ? -19.935 -4.574 -2.848 1.00 85.06 352 CYS A C 1
ATOM 2851 O O . CYS A 1 352 ? -20.133 -5.699 -2.379 1.00 85.06 352 CYS A O 1
ATOM 2853 N N . THR A 1 353 ? -18.719 -4.020 -2.843 1.00 85.31 353 THR A N 1
ATOM 2854 C CA . THR A 1 353 ? -17.506 -4.699 -2.346 1.00 85.31 353 THR A CA 1
ATOM 2855 C C . THR A 1 353 ? -17.211 -4.438 -0.869 1.00 85.31 353 THR A C 1
ATOM 2857 O O . THR A 1 353 ? -16.282 -5.036 -0.315 1.00 85.31 353 THR A O 1
ATOM 2860 N N . LEU A 1 354 ? -17.986 -3.566 -0.212 1.00 82.62 354 LEU A N 1
ATOM 2861 C CA . LEU A 1 354 ? -17.788 -3.236 1.195 1.00 82.62 354 LEU A CA 1
ATOM 2862 C C . LEU A 1 354 ? -18.059 -4.444 2.098 1.00 82.62 354 LEU A C 1
ATOM 2864 O O . LEU A 1 354 ? -18.968 -5.247 1.875 1.00 82.62 354 LEU A O 1
ATOM 2868 N N . ILE A 1 355 ? -17.267 -4.544 3.166 1.00 82.38 355 ILE A N 1
ATOM 2869 C CA . ILE A 1 355 ? -17.448 -5.545 4.217 1.00 82.38 355 ILE A CA 1
ATOM 2870 C C . ILE A 1 355 ? -18.497 -5.010 5.192 1.00 82.38 355 ILE A C 1
ATOM 2872 O O . ILE A 1 355 ? -18.219 -4.037 5.887 1.00 82.38 355 ILE A O 1
ATOM 2876 N N . CYS A 1 356 ? -19.665 -5.657 5.250 1.00 82.69 356 CYS A N 1
ATOM 2877 C CA . CYS A 1 356 ? -20.752 -5.410 6.205 1.00 82.69 356 CYS A CA 1
ATOM 2878 C C . CYS A 1 356 ? -20.971 -3.930 6.592 1.00 82.69 356 CYS A C 1
ATOM 2880 O O . CYS A 1 356 ? -20.452 -3.456 7.610 1.00 82.69 356 CYS A O 1
ATOM 2882 N N . HIS A 1 357 ? -21.819 -3.220 5.852 1.00 82.44 357 HIS A N 1
ATOM 2883 C CA . HIS A 1 357 ? -22.292 -1.886 6.232 1.00 82.44 357 HIS A CA 1
ATOM 2884 C C . HIS A 1 357 ? -23.753 -1.919 6.708 1.00 82.44 357 HIS A C 1
ATOM 2886 O O . HIS A 1 357 ? -24.436 -2.932 6.581 1.00 82.44 357 HIS A O 1
ATOM 2892 N N . ASN A 1 358 ? -24.200 -0.824 7.325 1.00 80.62 358 ASN A N 1
ATOM 2893 C CA . ASN A 1 358 ? -25.588 -0.623 7.743 1.00 80.62 358 ASN A CA 1
ATOM 2894 C C . ASN A 1 358 ? -26.228 0.421 6.815 1.00 80.62 358 ASN A C 1
ATOM 2896 O O . ASN A 1 358 ? -25.583 1.429 6.534 1.00 80.62 358 ASN A O 1
ATOM 2900 N N . GLY A 1 359 ? -27.462 0.193 6.364 1.00 76.25 359 GLY A N 1
ATOM 2901 C CA . GLY A 1 359 ? -28.164 1.067 5.418 1.00 76.25 359 GLY A CA 1
ATOM 2902 C C . GLY A 1 359 ? -27.858 0.779 3.942 1.00 76.25 359 GLY A C 1
ATOM 2903 O O . GLY A 1 359 ? -27.243 -0.235 3.612 1.00 76.25 359 GLY A O 1
ATOM 2904 N N . GLN A 1 360 ? -28.316 1.672 3.060 1.00 79.00 360 GLN A N 1
ATOM 2905 C CA . GLN A 1 360 ? -28.162 1.556 1.603 1.00 79.00 360 GLN A CA 1
ATOM 2906 C C . GLN A 1 360 ? -26.685 1.515 1.178 1.00 79.00 360 GLN A C 1
ATOM 2908 O O . GLN A 1 360 ? -25.826 2.129 1.817 1.00 79.00 360 GLN A O 1
ATOM 2913 N N . CYS A 1 361 ? -26.391 0.776 0.104 1.00 84.25 361 CYS A N 1
ATOM 2914 C CA . CYS A 1 361 ? -25.051 0.733 -0.480 1.00 84.25 361 CYS A CA 1
ATOM 2915 C C . CYS A 1 361 ? -24.630 2.118 -1.004 1.00 84.25 361 CYS A C 1
ATOM 2917 O O . CYS A 1 361 ? -25.485 2.880 -1.461 1.00 84.25 361 CYS A O 1
ATOM 2919 N N . PRO A 1 362 ? -23.327 2.454 -0.951 1.00 82.50 362 PRO A N 1
ATOM 2920 C CA . PRO A 1 362 ? -22.821 3.677 -1.568 1.00 82.50 362 PRO A CA 1
ATOM 2921 C C . PRO A 1 362 ? -23.016 3.645 -3.089 1.00 82.50 362 PRO A C 1
ATOM 2923 O O . PRO A 1 362 ? -23.231 2.584 -3.674 1.00 82.50 362 PRO A O 1
ATOM 2926 N N . ASN A 1 363 ? -22.898 4.803 -3.735 1.00 84.44 363 ASN A N 1
ATOM 2927 C CA . ASN A 1 363 ? -22.913 4.860 -5.193 1.00 84.44 363 ASN A CA 1
ATOM 2928 C C . ASN A 1 363 ? -21.693 4.146 -5.798 1.00 84.44 363 ASN A C 1
ATOM 2930 O O . ASN A 1 363 ? -20.673 3.938 -5.142 1.00 84.44 363 ASN A O 1
ATOM 2934 N N . CYS A 1 364 ? -21.810 3.759 -7.064 1.00 83.38 364 CYS A N 1
ATOM 2935 C CA . CYS A 1 364 ? -20.745 3.109 -7.806 1.00 83.38 364 CYS A CA 1
ATOM 2936 C C . CYS A 1 364 ? -19.548 4.045 -8.032 1.00 83.38 364 CYS A C 1
ATOM 2938 O O . CYS A 1 364 ? -19.661 5.042 -8.737 1.00 83.38 364 CYS A O 1
ATOM 2940 N N . ASP A 1 365 ? -18.383 3.650 -7.513 1.00 83.00 365 ASP A N 1
ATOM 2941 C CA . ASP A 1 365 ? -17.111 4.374 -7.679 1.00 83.00 365 ASP A CA 1
ATOM 2942 C C . ASP A 1 365 ? -16.296 3.914 -8.906 1.00 83.00 365 ASP A C 1
ATOM 2944 O O . ASP A 1 365 ? -15.171 4.366 -9.125 1.00 83.00 365 ASP A O 1
ATOM 2948 N N . GLN A 1 366 ? -16.820 2.976 -9.704 1.00 83.31 366 GLN A N 1
ATOM 2949 C CA . GLN A 1 366 ? -16.153 2.539 -10.935 1.00 83.31 366 GLN A CA 1
ATOM 2950 C C . GLN A 1 366 ? -16.224 3.626 -12.010 1.00 83.31 366 GLN A C 1
ATOM 2952 O O . GLN A 1 366 ? -17.162 4.419 -12.048 1.00 83.31 366 GLN A O 1
ATOM 2957 N N . THR A 1 367 ? -15.250 3.633 -12.916 1.00 83.06 367 THR A N 1
ATOM 2958 C CA . THR A 1 367 ? -15.273 4.468 -14.124 1.00 83.06 367 THR A CA 1
ATOM 2959 C C . THR A 1 367 ? -15.454 3.578 -15.345 1.00 83.06 367 THR A C 1
ATOM 2961 O O . THR A 1 367 ? -14.989 2.440 -15.367 1.00 83.06 367 THR A O 1
ATOM 2964 N N . VAL A 1 368 ? -16.178 4.076 -16.341 1.00 82.88 368 VAL A N 1
ATOM 2965 C CA . VAL A 1 368 ? -16.496 3.369 -17.584 1.00 82.88 368 VAL A CA 1
ATOM 2966 C C . VAL A 1 368 ? -16.011 4.188 -18.773 1.00 82.88 368 VAL A C 1
ATOM 2968 O O . VAL A 1 368 ? -15.957 5.418 -18.723 1.00 82.88 368 VAL A O 1
ATOM 2971 N N . GLU A 1 369 ? -15.616 3.501 -19.841 1.00 81.69 369 GLU A N 1
ATOM 2972 C CA . GLU A 1 369 ? -15.183 4.152 -21.073 1.00 81.69 369 GLU A CA 1
ATOM 2973 C C . GLU A 1 369 ? -16.401 4.624 -21.874 1.00 81.69 369 GLU A C 1
ATOM 2975 O O . GLU A 1 369 ? -17.195 3.832 -22.382 1.00 81.69 369 GLU A O 1
ATOM 2980 N N . THR A 1 370 ? -16.534 5.937 -22.005 1.00 82.50 370 THR A N 1
ATOM 2981 C CA . THR A 1 370 ? -17.561 6.585 -22.809 1.00 82.50 370 THR A CA 1
ATOM 2982 C C . THR A 1 370 ? -17.013 6.876 -24.198 1.00 82.50 370 THR A C 1
ATOM 2984 O O . THR A 1 370 ? -15.993 7.550 -24.359 1.00 82.50 370 THR A O 1
ATOM 2987 N N . ILE A 1 371 ? -17.722 6.418 -25.227 1.00 82.00 371 ILE A N 1
ATOM 2988 C CA . ILE A 1 371 ? -17.332 6.610 -26.626 1.00 82.00 371 ILE A CA 1
ATOM 2989 C C . ILE A 1 371 ? -18.038 7.845 -27.201 1.00 82.00 371 ILE A C 1
ATOM 2991 O O . ILE A 1 371 ? -19.217 8.097 -26.947 1.00 82.00 371 ILE A O 1
ATOM 2995 N N . CYS A 1 372 ? -17.332 8.616 -28.021 1.00 84.81 372 CYS A N 1
ATOM 2996 C CA . CYS A 1 372 ? -17.887 9.770 -28.718 1.00 84.81 372 CYS A CA 1
ATOM 2997 C C . CYS A 1 372 ? -18.954 9.374 -29.768 1.00 84.81 372 CYS A C 1
ATOM 2999 O O . CYS A 1 372 ? -18.874 8.310 -30.383 1.00 84.81 372 CYS A O 1
ATOM 3001 N N . HIS A 1 373 ? -19.916 10.252 -30.081 1.00 81.88 373 HIS A N 1
ATOM 3002 C CA . HIS A 1 373 ? -20.913 10.047 -31.149 1.00 81.88 373 HIS A CA 1
ATOM 3003 C C . HIS A 1 373 ? -20.297 9.798 -32.541 1.00 81.88 373 HIS A C 1
ATOM 3005 O O . HIS A 1 373 ? -20.927 9.173 -33.407 1.00 81.88 373 HIS A O 1
ATOM 3011 N N . CYS A 1 374 ? -19.074 10.281 -32.783 1.00 77.19 374 CYS A N 1
ATOM 3012 C CA . CYS A 1 374 ? -18.334 10.011 -34.016 1.00 77.19 374 CYS A CA 1
ATOM 3013 C C . CYS A 1 374 ? -17.546 8.691 -33.987 1.00 77.19 374 CYS A C 1
ATOM 3015 O O . CYS A 1 374 ? -17.104 8.251 -35.044 1.00 77.19 374 CYS A O 1
ATOM 3017 N N . GLY A 1 375 ? -17.384 8.063 -32.816 1.00 79.12 375 GLY A N 1
ATOM 3018 C CA . GLY A 1 375 ? -16.649 6.809 -32.622 1.00 79.12 375 GLY A CA 1
ATOM 3019 C C . GLY A 1 375 ? -15.121 6.932 -32.624 1.00 79.12 375 GLY A C 1
ATOM 3020 O O . GLY A 1 375 ? -14.453 5.926 -32.432 1.00 79.12 375 GLY A O 1
ATOM 3021 N N . LYS A 1 376 ? -14.561 8.131 -32.840 1.00 80.00 376 LYS A N 1
ATOM 3022 C CA . LYS A 1 376 ? -13.104 8.336 -32.974 1.00 80.00 376 LYS A CA 1
ATOM 3023 C C . LYS A 1 376 ? -12.377 8.540 -31.643 1.00 80.00 376 LYS A C 1
ATOM 3025 O O . LYS A 1 376 ? -11.219 8.165 -31.529 1.00 80.00 376 LYS A O 1
ATOM 3030 N N . ASN A 1 377 ? -13.061 9.127 -30.660 1.00 79.50 377 ASN A N 1
ATOM 3031 C CA . ASN A 1 377 ? -12.488 9.477 -29.360 1.00 79.50 377 ASN A CA 1
ATOM 3032 C C . ASN A 1 377 ? -13.254 8.760 -28.246 1.00 79.50 377 ASN A C 1
ATOM 3034 O O . ASN A 1 377 ? -14.478 8.613 -28.333 1.00 79.50 377 ASN A O 1
ATOM 3038 N N . SER A 1 378 ? -12.549 8.391 -27.183 1.00 83.31 378 SER A N 1
ATOM 3039 C CA . SER A 1 378 ? -13.129 7.890 -25.941 1.00 83.31 378 SER A CA 1
ATOM 3040 C C . SER A 1 378 ? -12.581 8.660 -24.741 1.00 83.31 378 SER A C 1
ATOM 3042 O O . SER A 1 378 ? -11.552 9.332 -24.826 1.00 83.31 378 SER A O 1
ATOM 3044 N N . ARG A 1 379 ? -13.320 8.629 -23.633 1.00 82.88 379 ARG A N 1
ATOM 3045 C CA . ARG A 1 379 ? -12.898 9.185 -22.343 1.00 82.88 379 ARG A CA 1
ATO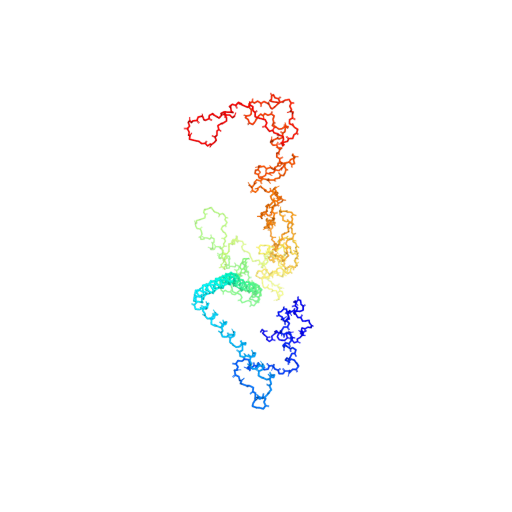M 3046 C C . ARG A 1 379 ? -13.451 8.335 -21.208 1.00 82.88 379 ARG A C 1
ATOM 3048 O O . ARG A 1 379 ? -14.428 7.621 -21.397 1.00 82.88 379 ARG A O 1
ATOM 3055 N N . THR A 1 380 ? -12.859 8.437 -20.028 1.00 83.62 380 THR A N 1
ATOM 3056 C CA . THR A 1 380 ? -13.325 7.734 -18.828 1.00 83.62 380 THR A CA 1
ATOM 3057 C C . THR A 1 380 ? -14.256 8.630 -18.019 1.00 83.62 380 THR A C 1
ATOM 3059 O O . THR A 1 380 ? -13.811 9.664 -17.519 1.00 83.62 380 THR A O 1
ATOM 3062 N N . ASP A 1 381 ? -15.514 8.227 -17.863 1.00 81.44 381 ASP A N 1
ATOM 3063 C CA . ASP A 1 381 ? -16.499 8.924 -17.029 1.00 81.44 381 ASP A CA 1
ATOM 3064 C C . ASP A 1 381 ? -16.902 8.049 -15.820 1.00 81.44 381 ASP A C 1
ATOM 3066 O O . ASP A 1 381 ? -16.745 6.823 -15.858 1.00 81.44 381 ASP A O 1
ATOM 3070 N N . PRO A 1 382 ? -17.414 8.637 -14.722 1.00 81.12 382 PRO A N 1
ATOM 3071 C CA . PRO A 1 382 ? -17.987 7.875 -13.615 1.00 81.12 382 PRO A CA 1
ATOM 3072 C C . PRO A 1 382 ? -19.113 6.949 -14.084 1.00 81.12 382 PRO A C 1
ATOM 3074 O O . PRO A 1 382 ? -19.971 7.336 -14.881 1.00 81.12 382 PRO A O 1
ATOM 3077 N N . CYS A 1 383 ? -19.122 5.722 -13.568 1.00 79.88 383 CYS A N 1
ATOM 3078 C CA . CYS A 1 383 ? -20.154 4.745 -13.873 1.00 79.88 383 CYS A CA 1
ATOM 3079 C C . CYS A 1 383 ? -21.516 5.254 -13.394 1.00 79.88 383 CYS A C 1
ATOM 3081 O O . CYS A 1 383 ? -21.718 5.568 -12.221 1.00 79.88 383 CYS A O 1
ATOM 3083 N N . SER A 1 384 ? -22.458 5.317 -14.324 1.00 71.00 384 SER A N 1
ATOM 3084 C CA . SER A 1 384 ? -23.848 5.688 -14.087 1.00 71.00 384 SER A CA 1
ATOM 3085 C C . SER A 1 384 ? -24.756 4.739 -14.866 1.00 71.00 384 SER A C 1
ATOM 3087 O O . SER A 1 384 ? -24.288 4.003 -15.736 1.00 71.00 384 SER A O 1
ATOM 3089 N N . PHE A 1 385 ? -26.038 4.708 -14.496 1.00 68.12 385 PHE A N 1
ATOM 3090 C CA . PHE A 1 385 ? -27.031 3.785 -15.054 1.00 68.12 385 PHE A CA 1
ATOM 3091 C C . PHE A 1 385 ? -27.141 3.874 -16.588 1.00 68.12 385 PHE A C 1
ATOM 3093 O O . PHE A 1 385 ? -27.273 2.860 -17.266 1.00 68.12 385 PHE A O 1
ATOM 3100 N N . GLU A 1 386 ? -26.989 5.073 -17.151 1.00 66.88 386 GLU A N 1
ATOM 3101 C CA . GLU A 1 386 ? -26.869 5.283 -18.590 1.00 66.88 386 GLU A CA 1
ATOM 3102 C C . GLU A 1 386 ? -25.465 5.795 -18.899 1.00 66.88 386 GLU A C 1
ATOM 3104 O O . GLU A 1 386 ? -25.009 6.755 -18.287 1.00 66.88 386 GLU A O 1
ATOM 3109 N N . THR A 1 387 ? -24.773 5.186 -19.863 1.00 62.28 387 THR A N 1
ATOM 3110 C CA . THR A 1 387 ? -23.518 5.730 -20.402 1.00 62.28 387 THR A CA 1
ATOM 3111 C C . THR A 1 387 ? -23.820 6.520 -21.678 1.00 62.28 387 THR A C 1
ATOM 3113 O O . THR A 1 387 ? -23.877 5.948 -22.772 1.00 62.28 387 THR A O 1
ATOM 3116 N N . PRO A 1 388 ? -24.074 7.840 -21.592 1.00 65.06 388 PRO A N 1
ATOM 3117 C CA . PRO A 1 388 ? -24.367 8.639 -22.772 1.00 65.06 388 PRO A CA 1
ATOM 3118 C C . PRO A 1 388 ? -23.111 8.786 -23.630 1.00 65.06 388 PRO A C 1
ATOM 3120 O O . PRO A 1 388 ? -22.052 9.154 -23.135 1.00 65.06 388 PRO A O 1
ATOM 3123 N N . LYS A 1 389 ? -23.224 8.571 -24.944 1.00 75.62 389 LYS A N 1
ATOM 3124 C CA . LYS A 1 389 ? -22.168 8.981 -25.886 1.00 75.62 389 LYS A CA 1
ATOM 3125 C C . LYS A 1 389 ? -21.986 10.504 -25.814 1.00 75.62 389 LYS A C 1
ATOM 3127 O O . LYS A 1 389 ? -22.964 11.221 -25.627 1.00 75.62 389 LYS A O 1
ATOM 3132 N N . PHE A 1 390 ? -20.759 10.998 -25.983 1.00 82.69 390 PHE A N 1
ATOM 3133 C CA . PHE A 1 390 ? -20.455 12.438 -25.904 1.00 82.69 390 PHE A CA 1
ATOM 3134 C C . PHE A 1 390 ? -20.051 13.035 -27.263 1.00 82.69 390 PHE A C 1
ATOM 3136 O O . PHE A 1 390 ? -19.711 12.310 -28.195 1.00 82.69 390 PHE A O 1
ATOM 3143 N N . ALA A 1 391 ? -20.077 14.363 -27.402 1.00 84.19 391 ALA A N 1
ATOM 3144 C CA . ALA A 1 391 ? -19.583 15.076 -28.584 1.00 84.19 391 ALA A CA 1
ATOM 3145 C C . ALA A 1 391 ? -18.165 15.620 -28.341 1.00 84.19 391 ALA A C 1
ATOM 3147 O O . ALA A 1 391 ? -17.945 16.372 -27.398 1.00 84.19 391 ALA A O 1
ATOM 3148 N N . CYS A 1 392 ? -17.198 15.265 -29.193 1.00 81.94 392 CYS A N 1
ATOM 3149 C CA . CYS A 1 392 ? -15.782 15.611 -28.999 1.00 81.94 392 CYS A CA 1
ATOM 3150 C C . CYS A 1 392 ? -15.361 17.002 -29.507 1.00 81.94 392 CYS A C 1
ATOM 3152 O O . CYS A 1 392 ? -14.177 17.309 -29.463 1.00 81.94 392 CYS A O 1
ATOM 3154 N N . GLY A 1 393 ? -16.278 17.815 -30.039 1.00 81.75 393 GLY A N 1
ATOM 3155 C CA . GLY A 1 393 ? -15.976 19.155 -30.575 1.00 81.75 393 GLY A CA 1
ATOM 3156 C C . GLY A 1 393 ? -15.320 19.185 -31.966 1.00 81.75 393 GLY A C 1
ATOM 3157 O O . GLY A 1 393 ? -15.522 20.144 -32.700 1.00 81.75 393 GLY A O 1
ATOM 3158 N N . GLU A 1 394 ? -14.622 18.122 -32.369 1.00 83.50 394 GLU A N 1
ATOM 3159 C CA . GLU A 1 394 ? -14.038 17.976 -33.716 1.00 83.50 394 GLU A CA 1
ATOM 3160 C C . GLU A 1 394 ? -15.103 17.876 -34.829 1.00 83.50 394 GLU A C 1
ATOM 3162 O O . GLU A 1 394 ? -16.214 17.388 -34.571 1.00 83.50 394 GLU A O 1
ATOM 3167 N N . PRO A 1 395 ? -14.788 18.264 -36.085 1.00 82.75 395 PRO A N 1
ATOM 3168 C CA . PRO A 1 395 ? -15.687 18.064 -37.215 1.00 82.75 395 PRO A CA 1
ATOM 3169 C C . PRO A 1 395 ? -16.029 16.577 -37.379 1.00 82.75 395 PRO A C 1
ATOM 3171 O O . PRO A 1 395 ? -15.166 15.697 -37.383 1.00 82.75 395 PRO A O 1
ATOM 3174 N N . CYS A 1 396 ? -17.325 16.291 -37.517 1.00 84.62 396 CYS A N 1
ATOM 3175 C CA . CYS A 1 396 ? -17.885 14.944 -37.542 1.00 84.62 396 CYS A CA 1
ATOM 3176 C C . CYS 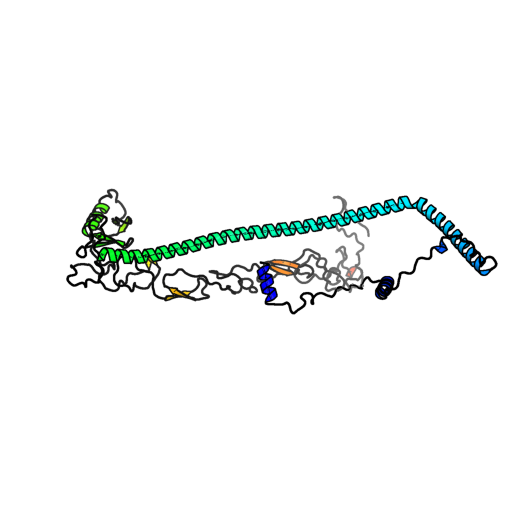A 1 396 ? -17.189 14.061 -38.591 1.00 84.62 396 CYS A C 1
ATOM 3178 O O . CYS A 1 396 ? -16.785 12.929 -38.304 1.00 84.62 396 CYS A O 1
ATOM 3180 N N . GLY A 1 397 ? -17.035 14.580 -39.814 1.00 81.50 397 GLY A N 1
ATOM 3181 C CA . GLY A 1 397 ? -16.312 13.921 -40.900 1.00 81.50 397 GLY A CA 1
ATOM 3182 C C . GLY A 1 397 ? -16.950 12.620 -41.397 1.00 81.50 397 GLY A C 1
ATOM 3183 O O . GLY A 1 397 ? -16.326 11.902 -42.171 1.00 81.50 397 GLY A O 1
ATOM 3184 N N . LYS A 1 398 ? -18.176 12.282 -40.967 1.00 84.81 398 LYS A N 1
ATOM 3185 C CA . LYS A 1 398 ? -18.937 11.145 -41.509 1.00 84.81 398 LYS A CA 1
ATOM 3186 C C . LYS A 1 398 ? -19.350 11.434 -42.951 1.00 84.81 398 LYS A C 1
ATOM 3188 O O . LYS A 1 398 ? -19.691 12.567 -43.287 1.00 84.81 398 LYS A O 1
ATOM 3193 N N . ARG A 1 399 ? -19.343 10.409 -43.801 1.00 86.88 399 ARG A N 1
ATOM 3194 C CA . ARG A 1 399 ? -19.775 10.519 -45.200 1.00 86.88 399 ARG A CA 1
ATOM 3195 C C . ARG A 1 399 ? -21.279 10.810 -45.248 1.00 86.88 399 ARG A C 1
ATOM 3197 O O . ARG A 1 399 ? -22.062 10.095 -44.627 1.00 86.88 399 ARG A O 1
ATOM 3204 N N . LEU A 1 400 ? -21.674 11.877 -45.939 1.00 86.38 400 LEU A N 1
ATOM 3205 C CA . LEU A 1 400 ? -23.078 12.262 -46.099 1.00 86.38 400 LEU A CA 1
ATOM 3206 C C . LEU A 1 400 ? -23.799 11.288 -47.036 1.00 86.38 400 LEU A C 1
ATOM 3208 O O . LEU A 1 400 ? -23.165 10.636 -47.865 1.00 86.38 400 LEU A O 1
ATOM 3212 N N . SER A 1 401 ? -25.132 11.250 -46.968 1.00 82.56 401 SER A N 1
ATOM 3213 C CA . SER A 1 401 ? -25.976 10.351 -47.778 1.00 82.56 401 SER A CA 1
ATOM 3214 C C . SER A 1 401 ? -25.770 10.479 -49.293 1.00 82.56 401 SER A C 1
ATOM 3216 O O . SER A 1 401 ? -26.005 9.525 -50.022 1.00 82.56 401 SER A O 1
ATOM 3218 N N . CYS A 1 402 ? -25.270 11.622 -49.773 1.00 81.38 402 CYS A N 1
ATOM 3219 C CA . CYS A 1 402 ? -24.896 11.820 -51.177 1.00 81.38 402 CYS A CA 1
ATOM 3220 C C . CYS A 1 402 ? -23.687 10.986 -51.641 1.00 81.38 402 CYS A C 1
ATOM 3222 O O . CYS A 1 402 ? -23.360 11.008 -52.820 1.00 81.38 402 CYS A O 1
ATOM 3224 N N . GLY A 1 403 ? -22.952 10.342 -50.728 1.00 81.88 403 GLY A N 1
ATOM 3225 C CA . GLY A 1 403 ? -21.770 9.542 -51.044 1.00 81.88 403 GLY A CA 1
ATOM 3226 C C . GLY A 1 403 ? -20.526 10.340 -51.450 1.00 81.88 403 GLY A C 1
ATOM 3227 O O . GLY A 1 403 ? -19.444 9.773 -51.465 1.00 81.88 403 GLY A O 1
ATOM 3228 N N . ASN A 1 404 ? -20.609 11.643 -51.713 1.00 82.88 404 ASN A N 1
ATOM 3229 C CA . ASN A 1 404 ? -19.468 12.405 -52.250 1.00 82.88 404 ASN A CA 1
ATOM 3230 C C . ASN A 1 404 ? -18.865 13.423 -51.273 1.00 82.88 404 ASN A C 1
ATOM 3232 O O . ASN A 1 404 ? -17.717 13.817 -51.431 1.00 82.88 404 ASN A O 1
ATOM 3236 N N . HIS A 1 405 ? -19.611 13.824 -50.243 1.00 83.31 405 HIS A N 1
ATOM 3237 C CA . HIS A 1 405 ? -19.194 14.860 -49.298 1.00 83.31 405 HIS A CA 1
ATOM 3238 C C . HIS A 1 405 ? -19.156 14.338 -47.860 1.00 83.31 405 HIS A C 1
ATOM 3240 O O . HIS A 1 405 ? -19.879 13.403 -47.505 1.00 83.31 405 HIS A O 1
ATOM 3246 N N . PHE A 1 406 ? -18.338 14.973 -47.023 1.00 85.62 406 PHE A N 1
ATOM 3247 C CA . PHE A 1 406 ? -18.226 14.680 -45.595 1.00 85.62 406 PHE A CA 1
ATOM 3248 C C . PHE A 1 406 ? -18.951 15.737 -44.757 1.00 85.62 406 PHE A C 1
ATOM 3250 O O . PHE A 1 406 ? -19.043 16.901 -45.141 1.00 85.62 406 PHE A O 1
ATOM 3257 N N . CYS A 1 407 ? -19.478 15.325 -43.605 1.00 85.94 407 CYS A N 1
ATOM 3258 C CA . CYS A 1 407 ? -20.131 16.211 -42.654 1.00 85.94 407 CYS A CA 1
ATOM 3259 C C . CYS A 1 407 ? -19.113 17.197 -42.064 1.00 85.94 407 CYS A C 1
ATOM 3261 O O . CYS A 1 407 ? -18.186 16.783 -41.365 1.00 85.94 407 CYS A O 1
ATOM 3263 N N . SER A 1 408 ? -19.314 18.490 -42.323 1.00 83.81 408 SER A N 1
ATOM 3264 C CA . SER A 1 408 ? -18.491 19.590 -41.805 1.00 83.81 408 SER A CA 1
ATOM 3265 C C . SER A 1 408 ? -18.982 20.156 -40.469 1.00 83.81 408 SER A C 1
ATOM 3267 O O . SER A 1 408 ? -18.337 21.039 -39.912 1.00 83.81 408 SER A O 1
ATOM 3269 N N . GLN A 1 409 ? -20.111 19.668 -39.944 1.00 84.19 409 GLN A N 1
ATOM 3270 C CA . GLN A 1 409 ? -20.598 20.066 -38.623 1.00 84.19 409 GLN A CA 1
ATOM 3271 C C . GLN A 1 409 ? -19.685 19.519 -37.528 1.00 84.19 409 GLN A C 1
ATOM 3273 O O . GLN A 1 409 ? -19.117 18.433 -37.672 1.00 84.19 409 GLN A O 1
ATOM 3278 N N . ILE A 1 410 ? -19.601 20.241 -36.410 1.00 84.81 410 ILE A N 1
ATOM 3279 C CA . ILE A 1 410 ? -19.003 19.720 -35.177 1.00 84.81 410 ILE A CA 1
ATOM 3280 C C . ILE A 1 410 ? -19.702 18.420 -34.759 1.00 84.81 410 ILE A C 1
ATOM 3282 O O . ILE A 1 410 ? -20.869 18.194 -35.091 1.00 84.81 410 ILE A O 1
ATOM 3286 N N . CYS A 1 411 ? -18.977 17.533 -34.075 1.00 86.19 411 CYS A N 1
ATOM 3287 C CA . CYS A 1 411 ? -19.510 16.257 -33.613 1.00 86.19 411 CYS A CA 1
ATOM 3288 C C . CYS A 1 411 ? -20.852 16.463 -32.894 1.00 86.19 411 CYS A C 1
ATOM 3290 O O . CYS A 1 411 ? -20.949 17.255 -31.961 1.00 86.19 411 CYS A O 1
ATOM 3292 N N . HIS A 1 412 ? -21.886 15.764 -33.352 1.00 84.25 412 HIS A N 1
ATOM 3293 C CA . HIS A 1 412 ? -23.261 15.971 -32.917 1.00 84.25 412 HIS A CA 1
ATOM 3294 C C . HIS A 1 412 ? -23.940 14.627 -32.636 1.00 84.25 412 HIS A C 1
ATOM 3296 O O . HIS A 1 412 ? -23.526 13.578 -33.143 1.00 84.25 412 HIS A O 1
ATOM 3302 N N . ALA A 1 413 ? -25.004 14.664 -31.837 1.00 82.25 413 ALA A N 1
ATOM 3303 C CA . ALA A 1 413 ? -25.890 13.523 -31.652 1.00 82.25 413 ALA A CA 1
ATOM 3304 C C . ALA A 1 413 ? -26.779 13.321 -32.898 1.00 82.25 413 ALA A C 1
ATOM 3306 O O . ALA A 1 413 ? -27.109 14.278 -33.600 1.00 82.25 413 ALA A O 1
ATOM 3307 N N . GLY A 1 414 ? -27.173 12.077 -33.184 1.00 81.06 414 GLY A N 1
ATOM 3308 C CA . GLY A 1 414 ? -28.089 11.749 -34.288 1.00 81.06 414 GLY A CA 1
ATOM 3309 C C . GLY A 1 414 ? -27.450 11.644 -35.684 1.00 81.06 414 GLY A C 1
ATOM 3310 O O . GLY A 1 414 ? -26.232 11.524 -35.835 1.00 81.06 414 GLY A O 1
ATOM 3311 N N . ALA A 1 415 ? -28.298 11.620 -36.718 1.00 82.94 415 ALA A N 1
ATOM 3312 C CA . ALA A 1 415 ? -27.894 11.484 -38.121 1.00 82.94 415 ALA A CA 1
ATOM 3313 C C . ALA A 1 415 ? -27.321 12.795 -38.692 1.00 82.94 415 ALA A C 1
ATOM 3315 O O . ALA A 1 415 ? -27.733 13.883 -38.296 1.00 82.94 415 ALA A O 1
ATOM 3316 N N . CYS A 1 416 ? -26.359 12.699 -39.617 1.00 85.69 416 CYS A N 1
ATOM 3317 C CA . CYS A 1 416 ? -25.745 13.876 -40.243 1.00 85.69 416 CYS A CA 1
ATOM 3318 C C . CYS A 1 416 ? -26.726 14.612 -41.173 1.00 85.69 416 CYS A C 1
ATOM 3320 O O . CYS A 1 416 ? -27.571 13.962 -41.795 1.00 85.69 416 CYS A O 1
ATOM 3322 N N . PRO A 1 417 ? -26.594 15.945 -41.317 1.00 81.81 417 PRO A N 1
ATOM 3323 C CA . PRO A 1 417 ? -27.437 16.724 -42.217 1.00 81.81 417 PRO A CA 1
ATOM 3324 C C . PRO A 1 417 ? -27.245 16.306 -43.679 1.00 81.81 417 PRO A C 1
ATOM 3326 O O . PRO A 1 417 ? -26.196 15.796 -44.073 1.00 81.81 417 PRO A O 1
ATOM 3329 N N . THR A 1 418 ? -28.253 16.550 -44.513 1.00 85.44 418 THR A N 1
ATOM 3330 C CA . THR A 1 418 ? -28.171 16.285 -45.954 1.00 85.44 418 THR A CA 1
ATOM 3331 C C . THR A 1 418 ? -27.114 17.162 -46.624 1.00 85.44 418 THR A C 1
ATOM 3333 O O . THR A 1 418 ? -26.850 18.284 -46.197 1.00 85.44 418 THR A O 1
ATOM 3336 N N . CYS A 1 419 ? -26.518 16.664 -47.708 1.00 85.38 419 CYS A N 1
ATOM 3337 C CA . CYS A 1 419 ? -25.510 17.404 -48.462 1.00 85.38 419 CYS A CA 1
ATOM 3338 C C . CYS A 1 419 ? -26.051 18.751 -48.960 1.00 85.38 419 CYS A C 1
ATOM 3340 O O . CYS A 1 419 ? -27.019 18.788 -49.715 1.00 85.38 419 CYS A O 1
ATOM 3342 N N . PHE A 1 420 ? -25.380 19.840 -48.579 1.00 81.56 420 PHE A N 1
ATOM 3343 C CA . PHE A 1 420 ? -25.751 21.200 -48.969 1.00 81.56 420 PHE A CA 1
ATOM 3344 C C . PHE A 1 420 ? -25.773 21.384 -50.493 1.00 81.56 420 PHE A C 1
ATOM 3346 O O . PHE A 1 420 ? -26.707 21.958 -51.035 1.00 81.56 420 PHE A O 1
ATOM 3353 N N . PHE A 1 421 ? -24.804 20.812 -51.208 1.00 79.44 421 PHE A N 1
ATOM 3354 C CA . PHE A 1 421 ? -24.704 20.920 -52.668 1.00 79.44 421 PHE A CA 1
ATOM 3355 C C . PHE A 1 421 ? -25.705 20.042 -53.432 1.00 79.44 421 PHE A C 1
ATOM 3357 O O . PHE A 1 421 ? -25.732 20.092 -54.664 1.00 79.44 421 PHE A O 1
ATOM 3364 N N . SER A 1 422 ? -26.506 19.231 -52.729 1.00 81.81 422 SER A N 1
ATOM 3365 C CA . SER A 1 422 ? -27.514 18.370 -53.343 1.00 81.81 422 SER A CA 1
ATOM 3366 C C . SER A 1 422 ? -28.566 19.206 -54.084 1.00 81.81 422 SER A C 1
ATOM 3368 O O . SER A 1 422 ? -29.087 20.159 -53.494 1.00 81.81 422 SER A O 1
ATOM 3370 N N . PRO A 1 423 ? -28.958 18.827 -55.316 1.00 77.12 423 PRO A N 1
ATOM 3371 C CA . PRO A 1 423 ? -30.023 19.502 -56.066 1.00 77.12 423 PRO A CA 1
ATOM 3372 C C . PRO A 1 423 ? -31.366 19.567 -55.320 1.00 77.12 423 PRO A C 1
ATOM 3374 O O . PRO A 1 423 ? -32.188 20.444 -55.576 1.00 77.12 423 PRO A O 1
ATOM 3377 N N . GLN A 1 424 ? -31.596 18.641 -54.383 1.00 76.50 424 GLN A N 1
ATOM 3378 C CA . GLN A 1 424 ? -32.801 18.613 -53.549 1.00 76.50 424 GLN A CA 1
ATOM 3379 C C . GLN A 1 424 ? -32.809 19.719 -52.485 1.00 76.50 424 GLN A C 1
ATOM 3381 O O . GLN A 1 424 ? -33.881 20.184 -52.099 1.00 76.50 424 GLN A O 1
ATOM 3386 N N . VAL A 1 425 ? -31.625 20.133 -52.025 1.00 80.00 425 VAL A N 1
ATOM 3387 C CA . VAL A 1 425 ? -31.442 21.088 -50.924 1.00 80.00 425 VAL A CA 1
ATOM 3388 C C . VAL A 1 425 ? -31.202 22.491 -51.468 1.00 80.00 425 VAL A C 1
ATOM 3390 O O . VAL A 1 425 ? -31.904 23.422 -51.082 1.00 80.00 425 VAL A O 1
ATOM 3393 N N . THR A 1 426 ? -30.259 22.649 -52.400 1.00 79.12 426 THR A N 1
ATOM 3394 C CA . THR A 1 426 ? -29.894 23.967 -52.931 1.00 79.12 426 THR A CA 1
ATOM 3395 C C . THR A 1 426 ? -30.419 24.156 -54.344 1.00 79.12 426 THR A C 1
ATOM 3397 O O . THR A 1 426 ? -29.920 23.559 -55.299 1.00 79.12 426 THR A O 1
ATOM 3400 N N . LYS A 1 427 ? -31.442 25.008 -54.461 1.00 80.94 427 LYS A N 1
ATOM 3401 C CA . LYS A 1 427 ? -32.147 25.304 -55.717 1.00 80.94 427 LYS A CA 1
ATOM 3402 C C . LYS A 1 427 ? -31.741 26.635 -56.349 1.00 80.94 427 LYS A C 1
ATOM 3404 O O . LYS A 1 427 ? -32.105 26.887 -57.491 1.00 80.94 427 LYS A O 1
ATOM 3409 N N . THR A 1 428 ? -30.962 27.448 -55.641 1.00 81.88 428 THR A N 1
ATOM 3410 C CA . THR A 1 428 ? -30.570 28.807 -56.034 1.00 81.88 428 THR A CA 1
ATOM 3411 C C . THR A 1 428 ? -29.081 28.916 -56.381 1.00 81.88 428 THR A C 1
ATOM 3413 O O . THR A 1 428 ? -28.274 28.031 -56.075 1.00 81.88 428 THR A O 1
ATOM 3416 N N . CYS A 1 429 ? -28.706 29.999 -57.069 1.00 80.44 429 CYS A N 1
ATOM 3417 C CA . CYS A 1 429 ? -27.310 30.364 -57.318 1.00 80.44 429 CYS A CA 1
ATOM 3418 C C . CYS A 1 429 ? -26.520 30.445 -55.997 1.00 80.44 429 CYS A C 1
ATOM 3420 O O . CYS A 1 429 ? -27.115 30.687 -54.945 1.00 80.44 429 CYS A O 1
ATOM 3422 N N . PRO A 1 430 ? -25.177 30.387 -56.022 1.00 74.19 430 PRO A N 1
ATOM 3423 C CA . PRO A 1 430 ? -24.349 30.626 -54.832 1.00 74.19 430 PRO A CA 1
ATOM 3424 C C . PRO A 1 430 ? -24.638 31.973 -54.138 1.00 74.19 430 PRO A C 1
ATOM 3426 O O . PRO A 1 430 ? -24.486 32.125 -52.922 1.00 74.19 430 PRO A O 1
ATOM 3429 N N . CYS A 1 431 ? -25.116 32.959 -54.899 1.00 74.88 431 CYS A N 1
ATOM 3430 C CA . CYS A 1 431 ? -25.589 34.246 -54.403 1.00 74.88 431 CYS A CA 1
ATOM 3431 C C . CYS A 1 431 ? -26.946 34.209 -53.678 1.00 74.88 431 CYS A C 1
ATOM 3433 O O . CYS A 1 431 ? -27.239 35.117 -52.910 1.00 74.88 431 CYS A O 1
ATOM 3435 N N . GLY A 1 432 ? -27.764 33.181 -53.892 1.00 76.75 432 GLY A N 1
ATOM 3436 C CA . GLY A 1 432 ? -29.135 33.058 -53.392 1.00 76.75 432 GLY A CA 1
ATOM 3437 C C . GLY A 1 432 ? -30.199 33.866 -54.152 1.00 76.75 432 GLY A C 1
ATOM 3438 O O . GLY A 1 432 ? -31.374 33.663 -53.885 1.00 76.75 432 GLY A O 1
ATOM 3439 N N . LYS A 1 433 ? -29.818 34.753 -55.087 1.00 79.25 433 LYS A N 1
ATOM 3440 C CA . LYS A 1 433 ? -30.725 35.707 -55.760 1.00 79.25 433 LYS A CA 1
ATOM 3441 C C . LYS A 1 433 ? -31.596 35.108 -56.871 1.00 79.25 433 LYS A C 1
ATOM 3443 O O . LYS A 1 433 ? -32.739 35.521 -57.019 1.00 79.25 433 LYS A O 1
ATOM 3448 N N . LYS A 1 434 ? -31.068 34.162 -57.655 1.00 79.00 434 LYS A N 1
ATOM 3449 C CA . LYS A 1 434 ? -31.793 33.513 -58.763 1.00 79.00 434 LYS A CA 1
ATOM 3450 C C . LYS A 1 434 ? -31.849 32.005 -58.587 1.00 79.00 434 LYS A C 1
ATOM 3452 O O . LYS A 1 434 ? -30.889 31.401 -58.103 1.00 79.00 434 LYS A O 1
ATOM 3457 N N . ASP A 1 435 ? -32.947 31.401 -59.025 1.00 80.69 435 ASP A N 1
ATOM 3458 C CA . ASP A 1 435 ? -33.107 29.950 -59.069 1.00 80.69 435 ASP A CA 1
ATOM 3459 C C . ASP A 1 435 ? -32.259 29.332 -60.183 1.00 80.69 435 ASP A C 1
ATOM 3461 O O . ASP A 1 435 ? -32.241 29.815 -61.315 1.00 80.69 435 ASP A O 1
ATOM 3465 N N . LEU A 1 436 ? -31.596 28.214 -59.890 1.00 77.50 436 LEU A N 1
ATOM 3466 C CA . LEU A 1 436 ? -30.737 27.497 -60.839 1.00 77.50 436 LEU A CA 1
ATOM 3467 C C . LEU A 1 436 ? -31.509 27.009 -62.070 1.00 77.50 436 LEU A C 1
ATOM 3469 O O . LEU A 1 436 ? -30.934 26.940 -63.149 1.00 77.50 436 LEU A O 1
ATOM 3473 N N . GLN A 1 437 ? -32.809 26.722 -61.931 1.00 76.44 437 GLN A N 1
ATOM 3474 C CA . GLN A 1 437 ? -33.670 26.325 -63.056 1.00 76.44 437 GLN A CA 1
ATOM 3475 C C . GLN A 1 437 ? -33.896 27.458 -64.066 1.00 76.44 437 GLN A C 1
ATOM 3477 O O . GLN A 1 437 ? -34.218 27.179 -65.211 1.00 76.44 437 GLN A O 1
ATOM 3482 N N . SER A 1 438 ? -33.731 28.721 -63.655 1.00 75.50 438 SER A N 1
ATOM 3483 C CA . SER A 1 438 ? -33.863 29.883 -64.547 1.00 75.50 438 SER A CA 1
ATOM 3484 C C . SER A 1 438 ? -32.571 30.221 -65.299 1.00 75.50 438 SER A C 1
ATOM 3486 O O . SER A 1 438 ? -32.596 31.033 -66.217 1.00 75.50 438 SER A O 1
ATOM 3488 N N . LEU A 1 439 ? -31.442 29.619 -64.903 1.00 72.19 439 LEU A N 1
ATOM 3489 C CA . LEU A 1 439 ? -30.111 29.911 -65.446 1.00 72.19 439 LEU A CA 1
ATOM 3490 C C . LEU A 1 439 ? -29.654 28.893 -66.499 1.00 72.19 439 LEU A C 1
ATOM 3492 O O . LEU A 1 439 ? -28.766 29.200 -67.288 1.00 72.19 439 LEU A O 1
ATOM 3496 N N . SER A 1 440 ? -30.240 27.692 -66.526 1.00 71.12 440 SER A N 1
ATOM 3497 C CA . SER A 1 440 ? -30.034 26.727 -67.610 1.00 71.12 440 SER A CA 1
ATOM 3498 C C . SER A 1 440 ? -31.186 25.732 -67.700 1.00 71.12 440 SER A C 1
ATOM 3500 O O . SER A 1 440 ? -31.704 25.304 -66.666 1.00 71.12 440 SER A O 1
ATOM 3502 N N . ASP A 1 441 ? -31.476 25.253 -68.909 1.00 69.81 441 ASP A N 1
ATOM 3503 C CA . ASP A 1 441 ? -32.458 24.184 -69.139 1.00 69.81 441 ASP A CA 1
ATOM 3504 C C . ASP A 1 441 ? -31.996 22.810 -68.606 1.00 69.81 441 ASP A C 1
ATOM 3506 O O . ASP A 1 441 ? -32.799 21.888 -68.435 1.00 69.81 441 ASP A O 1
ATOM 3510 N N . ILE A 1 442 ? -30.701 22.658 -68.295 1.00 72.19 442 ILE A N 1
ATOM 3511 C CA . ILE A 1 442 ? -30.112 21.417 -67.780 1.00 72.19 442 ILE A CA 1
ATOM 3512 C C . ILE A 1 442 ? -30.264 21.364 -66.254 1.00 72.19 442 ILE A C 1
ATOM 3514 O O . ILE A 1 442 ? -29.674 22.141 -65.505 1.00 72.19 442 ILE A O 1
ATOM 3518 N N . ARG A 1 443 ? -31.046 20.398 -65.761 1.00 75.00 443 ARG A N 1
ATOM 3519 C CA . ARG A 1 443 ? -31.238 20.185 -64.318 1.00 75.00 443 ARG A CA 1
ATOM 3520 C C . ARG A 1 443 ? -30.075 19.399 -63.719 1.00 75.00 443 ARG A C 1
ATOM 3522 O O . ARG A 1 443 ? -29.814 18.279 -64.152 1.00 75.00 443 ARG A O 1
ATOM 3529 N N . ARG A 1 444 ? -29.459 19.947 -62.663 1.00 81.38 444 ARG A N 1
ATOM 3530 C CA . ARG A 1 444 ? -28.485 19.225 -61.825 1.00 81.38 444 ARG A CA 1
ATOM 3531 C C . ARG A 1 444 ? -29.124 17.942 -61.284 1.00 81.38 444 ARG A C 1
ATOM 3533 O O . ARG A 1 444 ? -30.187 17.995 -60.665 1.00 81.38 444 ARG A O 1
ATOM 3540 N N . GLN A 1 445 ? -28.469 16.812 -61.507 1.00 80.38 445 GLN A N 1
ATOM 3541 C CA . GLN A 1 445 ? -28.849 15.485 -61.019 1.00 80.38 445 GLN A CA 1
ATOM 3542 C C . GLN A 1 445 ? -27.981 15.058 -59.827 1.00 80.38 445 GLN A C 1
ATOM 3544 O O . GLN A 1 445 ? -28.415 14.265 -58.994 1.00 80.38 445 GLN A O 1
ATOM 3549 N N . SER A 1 446 ? -26.772 15.613 -59.707 1.00 83.19 446 SER A N 1
ATOM 3550 C CA . SER A 1 446 ? -25.797 15.271 -58.675 1.00 83.19 446 SER A CA 1
ATOM 3551 C C . SER A 1 446 ? -25.259 16.503 -57.952 1.00 83.19 446 SER A C 1
ATOM 3553 O O . SER A 1 446 ? -25.202 17.613 -58.480 1.00 83.19 446 SER A O 1
ATOM 3555 N N . CYS A 1 447 ? -24.794 16.294 -56.719 1.00 82.00 447 CYS A N 1
ATOM 3556 C CA . CYS A 1 447 ? -24.077 17.313 -55.956 1.00 82.00 447 CYS A CA 1
ATOM 3557 C C . CYS A 1 447 ? -22.696 17.662 -56.540 1.00 82.00 447 CYS A C 1
ATOM 3559 O O . CYS A 1 447 ? -22.089 18.618 -56.069 1.00 82.00 447 CYS A O 1
ATOM 3561 N N . LEU A 1 448 ? -22.200 16.886 -57.512 1.00 83.75 448 LEU A N 1
ATOM 3562 C CA . LEU A 1 448 ? -20.945 17.139 -58.233 1.00 83.75 448 LEU A CA 1
ATOM 3563 C C . LEU A 1 448 ? -21.138 17.985 -59.499 1.00 83.75 448 LEU A C 1
ATOM 3565 O O . LEU A 1 448 ? -20.159 18.481 -60.048 1.00 83.75 448 LEU A O 1
ATOM 3569 N N . ASP A 1 449 ? -22.381 18.158 -59.957 1.00 82.56 449 ASP A N 1
ATOM 3570 C CA . ASP A 1 449 ? -22.664 18.938 -61.160 1.00 82.56 449 ASP A CA 1
ATOM 3571 C C . ASP A 1 449 ? -22.325 20.409 -60.921 1.00 82.56 449 ASP A C 1
ATOM 3573 O O . ASP A 1 449 ? -22.576 20.934 -59.825 1.00 82.56 449 ASP A O 1
ATOM 3577 N N . GLN A 1 450 ? -21.811 21.072 -61.961 1.00 77.56 450 GLN A N 1
ATOM 3578 C CA . GLN A 1 450 ? -21.350 22.456 -61.908 1.00 77.56 450 GLN A CA 1
ATOM 3579 C C . GLN A 1 450 ? -22.400 23.371 -61.270 1.00 77.56 450 GLN A C 1
ATOM 3581 O O . GLN A 1 450 ? -23.575 23.381 -61.649 1.00 77.56 450 GLN A O 1
ATOM 3586 N N . TRP A 1 451 ? -21.974 24.144 -60.270 1.00 77.44 451 TRP A N 1
ATOM 3587 C CA . TRP A 1 451 ? -22.861 25.079 -59.598 1.00 77.44 451 TRP A CA 1
ATOM 3588 C C . TRP A 1 451 ? -22.899 26.403 -60.366 1.00 77.44 451 TRP A C 1
ATOM 3590 O O . TRP A 1 451 ? -21.978 27.211 -60.280 1.00 77.44 451 TRP A O 1
ATOM 3600 N N . LEU A 1 452 ? -23.969 26.597 -61.138 1.00 79.44 452 LEU A N 1
ATOM 3601 C CA . LEU A 1 452 ? -24.146 27.755 -62.014 1.00 79.44 452 LEU A CA 1
ATOM 3602 C C . LEU A 1 452 ? -24.238 29.073 -61.229 1.00 79.44 452 LEU A C 1
ATOM 3604 O O . LEU A 1 452 ? -24.969 29.186 -60.239 1.00 79.44 452 LEU A O 1
ATOM 3608 N N . THR A 1 453 ? -23.513 30.084 -61.705 1.00 79.06 453 THR A N 1
ATOM 3609 C CA . THR A 1 453 ? -23.560 31.464 -61.215 1.00 79.06 453 THR A CA 1
ATOM 3610 C C . THR A 1 453 ? -24.523 32.291 -62.066 1.00 79.06 453 THR A C 1
ATOM 3612 O O . THR A 1 453 ? -24.747 32.000 -63.236 1.00 79.06 453 THR A O 1
ATOM 3615 N N . CYS A 1 454 ? -25.140 33.317 -61.473 1.00 77.81 454 CYS A N 1
ATOM 3616 C CA . CYS A 1 454 ? -26.148 34.126 -62.168 1.00 77.81 454 CYS A CA 1
ATOM 3617 C C . CYS A 1 454 ? -25.585 35.337 -62.932 1.00 77.81 454 CYS A C 1
ATOM 3619 O O . CYS A 1 454 ? -26.365 36.081 -63.519 1.00 77.81 454 CYS A O 1
ATOM 3621 N N . GLY A 1 455 ? -24.266 35.560 -62.867 1.00 73.88 455 GLY A N 1
ATOM 3622 C CA . GLY A 1 455 ? -23.570 36.692 -63.493 1.00 73.88 455 GLY A CA 1
ATOM 3623 C C . GLY A 1 455 ? -23.820 38.065 -62.854 1.00 73.88 455 GLY A C 1
ATOM 3624 O O . GLY A 1 455 ? -23.151 39.024 -63.204 1.00 73.88 455 GLY A O 1
ATOM 3625 N N . GLU A 1 456 ? -24.757 38.189 -61.910 1.00 74.62 456 GLU A N 1
ATOM 3626 C CA . GLU A 1 456 ? -25.037 39.461 -61.236 1.00 74.62 456 GLU A CA 1
ATOM 3627 C C . GLU A 1 456 ? -24.142 39.696 -60.015 1.00 74.62 456 GLU A C 1
ATOM 3629 O O . GLU A 1 456 ? -23.762 38.761 -59.299 1.00 74.62 456 GLU A O 1
ATOM 3634 N N . LEU A 1 457 ? -23.915 40.977 -59.714 1.00 71.75 457 LEU A N 1
ATOM 3635 C CA . LEU A 1 457 ? -23.261 41.443 -58.494 1.00 71.75 457 LEU A CA 1
ATOM 3636 C C . LEU A 1 457 ? -23.941 40.830 -57.258 1.00 71.75 457 LEU A C 1
ATOM 3638 O O . LEU A 1 457 ? -25.109 41.104 -56.952 1.00 71.75 457 LEU A O 1
ATOM 3642 N N . CYS A 1 458 ? -23.227 39.963 -56.531 1.00 70.88 458 CYS A N 1
ATOM 3643 C CA . CYS A 1 458 ? -23.854 39.137 -55.494 1.00 70.88 458 CYS A CA 1
ATOM 3644 C C . CYS A 1 458 ? -24.298 39.938 -54.256 1.00 70.88 458 CYS A C 1
ATOM 3646 O O . CYS A 1 458 ? -25.252 39.533 -53.594 1.00 70.88 458 CYS A O 1
ATOM 3648 N N . GLY A 1 459 ? -23.654 41.074 -53.964 1.00 68.44 459 GLY A N 1
ATOM 3649 C CA . GLY A 1 459 ? -23.971 41.956 -52.832 1.00 68.44 459 GLY A CA 1
ATOM 3650 C C . GLY A 1 459 ? -23.791 41.325 -51.444 1.00 68.44 459 GLY A C 1
ATOM 3651 O O . GLY A 1 459 ? -24.294 41.862 -50.463 1.00 68.44 459 GLY A O 1
ATOM 3652 N N . LYS A 1 460 ? -23.125 40.166 -51.335 1.00 68.38 460 LYS A N 1
ATOM 3653 C CA . LYS A 1 460 ? -22.820 39.547 -50.039 1.00 68.38 460 LYS A CA 1
ATOM 3654 C C . LYS A 1 460 ? -21.591 40.218 -49.435 1.00 68.38 460 LYS A C 1
ATOM 3656 O O . LYS A 1 460 ? -20.530 40.226 -50.050 1.00 68.38 460 LYS A O 1
ATOM 3661 N N . ILE A 1 461 ? -21.746 40.730 -48.218 1.00 66.25 461 ILE A N 1
ATOM 3662 C CA . ILE A 1 461 ? -20.679 41.397 -47.469 1.00 66.25 461 ILE A CA 1
ATOM 3663 C C . ILE A 1 461 ? -19.604 40.367 -47.091 1.00 66.25 461 ILE A C 1
ATOM 3665 O O . ILE A 1 461 ? -19.906 39.325 -46.497 1.00 66.25 461 ILE A O 1
ATOM 3669 N N . LEU A 1 462 ? -18.349 40.651 -47.441 1.00 59.94 462 LEU A N 1
ATOM 3670 C CA . LEU A 1 462 ? -17.198 39.853 -47.020 1.00 59.94 462 LEU A CA 1
ATOM 3671 C C . LEU A 1 462 ? -16.890 40.128 -45.546 1.00 59.94 462 LEU A C 1
ATOM 3673 O O . LEU A 1 462 ? -16.983 41.255 -45.075 1.00 59.94 462 LEU A O 1
ATOM 3677 N N . ARG A 1 463 ? -16.474 39.099 -44.803 1.00 56.34 463 ARG A N 1
ATOM 3678 C CA . ARG A 1 463 ? -16.081 39.247 -43.388 1.00 56.34 463 ARG A CA 1
ATOM 3679 C C . ARG A 1 463 ? -14.651 39.781 -43.199 1.00 56.34 463 ARG A C 1
ATOM 3681 O O . ARG A 1 463 ? -14.133 39.726 -42.090 1.00 56.34 463 ARG A O 1
ATOM 3688 N N . CYS A 1 464 ? -14.000 40.244 -44.264 1.00 61.97 464 CYS A N 1
ATOM 3689 C CA . CYS A 1 464 ? -12.639 40.771 -44.238 1.00 61.97 464 CYS A CA 1
ATOM 3690 C C . CYS A 1 464 ? -12.521 42.027 -45.121 1.00 61.97 464 CYS A C 1
ATOM 3692 O O . CYS A 1 464 ? -12.934 41.998 -46.279 1.00 61.97 464 CYS A O 1
ATOM 3694 N N . GLY A 1 465 ? -11.946 43.095 -44.559 1.00 57.22 465 GLY A N 1
ATOM 3695 C CA . GLY A 1 465 ? -11.763 44.423 -45.167 1.00 57.22 465 GLY A CA 1
ATOM 3696 C C . GLY A 1 465 ? -11.932 45.541 -44.117 1.00 57.22 465 GLY A C 1
ATOM 3697 O O . GLY A 1 465 ? -12.563 45.282 -43.091 1.00 57.22 465 GLY A O 1
ATOM 3698 N N . PRO A 1 466 ? -11.342 46.740 -44.301 1.00 58.09 466 PRO A N 1
ATOM 3699 C CA . PRO A 1 466 ? -11.551 47.878 -43.399 1.00 58.09 466 PRO A CA 1
ATOM 3700 C C . PRO A 1 466 ? -13.003 48.391 -43.458 1.00 58.09 466 PRO A C 1
ATOM 3702 O O . PRO A 1 466 ? -13.652 48.314 -44.499 1.00 58.09 466 PRO A O 1
ATOM 3705 N N . GLU A 1 467 ? -13.527 48.884 -42.331 1.00 50.03 467 GLU A N 1
ATOM 3706 C CA . GLU A 1 467 ? -14.920 49.342 -42.210 1.00 50.03 467 GLU A CA 1
ATOM 3707 C C . GLU A 1 467 ? -15.199 50.552 -43.116 1.00 50.03 467 GLU A C 1
ATOM 3709 O O . GLU A 1 467 ? -14.660 51.633 -42.884 1.00 50.03 467 GLU A O 1
ATOM 3714 N N . GLY A 1 468 ? -16.072 50.382 -44.116 1.00 56.72 468 GLY A N 1
ATOM 3715 C CA . GLY A 1 468 ? -16.663 51.498 -44.868 1.00 56.72 468 GLY A CA 1
ATOM 3716 C C . GLY A 1 468 ? -16.737 51.347 -46.389 1.00 56.72 468 GLY A C 1
ATOM 3717 O O . GLY A 1 468 ? -17.549 52.042 -46.991 1.00 56.72 468 GLY A O 1
ATOM 3718 N N . ASP A 1 469 ? -15.981 50.434 -47.007 1.00 47.12 469 ASP A N 1
ATOM 3719 C CA . ASP A 1 469 ? -15.956 50.301 -48.473 1.00 47.12 469 ASP A CA 1
ATOM 3720 C C . ASP A 1 469 ? -16.747 49.077 -48.971 1.00 47.12 469 ASP A C 1
ATOM 3722 O O . ASP A 1 469 ? -16.389 47.920 -48.729 1.00 47.12 469 ASP A O 1
ATOM 3726 N N . GLU A 1 470 ? -17.825 49.329 -49.720 1.00 45.84 470 GLU A N 1
ATOM 3727 C CA . GLU A 1 470 ? -18.540 48.314 -50.498 1.00 45.84 470 GLU A CA 1
ATOM 3728 C C . GLU A 1 470 ? -17.734 47.968 -51.759 1.00 45.84 470 GLU A C 1
ATOM 3730 O O . GLU A 1 470 ? -17.886 48.585 -52.812 1.00 45.84 470 GLU A O 1
ATOM 3735 N N . ILE A 1 471 ? -16.857 46.964 -51.677 1.00 48.50 471 ILE A N 1
ATOM 3736 C CA . ILE A 1 471 ? -16.173 46.451 -52.871 1.00 48.50 471 ILE A CA 1
ATOM 3737 C C . ILE A 1 471 ? -17.145 45.555 -53.646 1.00 48.50 471 ILE A C 1
ATOM 3739 O O . ILE A 1 471 ? -17.419 44.410 -53.275 1.00 48.50 471 ILE A O 1
ATOM 3743 N N . ILE A 1 472 ? -17.672 46.095 -54.741 1.00 43.28 472 ILE A N 1
ATOM 3744 C CA . ILE A 1 472 ? -18.530 45.399 -55.696 1.00 43.28 472 ILE A CA 1
ATOM 3745 C C . ILE A 1 472 ? -17.634 44.674 -56.717 1.00 43.28 472 ILE A C 1
ATOM 3747 O O . ILE A 1 472 ? -16.913 45.315 -57.474 1.00 43.28 472 ILE A O 1
ATOM 3751 N N . LEU A 1 473 ? -17.668 43.336 -56.742 1.00 39.09 473 LEU A N 1
ATOM 3752 C CA . LEU A 1 473 ? -16.984 42.526 -57.763 1.00 39.09 473 LEU A CA 1
ATOM 3753 C C . LEU A 1 473 ? -17.895 42.288 -58.972 1.00 39.09 473 LEU A C 1
ATOM 3755 O O . LEU A 1 473 ? -18.891 41.574 -58.832 1.00 39.09 473 LEU A O 1
ATOM 3759 N N . GLU A 1 474 ? -17.514 42.799 -60.145 1.00 35.53 474 GLU A N 1
ATOM 3760 C CA . GLU A 1 474 ? -17.917 42.212 -61.430 1.00 35.53 474 GLU A CA 1
ATOM 3761 C C . GLU A 1 474 ? -17.151 40.891 -61.608 1.00 35.53 474 GLU A C 1
ATOM 3763 O O . GLU A 1 474 ? -15.922 40.870 -61.521 1.00 35.53 474 GLU A O 1
ATOM 3768 N N . PHE A 1 475 ? -17.883 39.785 -61.763 1.00 41.84 475 PHE A N 1
ATOM 3769 C CA . PHE A 1 475 ? -17.328 38.453 -62.027 1.00 41.84 475 PHE A CA 1
ATOM 3770 C C . PHE A 1 475 ? -17.430 38.106 -63.504 1.00 41.84 475 PHE A C 1
ATOM 3772 O O . PHE A 1 475 ? -18.516 38.360 -64.074 1.00 41.84 475 PHE A O 1
#

Foldseek 3Di:
DVVVVVVVCVVDVPPDDPCPVPDDDPPCPPPDPVNVVVVVCVVVVPDDDDPDPVLVDLDQQPPVCNVPPVSRVVSVVSVVSVVVVVVVVVVVVVVCVVCVVVVVVVVVVVVVVVVVVVVVVVVVVVVVVVVVVVVVVVVVVVVVVVVVVVVVVVVVVVVVVVVVVVVLVVQVCVQVVLLVCQLVQNQAAPQVRHGDHLQFQWDADPPFLDIHGLVRQLVQQVVQVPPCPPDDDDDFQAGADPPPGDGDGDSPPDFRAQLLRPDGPPDRCPPDDSPDRRSFPQAQSQRACCVPQVARDGQRDGRTGGDRRFAPDWDWAAALQRPDIDTDGRSDDHHFAQDFPQPQAQLNPDGGRDGGDHDDGDHQQDWDWAAALLRPDIDTDGRHVDRDHHFPQDFSQPQAPLNPDGGRDGRDPDDGDHDCLACVNDQAAPLRPGGPVVVDVDRDPHSPPDRDHPQDFSQDDDPDDDPDDDDTDRD

InterPro domains:
  IPR000967 Zinc finger, NF-X1-type [PF01422] (297-312)
  IPR000967 Zinc finger, NF-X1-type [PF01422] (349-364)
  IPR000967 Zinc finger, NF-X1-type [PF01422] (402-419)
  IPR000967 Zinc finger, NF-X1-type [SM00438] (295-313)
  IPR000967 Zinc finger, NF-X1-type [SM00438] (347-366)
  IPR000967 Zinc finger, NF-X1-type [SM00438] (402-421)
  IPR001841 Zinc finger, RING-type [PS50089] (189-245)
  IPR008409 Pre-mRNA-splicing factor SPF27 [PF05700] (2-153)
  IPR013083 Zinc finger, RING/FYVE/PHD-type [G3DSA:3.30.40.10] (170-251)
  IPR019787 Zinc finger, PHD-finger [PS50016] (186-247)
  IPR034078 Transcription factor NFX1 family [PTHR12360] (133-465)

Organism: Romanomermis culicivorax (NCBI:txid13658)

pLDDT: mean 81.7, std 12.39, range [35.53, 98.19]

Sequence (475 aa):
ALALIEEECNRFRPTKNYLAHLPTPKFDEFETEVMKNEFERIQNRQPMEMLNMKRYDLNPPPAGKMTDVGAWQEAVINSQAQLEHQALRVANMDLMAEYGAEAWKVYNEILQRMLNQAQSQLNLVRKEIQEVNFDRKQKQMAAGEKLKKLEEREKFLATGLRVLLYFLKLTVTILERLEEQLRNETYECMICCEKIRRRDFIWSCQQCFHVFHLKCVKKWAKSSTTNNENASETPNLGWRCPACQNINRNAENLESFCFCLREILIYQNKGASSFRTPHSCGKMCKRSRESITGCPHPCPLLCHPGPCPPCPKIVEKFCVCGSSSKHVRCGTEDFKCKKKCEEILNCEVHICTLICHNGQCPNCDQTVETICHCGKNSRTDPCSFETPKFACGEPCGKRLSCGNHFCSQICHAGACPTCFFSPQVTKTCPCGKKDLQSLSDIRRQSCLDQWLTCGELCGKILRCGPEGDEIILEF